Protein AF-A0A961QQD9-F1 (afdb_monomer_lite)

Foldseek 3Di:
DPDDDDLLVQLLVLLQVLLVCCVPPVLLNVLQVVLVVLLCVVVVSVSSPVNSVVNNVVSVVVCCVVPNPVVVVVVVVVVVLLCPFPPAVFADDDLCCLDDPPLNVLLLVLLLLLLVLCVLVVVPSLSVSSVSSSVSQSSVLRRDHVSQSLCLQVLLVCLQVSQDPDQRAGPVRDRSNVSSNVSSVSSCVSNVVVVCCVVCVVVVVVPDDPVQWFFPLNADPVRRVRIDGNCQQAVWDKDADQLDPPHPNVVCPVVPPDDDAQADPNDGFGDMATPGNNLVLLLVVLVVCVVVPCFAFAEAEQAQARPSVSRHRYDHQVQDDRGDSAAAGRLVRGQKYKYFSHGNDRVSSSRNSVNCVVQPWDWAFDDDDPTITITGTDHD

Structure (mmCIF, N/CA/C/O backbone):
data_AF-A0A961QQD9-F1
#
_entry.id   AF-A0A961QQD9-F1
#
loop_
_atom_site.group_PDB
_atom_site.id
_atom_site.type_symbol
_atom_site.label_atom_id
_atom_site.label_alt_id
_atom_site.label_comp_id
_atom_site.label_asym_id
_atom_site.label_entity_id
_atom_site.label_seq_id
_atom_site.pdbx_PDB_ins_code
_atom_site.Cartn_x
_atom_site.Cartn_y
_atom_site.Cartn_z
_atom_site.occupancy
_atom_site.B_iso_or_equiv
_atom_site.auth_seq_id
_atom_site.auth_comp_id
_atom_site.auth_asym_id
_atom_site.auth_atom_id
_atom_site.pdbx_PDB_model_num
ATOM 1 N N . PRO A 1 1 ? -25.293 -1.991 25.432 1.00 48.62 1 PRO A N 1
ATOM 2 C CA . PRO A 1 1 ? -25.666 -3.171 24.614 1.00 48.62 1 PRO A CA 1
ATOM 3 C C . PRO A 1 1 ? -27.043 -3.693 25.048 1.00 48.62 1 PRO A C 1
ATOM 5 O O . PRO A 1 1 ? -27.186 -4.143 26.177 1.00 48.62 1 PRO A O 1
ATOM 8 N N . ASN A 1 2 ? -28.051 -3.575 24.180 1.00 53.75 2 ASN A N 1
ATOM 9 C CA . ASN A 1 2 ? -29.464 -3.828 24.513 1.00 53.75 2 ASN A CA 1
ATOM 10 C C . ASN A 1 2 ? -29.916 -5.274 24.205 1.00 53.75 2 ASN A C 1
ATOM 12 O O . ASN A 1 2 ? -31.085 -5.502 23.917 1.00 53.75 2 ASN A O 1
ATOM 16 N N . GLY A 1 3 ? -29.002 -6.252 24.220 1.00 66.75 3 GLY A N 1
ATOM 17 C CA . GLY A 1 3 ? -29.290 -7.650 23.877 1.00 66.75 3 GLY A CA 1
ATOM 18 C C . GLY A 1 3 ? -28.626 -8.647 24.826 1.00 66.75 3 GLY A C 1
ATOM 19 O O . GLY A 1 3 ? -27.687 -8.300 25.544 1.00 66.75 3 GLY A O 1
ATOM 20 N N . ALA A 1 4 ? -29.121 -9.890 24.825 1.00 79.25 4 ALA A N 1
ATOM 21 C CA . ALA A 1 4 ? -28.558 -10.971 25.630 1.00 79.25 4 ALA A CA 1
ATOM 22 C C . ALA A 1 4 ? -27.097 -11.257 25.224 1.00 79.25 4 ALA A C 1
ATOM 24 O O . ALA A 1 4 ? -26.801 -11.282 24.027 1.00 79.25 4 ALA A O 1
ATOM 25 N N . PRO A 1 5 ? -26.186 -11.496 26.185 1.00 83.62 5 PRO A N 1
ATOM 26 C CA . PRO A 1 5 ? -24.784 -11.759 25.883 1.00 83.62 5 PRO A CA 1
ATOM 27 C C . PRO A 1 5 ? -24.637 -13.067 25.098 1.00 83.62 5 PRO A C 1
ATOM 29 O O . PRO A 1 5 ? -25.113 -14.116 25.536 1.00 83.62 5 PRO A O 1
ATOM 32 N N . ARG A 1 6 ? -23.936 -13.023 23.957 1.00 93.19 6 ARG A N 1
ATOM 33 C CA . ARG A 1 6 ? -23.661 -14.191 23.105 1.00 93.19 6 ARG A CA 1
ATOM 34 C C . ARG A 1 6 ? -22.153 -14.448 23.030 1.00 93.19 6 ARG A C 1
ATOM 36 O O . ARG A 1 6 ? -21.561 -14.320 21.963 1.00 93.19 6 ARG A O 1
ATOM 43 N N . PRO A 1 7 ? -21.509 -14.848 24.144 1.00 94.50 7 PRO A N 1
ATOM 44 C CA . PRO A 1 7 ? -20.050 -14.885 24.244 1.00 94.50 7 PRO A CA 1
ATOM 45 C C . PRO A 1 7 ? -19.376 -15.759 23.180 1.00 94.50 7 PRO A C 1
ATOM 47 O O . PRO A 1 7 ? -18.302 -15.408 22.710 1.00 94.50 7 PRO A O 1
ATOM 50 N N . TRP A 1 8 ? -20.006 -16.868 22.781 1.00 96.94 8 TRP A N 1
ATOM 51 C CA . TRP A 1 8 ? -19.472 -17.751 21.742 1.00 96.94 8 TRP A CA 1
ATOM 52 C C . TRP A 1 8 ? -19.555 -17.150 20.339 1.00 96.94 8 TRP A C 1
ATOM 54 O O . TRP A 1 8 ? -18.601 -17.268 19.579 1.00 96.94 8 TRP A O 1
ATOM 64 N N . LEU A 1 9 ? -20.665 -16.483 20.009 1.00 96.56 9 LEU A N 1
ATOM 65 C CA . LEU A 1 9 ? -20.836 -15.838 18.708 1.00 96.56 9 LEU A CA 1
ATOM 66 C C . LEU A 1 9 ? -19.935 -14.607 18.596 1.00 96.56 9 LEU A C 1
ATOM 68 O O . LEU A 1 9 ? -19.148 -14.513 17.663 1.00 96.56 9 LEU A O 1
ATOM 72 N N . ASP A 1 10 ? -20.015 -13.701 19.571 1.00 95.38 10 ASP A N 1
ATOM 73 C CA . ASP A 1 10 ? -19.244 -12.455 19.582 1.00 95.38 10 ASP A CA 1
ATOM 74 C C . ASP A 1 10 ? -17.737 -12.752 19.611 1.00 95.38 10 ASP A C 1
ATOM 76 O O . ASP A 1 10 ? -16.962 -12.163 18.861 1.00 95.38 10 ASP A O 1
ATOM 80 N N . GLY A 1 11 ? -17.322 -13.722 20.433 1.00 97.38 11 GLY A N 1
ATOM 81 C CA . GLY A 1 11 ? -15.933 -14.159 20.508 1.00 97.38 11 GLY A CA 1
ATOM 82 C C . GLY A 1 11 ? -15.481 -14.841 19.226 1.00 97.38 11 GLY A C 1
ATOM 83 O O . GLY A 1 11 ? -14.424 -14.501 18.708 1.00 97.38 11 GLY A O 1
ATOM 84 N N . GLY A 1 12 ? -16.304 -15.725 18.655 1.00 98.25 12 GLY A N 1
ATOM 85 C CA . GLY A 1 12 ? -16.027 -16.342 17.360 1.00 98.25 12 GLY A CA 1
ATOM 86 C C . GLY A 1 12 ? -15.815 -15.305 16.253 1.00 98.25 12 GLY A C 1
ATOM 87 O O . GLY A 1 12 ? -14.832 -15.391 15.525 1.00 98.25 12 GLY A O 1
ATOM 88 N N . LEU A 1 13 ? -16.666 -14.276 16.178 1.00 97.94 13 LEU A N 1
ATOM 89 C CA . LEU A 1 13 ? -16.521 -13.177 15.216 1.00 97.94 13 LEU A CA 1
ATOM 90 C C . LEU A 1 13 ? -15.227 -12.378 15.429 1.00 97.94 13 LEU A C 1
ATOM 92 O O . LEU A 1 13 ? -14.544 -12.071 14.455 1.00 97.94 13 LEU A O 1
ATOM 96 N N . ILE A 1 14 ? -14.858 -12.080 16.681 1.00 97.62 14 ILE A N 1
ATOM 97 C CA . ILE A 1 14 ? -13.574 -11.432 17.001 1.00 97.62 14 ILE A CA 1
ATOM 98 C C . ILE A 1 14 ? -12.403 -12.311 16.546 1.00 97.62 14 ILE A C 1
ATOM 100 O O . ILE A 1 14 ? -11.483 -11.810 15.905 1.00 97.62 14 ILE A O 1
ATOM 104 N N . GLY A 1 15 ? -12.438 -13.612 16.847 1.00 98.12 15 GLY A N 1
ATOM 105 C CA . GLY A 1 15 ? -11.395 -14.563 16.459 1.00 98.12 15 GLY A CA 1
ATOM 106 C C . GLY A 1 15 ? -11.226 -14.675 14.946 1.00 98.12 15 GLY A C 1
ATOM 107 O O . GLY A 1 15 ? -10.106 -14.589 14.449 1.00 98.12 15 GLY A O 1
ATOM 108 N N . LEU A 1 16 ? -12.334 -14.785 14.207 1.00 98.38 16 LEU A N 1
ATOM 109 C CA . LEU A 1 16 ? -12.334 -14.812 12.742 1.00 98.38 16 LEU A CA 1
ATOM 110 C C . LEU A 1 16 ? -11.819 -13.498 12.143 1.00 98.38 16 LEU A C 1
ATOM 112 O O . LEU A 1 16 ? -11.006 -13.530 11.224 1.00 98.38 16 LEU A O 1
ATOM 116 N N . ALA A 1 17 ? -12.237 -12.347 12.678 1.00 97.88 17 ALA A N 1
ATOM 117 C CA . ALA A 1 17 ? -11.752 -11.047 12.220 1.00 97.88 17 ALA A CA 1
ATOM 118 C C . ALA A 1 17 ? -10.244 -10.885 12.468 1.00 97.88 17 ALA A C 1
ATOM 120 O O . ALA A 1 17 ? -9.519 -10.445 11.579 1.00 97.88 17 ALA A O 1
ATOM 121 N N . MET A 1 18 ? -9.753 -11.287 13.645 1.00 98.00 18 MET A N 1
ATOM 122 C CA . MET A 1 18 ? -8.327 -11.244 13.978 1.00 98.00 18 MET A CA 1
ATOM 123 C C . MET A 1 18 ? -7.503 -12.202 13.116 1.00 98.00 18 MET A C 1
ATOM 125 O O . MET A 1 18 ? -6.440 -11.814 12.643 1.00 98.00 18 MET A O 1
ATOM 129 N N . ALA A 1 19 ? -7.999 -13.413 12.851 1.00 97.94 19 ALA A N 1
ATOM 130 C CA . ALA A 1 19 ? -7.357 -14.340 11.921 1.00 97.94 19 ALA A CA 1
ATOM 131 C C . ALA A 1 19 ? -7.330 -13.780 10.487 1.00 97.94 19 ALA A C 1
ATOM 133 O O . ALA A 1 19 ? -6.308 -13.868 9.811 1.00 97.94 19 ALA A O 1
ATOM 134 N N . GLY A 1 20 ? -8.411 -13.124 10.053 1.00 97.44 20 GLY A N 1
ATOM 135 C CA . GLY A 1 20 ? -8.442 -12.380 8.795 1.00 97.44 20 GLY A CA 1
ATOM 136 C C . GLY A 1 20 ? -7.371 -11.289 8.741 1.00 97.44 20 GLY A C 1
ATOM 137 O O . GLY A 1 20 ? -6.667 -11.179 7.742 1.00 97.44 20 GLY A O 1
ATOM 138 N N . LEU A 1 21 ? -7.176 -10.529 9.826 1.00 96.38 21 LEU A N 1
ATOM 139 C CA . LEU A 1 21 ? -6.090 -9.549 9.909 1.00 96.38 21 LEU A CA 1
ATOM 140 C C . LEU A 1 21 ? -4.709 -10.205 9.850 1.00 96.38 21 LEU A C 1
ATOM 142 O O . LEU A 1 21 ? -3.849 -9.666 9.169 1.00 96.38 21 LEU A O 1
ATOM 146 N N . VAL A 1 22 ? -4.485 -11.353 10.500 1.00 96.12 22 VAL A N 1
ATOM 147 C CA . VAL A 1 22 ? -3.207 -12.080 10.387 1.00 96.12 22 VAL A CA 1
ATOM 148 C C . VAL A 1 22 ? -2.906 -12.411 8.930 1.00 96.12 22 VAL A C 1
ATOM 150 O O . VAL A 1 22 ? -1.808 -12.128 8.478 1.00 96.12 22 VAL A O 1
ATOM 153 N N . LEU A 1 23 ? -3.877 -12.949 8.191 1.00 95.19 23 LEU A N 1
ATOM 154 C CA . LEU A 1 23 ? -3.661 -13.411 6.817 1.00 95.19 23 LEU A CA 1
ATOM 155 C C . LEU A 1 23 ? -3.622 -12.274 5.784 1.00 95.19 23 LEU A C 1
ATOM 157 O O . LEU A 1 23 ? -2.906 -12.378 4.795 1.00 95.19 23 LEU A O 1
ATOM 161 N N . ILE A 1 24 ? -4.377 -11.191 5.996 1.00 92.88 24 ILE A N 1
ATOM 162 C CA . ILE A 1 24 ? -4.461 -10.069 5.046 1.00 92.88 24 ILE A CA 1
ATOM 163 C C . ILE A 1 24 ? -3.395 -9.008 5.339 1.00 92.88 24 ILE A C 1
ATOM 165 O O . ILE A 1 24 ? -2.775 -8.479 4.418 1.00 92.88 24 ILE A O 1
ATOM 169 N N . LYS A 1 25 ? -3.204 -8.643 6.612 1.00 92.00 25 LYS A N 1
ATOM 170 C CA . LYS A 1 25 ? -2.273 -7.586 7.028 1.00 92.00 25 LYS A CA 1
ATOM 171 C C . LYS A 1 25 ? -1.882 -7.740 8.500 1.00 92.00 25 LYS A C 1
ATOM 173 O O . LYS A 1 25 ? -2.432 -7.069 9.372 1.00 92.00 25 LYS A O 1
ATOM 178 N N . VAL A 1 26 ? -0.901 -8.598 8.786 1.00 93.56 26 VAL A N 1
ATOM 179 C CA . VAL A 1 26 ? -0.489 -8.942 10.164 1.00 93.56 26 VAL A CA 1
ATOM 180 C C . VAL A 1 26 ? -0.144 -7.728 11.035 1.00 93.56 26 VAL A C 1
ATOM 182 O O . VAL A 1 26 ? -0.382 -7.735 12.241 1.00 93.56 26 VAL A O 1
ATOM 185 N N . THR A 1 27 ? 0.348 -6.639 10.441 1.00 91.31 27 THR A N 1
ATOM 186 C CA . THR A 1 27 ? 0.649 -5.391 11.156 1.00 91.31 27 THR A CA 1
ATOM 187 C C . THR A 1 27 ? -0.601 -4.798 11.819 1.00 91.31 27 THR A C 1
ATOM 189 O O . THR A 1 27 ? -0.516 -4.226 12.903 1.00 91.31 27 THR A O 1
ATOM 192 N N . TYR A 1 28 ? -1.788 -5.013 11.241 1.00 94.19 28 TYR A N 1
ATOM 193 C CA . TYR A 1 28 ? -3.070 -4.612 11.826 1.00 94.19 28 TYR A CA 1
ATOM 194 C C . TYR A 1 28 ? -3.473 -5.523 12.981 1.00 94.19 28 TYR A C 1
ATOM 196 O O . TYR A 1 28 ? -4.012 -5.047 13.979 1.00 94.19 28 TYR A O 1
ATOM 204 N N . PHE A 1 29 ? -3.193 -6.823 12.873 1.00 96.44 29 PHE A N 1
ATOM 205 C CA . PHE A 1 29 ? -3.390 -7.746 13.986 1.00 96.44 29 PHE A CA 1
ATOM 206 C C . PHE A 1 29 ? -2.537 -7.321 15.188 1.00 96.44 29 PHE A C 1
ATOM 208 O O . PHE A 1 29 ? -3.069 -7.168 16.284 1.00 96.44 29 PHE A O 1
ATOM 215 N N . VAL A 1 30 ? -1.249 -7.033 14.977 1.00 94.38 30 VAL A N 1
ATOM 216 C CA . VAL A 1 30 ? -0.344 -6.554 16.038 1.00 94.38 30 VAL A CA 1
ATOM 217 C C . VAL A 1 30 ? -0.843 -5.240 16.651 1.00 94.38 30 VAL A C 1
ATOM 219 O O . VAL A 1 30 ? -0.805 -5.078 17.870 1.00 94.38 30 VAL A O 1
ATOM 222 N N . ALA A 1 31 ? -1.368 -4.325 15.831 1.00 95.44 31 ALA A N 1
ATOM 223 C CA . ALA A 1 31 ? -1.904 -3.046 16.290 1.00 95.44 31 ALA A CA 1
ATOM 224 C C . ALA A 1 31 ? -3.196 -3.171 17.122 1.00 95.44 31 ALA A C 1
ATOM 226 O O . ALA A 1 31 ? -3.397 -2.401 18.063 1.00 95.44 31 ALA A O 1
ATOM 227 N N . PHE A 1 32 ? -4.085 -4.112 16.785 1.00 96.50 32 PHE A N 1
ATOM 228 C CA . PHE A 1 32 ? -5.438 -4.177 17.354 1.00 96.50 32 PHE A CA 1
ATOM 229 C C . PHE A 1 32 ? -5.682 -5.320 18.339 1.00 96.50 32 PHE A C 1
ATOM 231 O O . PHE A 1 32 ? -6.555 -5.188 19.201 1.00 96.50 32 PHE A O 1
ATOM 238 N N . ALA A 1 33 ? -4.928 -6.418 18.272 1.00 97.06 33 ALA A N 1
ATOM 239 C CA . ALA A 1 33 ? -5.125 -7.552 19.168 1.00 97.06 33 ALA A CA 1
ATOM 240 C C . ALA A 1 33 ? -4.909 -7.191 20.652 1.00 97.06 33 ALA A C 1
ATOM 242 O O . ALA A 1 33 ? -5.774 -7.550 21.459 1.00 97.06 33 ALA A O 1
ATOM 243 N N . PRO A 1 34 ? -3.855 -6.440 21.052 1.00 96.94 34 PRO A N 1
ATOM 244 C CA . PRO A 1 34 ? -3.658 -6.108 22.463 1.00 96.94 34 PRO A CA 1
ATOM 245 C C . PRO A 1 34 ? -4.795 -5.249 23.052 1.00 96.94 34 PRO A C 1
ATOM 247 O O . PRO A 1 34 ? -5.347 -5.647 24.081 1.00 96.94 34 PRO A O 1
ATOM 250 N N . PRO A 1 35 ? -5.241 -4.138 22.422 1.00 96.44 35 PRO A N 1
ATOM 251 C CA . PRO A 1 35 ? -6.361 -3.354 22.949 1.00 96.44 35 PRO A CA 1
ATOM 252 C C . PRO A 1 35 ? -7.689 -4.124 22.994 1.00 96.44 35 PRO A C 1
ATOM 254 O O . PRO A 1 35 ? -8.459 -3.961 23.943 1.00 96.44 35 PRO A O 1
ATOM 257 N N . VAL A 1 36 ? -7.957 -4.994 22.011 1.00 96.44 36 VAL A N 1
ATOM 258 C CA . VAL A 1 36 ? -9.155 -5.852 22.011 1.00 96.44 36 VAL A CA 1
ATOM 259 C C . VAL A 1 36 ? -9.105 -6.859 23.159 1.00 96.44 36 VAL A C 1
ATOM 261 O O . VAL A 1 36 ? -10.090 -7.012 23.881 1.00 96.44 36 VAL A O 1
ATOM 264 N N . LEU A 1 37 ? -7.957 -7.497 23.394 1.00 97.00 37 LEU A N 1
ATOM 265 C CA . LEU A 1 37 ? -7.779 -8.404 24.525 1.00 97.00 37 LEU A CA 1
ATOM 266 C C . LEU A 1 37 ? -7.962 -7.674 25.865 1.00 97.00 37 LEU A C 1
ATOM 268 O O . LEU A 1 37 ? -8.685 -8.164 26.733 1.00 97.00 37 LEU A O 1
ATOM 272 N N . ILE A 1 38 ? -7.384 -6.476 26.010 1.00 96.00 38 ILE A N 1
ATOM 273 C CA . ILE A 1 38 ? -7.575 -5.615 27.188 1.00 96.00 38 ILE A CA 1
ATOM 274 C C . ILE A 1 38 ? -9.064 -5.317 27.404 1.00 96.00 38 ILE A C 1
ATOM 276 O O . ILE A 1 38 ? -9.546 -5.423 28.532 1.00 96.00 38 ILE A O 1
ATOM 280 N N . ALA A 1 39 ? -9.816 -5.005 26.344 1.00 95.06 39 ALA A N 1
ATOM 281 C CA . ALA A 1 39 ? -11.253 -4.753 26.436 1.00 95.06 39 ALA A CA 1
ATOM 282 C C . ALA A 1 39 ? -12.027 -5.970 26.974 1.00 95.06 39 ALA A C 1
ATOM 284 O O . ALA A 1 39 ? -12.882 -5.829 27.853 1.00 95.06 39 ALA A O 1
ATOM 285 N N . LEU A 1 40 ? -11.713 -7.171 26.478 1.00 96.06 40 LEU A N 1
ATOM 286 C CA . LEU A 1 40 ? -12.354 -8.417 26.909 1.00 96.06 40 LEU A CA 1
ATOM 287 C C . LEU A 1 40 ? -12.001 -8.778 28.358 1.00 96.06 40 LEU A C 1
ATOM 289 O O . LEU A 1 40 ? -12.881 -9.188 29.122 1.00 96.06 40 LEU A O 1
ATOM 293 N N . ILE A 1 41 ? -10.738 -8.588 28.755 1.00 97.00 41 ILE A N 1
ATOM 294 C CA . ILE A 1 41 ? -10.266 -8.817 30.127 1.00 97.00 41 ILE A CA 1
ATOM 295 C C . ILE A 1 41 ? -10.929 -7.831 31.092 1.00 97.00 41 ILE A C 1
ATOM 297 O O . ILE A 1 41 ? -11.480 -8.253 32.109 1.00 97.00 41 ILE A O 1
ATOM 301 N N . ALA A 1 42 ? -10.948 -6.537 30.760 1.00 94.94 42 ALA A N 1
ATOM 302 C CA . ALA A 1 42 ? -11.568 -5.501 31.586 1.00 94.94 42 ALA A CA 1
ATOM 303 C C . ALA A 1 42 ? -13.067 -5.763 31.810 1.00 94.94 42 ALA A C 1
ATOM 305 O O . ALA A 1 42 ? -13.595 -5.513 32.893 1.00 94.94 42 ALA A O 1
ATOM 306 N N . ARG A 1 43 ? -13.744 -6.352 30.816 1.00 92.69 43 ARG A N 1
ATOM 307 C CA . ARG A 1 43 ? -15.151 -6.773 30.901 1.00 92.69 43 ARG A CA 1
ATOM 308 C C . ARG A 1 43 ? -15.352 -8.170 31.503 1.00 92.69 43 ARG A C 1
ATOM 310 O O . ARG A 1 43 ? -16.491 -8.624 31.593 1.00 92.69 43 ARG A O 1
ATOM 317 N N . ARG A 1 44 ? -14.278 -8.856 31.914 1.00 94.94 44 ARG A N 1
ATOM 318 C CA . ARG A 1 44 ? -14.277 -10.226 32.466 1.00 94.94 44 ARG A CA 1
ATOM 319 C C . ARG A 1 44 ? -14.950 -11.256 31.544 1.00 94.94 44 ARG A C 1
ATOM 321 O O . ARG A 1 44 ? -15.583 -12.206 32.001 1.00 94.94 44 ARG A O 1
ATOM 328 N N . GLN A 1 45 ? -14.808 -11.094 30.229 1.00 95.38 45 GLN A N 1
ATOM 329 C CA . GLN A 1 45 ? -15.479 -11.918 29.218 1.00 95.38 45 GLN A CA 1
ATOM 330 C C . GLN A 1 45 ? -14.658 -13.161 28.830 1.00 95.38 45 GLN A C 1
ATOM 332 O O . GLN A 1 45 ? -14.406 -13.414 27.655 1.00 95.38 45 GLN A O 1
ATOM 337 N N . GLY A 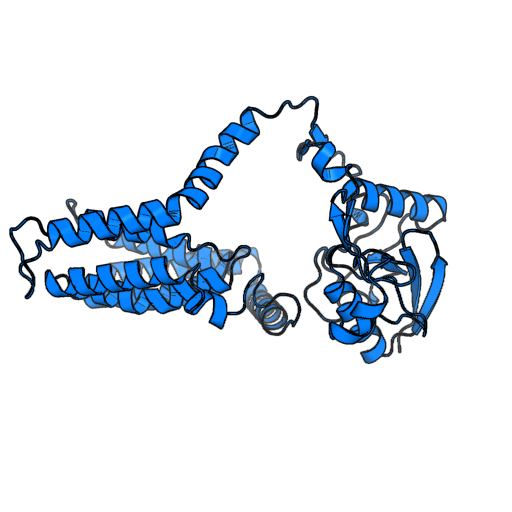1 46 ? -14.267 -13.983 29.811 1.00 96.19 46 GLY A N 1
ATOM 338 C CA . GLY A 1 46 ? -13.388 -15.146 29.588 1.00 96.19 46 GLY A CA 1
ATOM 339 C C . GLY A 1 46 ? -13.911 -16.152 28.552 1.00 96.19 46 GLY A C 1
ATOM 340 O O . GLY A 1 46 ? -13.148 -16.642 27.726 1.00 96.19 46 GLY A O 1
ATOM 341 N N . ARG A 1 47 ? -15.231 -16.398 28.518 1.00 97.50 47 ARG A N 1
ATOM 342 C CA . ARG A 1 47 ? -15.858 -17.254 27.488 1.00 97.50 47 ARG A CA 1
ATOM 343 C C . ARG A 1 47 ? -15.704 -16.683 26.076 1.00 97.50 47 ARG A C 1
ATOM 345 O O . ARG A 1 47 ? -15.554 -17.448 25.134 1.00 97.50 47 ARG A O 1
ATOM 352 N N . MET A 1 48 ? -15.735 -15.358 25.939 1.00 97.56 48 MET A N 1
ATOM 353 C CA . MET A 1 48 ? -15.555 -14.680 24.654 1.00 97.56 48 MET A CA 1
ATOM 354 C C . MET A 1 48 ? -14.099 -14.767 24.187 1.00 97.56 48 MET A C 1
ATOM 356 O O . MET A 1 48 ? -13.855 -15.029 23.016 1.00 97.56 48 MET A O 1
ATOM 360 N N . ILE A 1 49 ? -13.142 -14.636 25.114 1.00 98.00 49 ILE A N 1
ATOM 361 C CA . ILE A 1 49 ? -11.713 -14.855 24.841 1.00 98.00 49 ILE A CA 1
ATOM 362 C C . ILE A 1 49 ? -11.484 -16.288 24.354 1.00 98.00 49 ILE A C 1
ATOM 364 O O . ILE A 1 49 ? -10.859 -16.486 23.317 1.00 98.00 49 ILE A O 1
ATOM 368 N N . LEU A 1 50 ? -12.032 -17.285 25.059 1.00 98.25 50 LEU A N 1
ATOM 369 C CA . LEU A 1 50 ? -11.911 -18.686 24.655 1.00 98.25 50 LEU A CA 1
ATOM 370 C C . LEU A 1 50 ? -12.514 -18.929 23.266 1.00 98.25 50 LEU A C 1
ATOM 372 O O . LEU A 1 50 ? -11.875 -19.557 22.430 1.00 98.25 50 LEU A O 1
ATOM 376 N N . ALA A 1 51 ? -13.711 -18.404 22.999 1.00 98.38 51 ALA A N 1
ATOM 377 C CA . ALA A 1 51 ? -14.347 -18.525 21.691 1.00 98.38 51 ALA A CA 1
ATOM 378 C C . ALA A 1 51 ? -13.515 -17.881 20.568 1.00 98.38 51 ALA A C 1
ATOM 380 O O . ALA A 1 51 ? -13.373 -18.477 19.502 1.00 98.38 51 ALA A O 1
ATOM 381 N N . ALA A 1 52 ? -12.919 -16.708 20.817 1.00 98.31 52 ALA A N 1
ATOM 382 C CA . ALA A 1 52 ? -12.030 -16.042 19.867 1.00 98.31 52 ALA A CA 1
ATOM 383 C C . ALA A 1 52 ? -10.758 -16.853 19.591 1.00 98.31 52 ALA A C 1
ATOM 385 O O . ALA A 1 52 ? -10.371 -17.007 18.435 1.00 98.31 52 ALA A O 1
ATOM 386 N N . LEU A 1 53 ? -10.144 -17.418 20.635 1.00 98.19 53 LEU A N 1
ATOM 387 C CA . LEU A 1 53 ? -8.975 -18.288 20.502 1.00 98.19 53 LEU A CA 1
ATOM 388 C C . LEU A 1 53 ? -9.303 -19.553 19.706 1.00 98.19 53 LEU A C 1
ATOM 390 O O . LEU A 1 53 ? -8.572 -19.888 18.783 1.00 98.19 53 LEU A O 1
ATOM 394 N N . VAL A 1 54 ? -10.413 -20.228 20.019 1.00 98.56 54 VAL A N 1
ATOM 395 C CA . VAL A 1 54 ? -10.844 -21.437 19.299 1.00 98.56 54 VAL A CA 1
ATOM 396 C C . VAL A 1 54 ? -11.110 -21.130 17.826 1.00 98.56 54 VAL A C 1
ATOM 398 O O . VAL A 1 54 ? -10.644 -21.868 16.964 1.00 98.56 54 VAL A O 1
ATOM 401 N N . ALA A 1 55 ? -11.806 -20.033 17.520 1.00 98.44 55 ALA A N 1
ATOM 402 C CA . ALA A 1 55 ? -12.064 -19.637 16.138 1.00 98.44 55 ALA A CA 1
ATOM 403 C C . ALA A 1 55 ? -10.769 -19.291 15.381 1.00 98.44 55 ALA A C 1
ATOM 405 O O . ALA A 1 55 ? -10.572 -19.765 14.264 1.00 98.44 55 ALA A O 1
ATOM 406 N N . GLY A 1 56 ? -9.863 -18.522 15.996 1.00 98.00 56 GLY A N 1
ATOM 407 C CA . GLY A 1 56 ? -8.574 -18.169 15.395 1.00 98.00 56 GLY A CA 1
ATOM 408 C C . GLY A 1 56 ? -7.671 -19.385 15.159 1.00 98.00 56 GLY A C 1
ATOM 409 O O . GLY A 1 56 ? -7.127 -19.544 14.069 1.00 98.00 56 GLY A O 1
ATOM 410 N N . LEU A 1 57 ? -7.571 -20.287 16.141 1.00 98.12 57 LEU A N 1
ATOM 411 C CA . LEU A 1 57 ? -6.844 -21.554 16.003 1.00 98.12 57 LEU A CA 1
ATOM 412 C C . LEU A 1 57 ? -7.492 -22.480 14.971 1.00 98.12 57 LEU A C 1
ATOM 414 O O . LEU A 1 57 ? -6.779 -23.185 14.266 1.00 98.12 57 LEU A O 1
ATOM 418 N N . GLY A 1 58 ? -8.820 -22.457 14.842 1.00 98.56 58 GLY A N 1
ATOM 419 C CA . GLY A 1 58 ? -9.535 -23.174 13.790 1.00 98.56 58 GLY A CA 1
ATOM 420 C C . GLY A 1 58 ? -9.125 -22.709 12.392 1.00 98.56 58 GLY A C 1
ATOM 421 O O . GLY A 1 58 ? -8.836 -23.541 11.537 1.00 98.56 58 GLY A O 1
ATOM 422 N N . VAL A 1 59 ? -9.018 -21.393 12.174 1.00 98.25 59 VAL A N 1
ATOM 423 C CA . VAL A 1 59 ? -8.509 -20.833 10.908 1.00 98.25 59 VAL A CA 1
ATOM 424 C C . VAL A 1 59 ? -7.044 -21.206 10.694 1.00 98.25 59 VAL A C 1
ATOM 426 O O . VAL A 1 59 ? -6.694 -21.669 9.612 1.00 98.25 59 VAL A O 1
ATOM 429 N N . ALA A 1 60 ? -6.193 -21.071 11.714 1.00 97.50 60 ALA A N 1
ATOM 430 C CA . ALA A 1 60 ? -4.787 -21.461 11.612 1.00 97.50 60 ALA A CA 1
ATOM 431 C C . ALA A 1 60 ? -4.629 -22.956 11.271 1.00 97.50 60 ALA A C 1
ATOM 433 O O . ALA A 1 60 ? -3.833 -23.316 10.406 1.00 97.50 60 ALA A O 1
ATOM 434 N N . GLY A 1 61 ? -5.432 -23.824 11.893 1.00 98.19 61 GLY A N 1
ATOM 435 C CA . GLY A 1 61 ? -5.490 -25.250 11.587 1.00 98.19 61 GLY A CA 1
ATOM 436 C C . GLY A 1 61 ? -5.974 -25.525 10.164 1.00 98.19 61 GLY A C 1
ATOM 437 O O . GLY A 1 61 ? -5.378 -26.348 9.478 1.00 98.19 61 GLY A O 1
ATOM 438 N N . ALA A 1 62 ? -6.993 -24.804 9.686 1.00 98.31 62 ALA A N 1
ATOM 439 C CA . ALA A 1 62 ? -7.485 -24.930 8.315 1.00 98.31 62 ALA A CA 1
ATOM 440 C C . ALA A 1 62 ? -6.426 -24.518 7.282 1.00 98.31 62 ALA A C 1
ATOM 442 O O . ALA A 1 62 ? -6.186 -25.253 6.331 1.00 98.31 62 ALA A O 1
ATOM 443 N N . VAL A 1 63 ? -5.745 -23.388 7.493 1.00 98.00 63 VAL A N 1
ATOM 444 C CA . VAL A 1 63 ? -4.647 -22.937 6.626 1.00 98.00 63 VAL A CA 1
ATOM 445 C C . VAL A 1 63 ? -3.501 -23.947 6.638 1.00 98.00 63 VAL A C 1
ATOM 447 O O . VAL A 1 63 ? -3.037 -24.340 5.577 1.00 98.00 63 VAL A O 1
ATOM 450 N N . THR A 1 64 ? -3.110 -24.443 7.814 1.00 97.69 64 THR A N 1
ATOM 451 C CA . THR A 1 64 ? -2.077 -25.488 7.943 1.00 97.69 64 THR A CA 1
ATOM 452 C C . THR A 1 64 ? -2.476 -26.773 7.214 1.00 97.69 64 THR A C 1
ATOM 454 O O . THR A 1 64 ? -1.658 -27.384 6.538 1.00 97.69 64 THR A O 1
ATOM 457 N N . GLY A 1 65 ? -3.741 -27.186 7.328 1.00 98.19 65 GLY A N 1
ATOM 458 C CA . GLY A 1 65 ? -4.257 -28.378 6.658 1.00 98.19 65 GLY A CA 1
ATOM 459 C C . GLY A 1 65 ? -4.330 -28.242 5.135 1.00 98.19 65 GLY A C 1
ATOM 460 O O . GLY A 1 65 ? -4.194 -29.243 4.440 1.00 98.19 65 GLY A O 1
ATOM 461 N N . LEU A 1 66 ? -4.533 -27.026 4.618 1.00 97.88 66 LEU A N 1
ATOM 462 C CA . LEU A 1 66 ? -4.628 -26.750 3.182 1.00 97.88 66 LEU A CA 1
ATOM 463 C C . LEU A 1 66 ? -3.273 -26.449 2.527 1.00 97.88 66 LEU A C 1
ATOM 465 O O . LEU A 1 66 ? -3.068 -26.833 1.380 1.00 97.88 66 LEU A O 1
ATOM 469 N N . LEU A 1 67 ? -2.380 -25.742 3.226 1.00 96.75 67 LEU A N 1
ATOM 470 C CA . LEU A 1 67 ? -1.140 -25.181 2.670 1.00 96.75 67 LEU A CA 1
ATOM 471 C C . LEU A 1 67 ? 0.142 -25.786 3.263 1.00 96.75 67 LEU A C 1
ATOM 473 O O . LEU A 1 67 ? 1.230 -25.401 2.848 1.00 96.75 67 LEU A O 1
ATOM 477 N N . GLY A 1 68 ? 0.029 -26.700 4.229 1.00 97.06 68 GLY A N 1
ATOM 478 C CA . GLY A 1 68 ? 1.173 -27.278 4.935 1.00 97.06 68 GLY A CA 1
ATOM 479 C C . GLY A 1 68 ? 1.635 -26.447 6.136 1.00 97.06 68 GLY A C 1
ATOM 480 O O . GLY A 1 68 ? 1.197 -25.318 6.367 1.00 97.06 68 GLY A O 1
ATOM 481 N N . ALA A 1 69 ? 2.522 -27.025 6.948 1.00 95.94 69 ALA A N 1
ATOM 482 C CA . ALA A 1 69 ? 3.074 -26.354 8.130 1.00 95.94 69 ALA A CA 1
ATOM 483 C C . ALA A 1 69 ? 4.190 -25.363 7.758 1.00 95.94 69 ALA A C 1
ATOM 485 O O . ALA A 1 69 ? 4.362 -24.334 8.413 1.00 95.94 69 ALA A O 1
ATOM 486 N N . GLU A 1 70 ? 4.907 -25.656 6.676 1.00 95.44 70 GLU A N 1
ATOM 487 C CA . GLU A 1 70 ? 5.947 -24.835 6.064 1.00 95.44 70 GLU A CA 1
ATOM 488 C C . GLU A 1 70 ? 5.441 -23.452 5.637 1.00 95.44 70 GLU A C 1
ATOM 490 O O . GLU A 1 70 ? 6.215 -22.493 5.658 1.00 95.44 70 GLU A O 1
ATOM 495 N N . PHE A 1 71 ? 4.139 -23.327 5.351 1.00 95.75 71 PHE A N 1
ATOM 496 C CA . PHE A 1 71 ? 3.488 -22.059 5.032 1.00 95.75 71 PHE A CA 1
ATOM 497 C C . PHE A 1 71 ? 3.813 -20.969 6.057 1.00 95.75 71 PHE A C 1
ATOM 499 O O . PHE A 1 71 ? 4.133 -19.849 5.677 1.00 95.75 71 PHE A O 1
ATOM 506 N N . TRP A 1 72 ? 3.772 -21.274 7.358 1.00 95.38 72 TRP A N 1
ATOM 507 C CA . TRP A 1 72 ? 3.968 -20.257 8.396 1.00 95.38 72 TRP A CA 1
ATOM 508 C C . TRP A 1 72 ? 5.404 -19.748 8.472 1.00 95.38 72 TRP A C 1
ATOM 510 O O . TRP A 1 72 ? 5.610 -18.563 8.731 1.00 95.38 72 TRP A O 1
ATOM 520 N N . LEU A 1 73 ? 6.391 -20.622 8.243 1.00 95.00 73 LEU A N 1
ATOM 521 C CA . LEU A 1 73 ? 7.790 -20.199 8.177 1.00 95.00 73 LEU A CA 1
ATOM 522 C C . LEU A 1 73 ? 8.041 -19.355 6.927 1.00 95.00 73 LEU A C 1
ATOM 524 O O . LEU A 1 73 ? 8.677 -18.310 7.040 1.00 95.00 73 LEU A O 1
ATOM 528 N N . ALA A 1 74 ? 7.511 -19.770 5.773 1.00 91.00 74 ALA A N 1
ATOM 529 C CA . ALA A 1 74 ? 7.605 -18.996 4.537 1.00 91.00 74 ALA A CA 1
ATOM 530 C C . ALA A 1 74 ? 6.938 -17.620 4.691 1.00 91.00 74 ALA A C 1
ATOM 532 O O . ALA A 1 74 ? 7.559 -16.597 4.432 1.00 91.00 74 ALA A O 1
ATOM 533 N N . TYR A 1 75 ? 5.723 -17.583 5.242 1.00 92.69 75 TYR A N 1
ATOM 534 C CA . TYR A 1 75 ? 4.993 -16.348 5.511 1.00 92.69 75 TYR A CA 1
ATOM 535 C C . TYR A 1 75 ? 5.758 -15.408 6.453 1.00 92.69 75 TYR A C 1
ATOM 537 O O . TYR A 1 75 ? 5.840 -14.207 6.208 1.00 92.69 75 TYR A O 1
ATOM 545 N N . LEU A 1 76 ? 6.351 -15.937 7.529 1.00 91.94 76 LEU A N 1
ATOM 546 C CA . LEU A 1 76 ? 7.162 -15.135 8.446 1.00 91.94 76 LEU A CA 1
ATOM 547 C C . LEU A 1 76 ? 8.424 -14.587 7.769 1.00 91.94 76 LEU A C 1
ATOM 549 O O . LEU A 1 76 ? 8.785 -13.437 8.015 1.00 91.94 76 LEU A O 1
ATOM 553 N N . HIS A 1 77 ? 9.081 -15.392 6.934 1.00 88.31 77 HIS A N 1
ATOM 554 C CA . HIS A 1 77 ? 10.242 -14.963 6.162 1.00 88.31 77 HIS A CA 1
ATOM 555 C C . HIS A 1 77 ? 9.871 -13.820 5.209 1.00 88.31 77 HIS A C 1
ATOM 557 O O . HIS A 1 77 ? 10.510 -12.771 5.247 1.00 88.31 77 HIS A O 1
ATOM 563 N N . ASP A 1 78 ? 8.772 -13.958 4.465 1.00 85.62 78 ASP A N 1
ATOM 564 C CA . ASP A 1 78 ? 8.275 -12.913 3.566 1.00 85.62 78 ASP A CA 1
ATOM 565 C C . ASP A 1 78 ? 7.984 -11.608 4.322 1.00 85.62 78 ASP A C 1
ATOM 567 O O . ASP A 1 78 ? 8.367 -10.519 3.888 1.00 85.62 78 ASP A O 1
ATOM 571 N N . LEU A 1 79 ? 7.359 -11.697 5.500 1.00 87.25 79 LEU A N 1
ATOM 572 C CA . LEU A 1 79 ? 7.105 -10.534 6.351 1.00 87.25 79 LEU A CA 1
ATOM 573 C C . LEU A 1 79 ? 8.395 -9.850 6.818 1.00 87.25 79 LEU A C 1
ATOM 575 O O . LEU A 1 79 ? 8.443 -8.620 6.861 1.00 87.25 79 LEU A O 1
ATOM 579 N N . GLN A 1 80 ? 9.427 -10.620 7.172 1.00 85.88 80 GLN A N 1
ATOM 580 C CA . GLN A 1 80 ? 10.730 -10.077 7.565 1.00 85.88 80 GLN A CA 1
ATOM 581 C C . GLN A 1 80 ? 11.422 -9.388 6.388 1.00 85.88 80 GLN A C 1
ATOM 583 O O . GLN A 1 80 ? 11.920 -8.274 6.556 1.00 85.88 80 GLN A O 1
ATOM 588 N N . SER A 1 81 ? 11.387 -9.992 5.197 1.00 80.25 81 SER A N 1
ATOM 589 C CA . SER A 1 81 ? 11.930 -9.394 3.975 1.00 80.25 81 SER A CA 1
ATOM 590 C C . SER A 1 81 ? 11.255 -8.059 3.653 1.00 80.25 81 SER A C 1
ATOM 592 O O . SER A 1 81 ? 11.935 -7.067 3.401 1.00 80.25 81 SER A O 1
ATOM 594 N N . VAL A 1 82 ? 9.922 -7.987 3.738 1.00 80.31 82 VAL A N 1
ATOM 595 C CA . VAL A 1 82 ? 9.184 -6.738 3.491 1.00 80.31 82 VAL A CA 1
ATOM 596 C C . VAL A 1 82 ? 9.481 -5.688 4.563 1.00 80.31 82 VAL A C 1
ATOM 598 O O . VAL A 1 82 ? 9.708 -4.523 4.229 1.00 80.31 82 VAL A O 1
ATOM 601 N N . ALA A 1 83 ? 9.496 -6.079 5.841 1.00 81.56 83 ALA A N 1
ATOM 602 C CA . ALA A 1 83 ? 9.742 -5.165 6.956 1.00 81.56 83 ALA A CA 1
ATOM 603 C C . ALA A 1 83 ? 11.164 -4.578 6.952 1.00 81.56 83 ALA A C 1
ATOM 605 O O . ALA A 1 83 ? 11.346 -3.454 7.416 1.00 81.56 83 ALA A O 1
ATOM 606 N N . GLY A 1 84 ? 12.146 -5.323 6.436 1.00 80.00 84 GLY A N 1
ATOM 607 C CA . GLY A 1 84 ? 13.529 -4.872 6.274 1.00 80.00 84 GLY A CA 1
ATOM 608 C C . GLY A 1 84 ? 13.809 -4.112 4.975 1.00 80.00 84 GLY A C 1
ATOM 609 O O . GLY A 1 84 ? 14.892 -3.555 4.835 1.00 80.00 84 GLY A O 1
ATOM 610 N N . SER A 1 85 ? 12.867 -4.079 4.026 1.00 75.12 85 SER A N 1
ATOM 611 C CA . SER A 1 85 ? 13.069 -3.388 2.747 1.00 75.12 85 SER A CA 1
ATOM 612 C C . SER A 1 85 ? 13.127 -1.867 2.925 1.00 75.12 85 SER A C 1
ATOM 614 O O . SER A 1 85 ? 12.377 -1.300 3.718 1.00 75.12 85 SER A O 1
ATOM 616 N N . GLU A 1 86 ? 13.960 -1.181 2.142 1.00 69.88 86 GLU A N 1
ATOM 617 C CA . GLU A 1 86 ? 14.008 0.292 2.124 1.00 69.88 86 GLU A CA 1
ATOM 618 C C . GLU A 1 86 ? 12.875 0.901 1.284 1.00 69.88 86 GLU A C 1
ATOM 620 O O . GLU A 1 86 ? 12.448 2.033 1.500 1.00 69.88 86 GLU A O 1
ATOM 625 N N . THR A 1 87 ? 12.336 0.135 0.332 1.00 65.62 87 THR A N 1
ATOM 626 C CA . THR A 1 87 ? 11.380 0.641 -0.659 1.00 65.62 87 THR A CA 1
ATOM 627 C C . THR A 1 87 ? 9.926 0.658 -0.189 1.00 65.62 87 THR A C 1
ATOM 629 O O . THR A 1 87 ? 9.120 1.403 -0.746 1.00 65.62 87 THR A O 1
ATOM 632 N N . ARG A 1 88 ? 9.533 -0.191 0.776 1.00 65.44 88 ARG A N 1
ATOM 633 C CA . ARG A 1 88 ? 8.109 -0.420 1.108 1.00 65.44 88 ARG A CA 1
ATOM 634 C C . ARG A 1 88 ? 7.707 -0.522 2.590 1.00 65.44 88 ARG A C 1
ATOM 636 O O . ARG A 1 88 ? 6.559 -0.908 2.823 1.00 65.44 88 ARG A O 1
ATOM 643 N N . PRO A 1 89 ? 8.518 -0.164 3.604 1.00 63.53 89 PRO A N 1
ATOM 644 C CA . PRO A 1 89 ? 8.122 -0.418 4.988 1.00 63.53 89 PRO A CA 1
ATOM 645 C C . PRO A 1 89 ? 6.906 0.430 5.402 1.00 63.53 89 PRO A C 1
ATOM 647 O O . PRO A 1 89 ? 6.105 -0.017 6.224 1.00 63.53 89 PRO A O 1
ATOM 650 N N . ALA A 1 90 ? 6.726 1.614 4.800 1.00 70.25 90 ALA A N 1
ATOM 651 C CA . ALA A 1 90 ? 5.505 2.409 4.895 1.00 70.25 90 ALA A CA 1
ATOM 652 C C . ALA A 1 90 ? 5.357 3.364 3.697 1.00 70.25 90 ALA A C 1
ATOM 654 O O . ALA A 1 90 ? 6.175 4.272 3.534 1.00 70.25 90 ALA A O 1
ATOM 655 N N . PRO A 1 91 ? 4.325 3.199 2.854 1.00 70.31 91 PRO A N 1
ATOM 656 C CA . PRO A 1 91 ? 4.082 4.130 1.763 1.00 70.31 91 PRO A CA 1
ATOM 657 C C . PRO A 1 91 ? 3.530 5.468 2.279 1.00 70.31 91 PRO A C 1
ATOM 659 O O . PRO A 1 91 ? 2.566 5.498 3.045 1.00 70.31 91 PRO A O 1
ATOM 662 N N . GLY A 1 92 ? 4.081 6.579 1.788 1.00 83.69 92 GLY A N 1
ATOM 663 C CA . GLY A 1 92 ? 3.587 7.929 2.066 1.00 83.69 92 GLY A CA 1
ATOM 664 C C . GLY A 1 92 ? 4.478 8.710 3.028 1.00 83.69 92 GLY A C 1
ATOM 665 O O . GLY A 1 92 ? 5.695 8.752 2.873 1.00 83.69 92 GLY A O 1
ATOM 666 N N . HIS A 1 93 ? 3.865 9.392 3.989 1.00 86.75 93 HIS A N 1
ATOM 667 C CA . HIS A 1 93 ? 4.555 10.273 4.918 1.00 86.75 93 HIS A CA 1
ATOM 668 C C . HIS A 1 93 ? 5.298 9.505 6.025 1.00 86.75 93 HIS A C 1
ATOM 670 O O . HIS A 1 93 ? 4.823 8.467 6.496 1.00 86.75 93 HIS A O 1
ATOM 676 N N . PRO A 1 94 ? 6.433 10.038 6.520 1.00 88.62 94 PRO A N 1
ATOM 677 C CA . PRO A 1 94 ? 7.131 9.457 7.661 1.00 88.62 94 PRO A CA 1
ATOM 678 C C . PRO A 1 94 ? 6.248 9.479 8.916 1.00 88.62 94 PRO A C 1
ATOM 680 O O . PRO A 1 94 ? 5.395 10.355 9.081 1.00 88.62 94 PRO A O 1
ATOM 683 N N . LEU A 1 95 ? 6.489 8.551 9.849 1.00 89.25 95 LEU A N 1
ATOM 684 C CA . LEU A 1 95 ? 5.672 8.390 11.060 1.00 89.25 95 LEU A CA 1
ATOM 685 C C . LEU A 1 95 ? 5.547 9.695 11.863 1.00 89.25 95 LEU A C 1
ATOM 687 O O . LEU A 1 95 ? 4.463 10.031 12.333 1.00 89.25 95 LEU A O 1
ATOM 691 N N . GLY A 1 96 ? 6.635 10.466 11.969 1.00 88.50 96 GLY A N 1
ATOM 692 C CA . GLY A 1 96 ? 6.627 11.772 12.635 1.00 88.50 96 GLY A CA 1
ATOM 693 C C . GLY A 1 96 ? 5.638 12.760 12.010 1.00 88.50 96 GLY A C 1
ATOM 694 O O . GLY A 1 96 ? 4.928 13.457 12.733 1.00 88.50 96 GLY A O 1
ATOM 695 N N . ALA A 1 97 ? 5.521 12.769 10.680 1.00 89.88 97 ALA A N 1
ATOM 696 C CA . ALA A 1 97 ? 4.545 13.599 9.984 1.00 89.88 97 ALA A CA 1
ATOM 697 C C . ALA A 1 97 ? 3.112 13.102 10.229 1.00 89.88 97 ALA A C 1
ATOM 699 O O . ALA A 1 97 ? 2.249 13.916 10.533 1.00 89.88 97 ALA A O 1
ATOM 700 N N . VAL A 1 98 ? 2.859 11.789 10.203 1.00 89.88 98 VAL A N 1
ATOM 701 C CA . VAL A 1 98 ? 1.529 11.228 10.528 1.00 89.88 98 VAL A CA 1
ATOM 702 C C . VAL A 1 98 ? 1.100 11.559 11.965 1.00 89.88 98 VAL A C 1
ATOM 704 O O . VAL A 1 98 ? -0.075 11.797 12.227 1.00 89.88 98 VAL A O 1
ATOM 707 N N . MET A 1 99 ? 2.044 11.617 12.907 1.00 87.31 99 MET A N 1
ATOM 708 C CA . MET A 1 99 ? 1.751 11.950 14.305 1.00 87.31 99 MET A CA 1
ATOM 709 C C . MET A 1 99 ? 1.525 13.445 14.547 1.00 87.31 99 MET A C 1
ATOM 711 O O . MET A 1 99 ? 0.663 13.801 15.350 1.00 87.31 99 MET A O 1
ATOM 715 N N . ALA A 1 100 ? 2.319 14.310 13.909 1.00 86.25 100 ALA A N 1
ATOM 716 C CA . ALA A 1 100 ? 2.443 15.7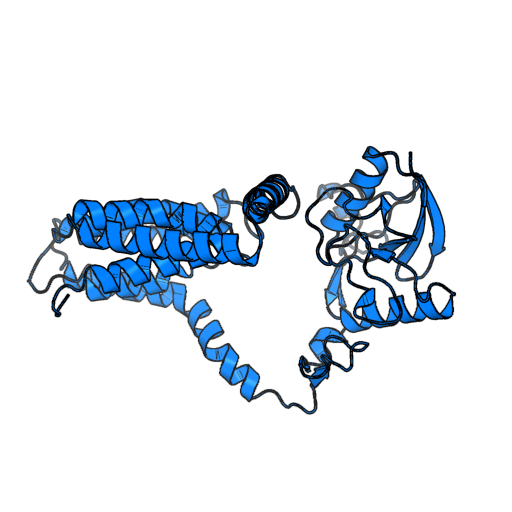10 14.318 1.00 86.25 100 ALA A CA 1
ATOM 717 C C . ALA A 1 100 ? 2.060 16.737 13.244 1.00 86.25 100 ALA A C 1
ATOM 719 O O . ALA A 1 100 ? 1.866 17.907 13.577 1.00 86.25 100 ALA A O 1
ATOM 720 N N . ALA A 1 101 ? 1.946 16.351 11.969 1.00 88.88 101 ALA A N 1
ATOM 721 C CA . ALA A 1 101 ? 1.614 17.311 10.923 1.00 88.88 101 ALA A CA 1
ATOM 722 C C . ALA A 1 101 ? 0.176 17.838 11.098 1.00 88.88 101 ALA A C 1
ATOM 724 O O . ALA A 1 101 ? -0.723 17.074 11.477 1.00 88.88 101 ALA A O 1
ATOM 725 N N . PRO A 1 102 ? -0.084 19.118 10.762 1.00 87.56 102 PRO A N 1
ATOM 726 C CA . PRO A 1 102 ? -1.410 19.725 10.893 1.00 87.56 102 PRO A CA 1
ATOM 727 C C . PRO A 1 102 ? -2.543 18.922 10.238 1.00 87.56 102 PRO A C 1
ATOM 729 O O . PRO A 1 102 ? -3.655 18.904 10.761 1.00 87.56 102 PRO A O 1
ATOM 732 N N . ALA A 1 103 ? -2.246 18.212 9.143 1.00 86.12 103 ALA A N 1
ATOM 733 C CA . ALA A 1 103 ? -3.198 17.365 8.424 1.00 86.12 103 ALA A CA 1
ATOM 734 C C . ALA A 1 103 ? -3.800 16.234 9.283 1.00 86.12 103 ALA A C 1
ATOM 736 O O . ALA A 1 103 ? -4.942 15.843 9.056 1.00 86.12 103 ALA A O 1
ATOM 737 N N . TYR A 1 104 ? -3.072 15.736 10.288 1.00 91.06 104 TYR A N 1
ATOM 738 C CA . TYR A 1 104 ? -3.502 14.615 11.139 1.00 91.06 104 TYR A CA 1
ATOM 739 C C . TYR A 1 104 ? -3.856 15.042 12.562 1.00 91.06 104 TYR A C 1
ATOM 741 O O . TYR A 1 104 ? -4.629 14.370 13.250 1.00 91.06 104 TYR A O 1
ATOM 749 N N . LEU A 1 105 ? -3.325 16.187 12.997 1.00 92.31 105 LEU A N 1
ATOM 750 C CA . LEU A 1 105 ? -3.433 16.666 14.369 1.00 92.31 105 LEU A CA 1
ATOM 751 C C . LEU A 1 105 ? -4.889 16.797 14.835 1.00 92.31 105 LEU A C 1
ATOM 753 O O . LEU A 1 105 ? -5.215 16.378 15.943 1.00 92.31 105 LEU A O 1
ATOM 757 N N . ALA A 1 106 ? -5.783 17.315 13.987 1.00 94.31 106 ALA A N 1
ATOM 758 C CA . ALA A 1 106 ? -7.199 17.462 14.328 1.00 94.31 106 ALA A CA 1
ATOM 759 C C . ALA A 1 106 ? -7.871 16.112 14.648 1.00 94.31 106 ALA A C 1
ATOM 761 O O . ALA A 1 106 ? -8.644 16.015 15.605 1.00 94.31 106 ALA A O 1
ATOM 762 N N . GLY A 1 107 ? -7.543 15.056 13.897 1.00 94.25 107 GLY A N 1
ATOM 763 C CA . GLY A 1 107 ? -8.056 13.707 14.137 1.00 94.25 107 GLY A CA 1
ATOM 764 C C . GLY A 1 107 ? -7.551 13.130 15.459 1.00 94.25 107 GLY A C 1
ATOM 765 O O . GLY A 1 107 ? -8.343 12.659 16.277 1.00 94.25 107 GLY A O 1
ATOM 766 N N . THR A 1 108 ? -6.245 13.240 15.714 1.00 94.19 108 THR A N 1
ATOM 767 C CA . THR A 1 108 ? -5.617 12.781 16.964 1.00 94.19 108 THR A CA 1
ATOM 768 C C . THR A 1 108 ? -6.153 13.534 18.184 1.00 94.19 108 THR A C 1
ATOM 770 O O . THR A 1 108 ? -6.502 12.914 19.188 1.00 94.19 108 THR A O 1
ATOM 773 N N . LEU A 1 109 ? -6.301 14.860 18.105 1.00 96.19 109 LEU A N 1
ATOM 774 C CA . LEU A 1 109 ? -6.890 15.661 19.185 1.00 96.19 109 LEU A CA 1
ATOM 775 C C . LEU A 1 109 ? -8.354 15.289 19.437 1.00 96.19 109 LEU A C 1
ATOM 777 O O . LEU A 1 109 ? -8.781 15.223 20.589 1.00 96.19 109 LEU A O 1
ATOM 781 N N . THR A 1 110 ? -9.111 14.985 18.380 1.00 97.50 110 THR A N 1
ATOM 782 C CA . THR A 1 110 ? -10.494 14.509 18.506 1.00 97.50 110 THR A CA 1
ATOM 783 C C . THR A 1 110 ? -10.553 13.164 19.233 1.00 97.50 110 THR A C 1
ATOM 785 O O . THR A 1 110 ? -11.371 12.994 20.136 1.00 97.50 110 THR A O 1
ATOM 788 N N . LEU A 1 111 ? -9.651 12.228 18.917 1.00 97.50 111 LEU A N 1
ATOM 789 C CA . LEU A 1 111 ? -9.520 10.956 19.636 1.00 97.50 111 LEU A CA 1
ATOM 790 C C . LEU A 1 111 ? -9.210 11.161 21.122 1.00 97.50 111 LEU A C 1
ATOM 792 O O . LEU A 1 111 ? -9.884 10.584 21.977 1.00 97.50 111 LEU A O 1
ATOM 796 N N . VAL A 1 112 ? -8.233 12.014 21.438 1.00 97.88 112 VAL A N 1
ATOM 797 C CA . VAL A 1 112 ? -7.874 12.344 22.825 1.00 97.88 112 VAL A CA 1
ATOM 798 C C . VAL A 1 112 ? -9.057 12.973 23.565 1.00 97.88 112 VAL A C 1
ATOM 800 O O . VAL A 1 112 ? -9.339 12.588 24.701 1.00 97.88 112 VAL A O 1
ATOM 803 N N . ALA A 1 113 ? -9.801 13.877 22.925 1.00 98.19 113 ALA A N 1
ATOM 804 C CA . ALA A 1 113 ? -10.994 14.479 23.511 1.00 98.19 113 ALA A CA 1
ATOM 805 C C . ALA A 1 113 ? -12.065 13.425 23.842 1.00 98.19 113 ALA A C 1
ATOM 807 O O . ALA A 1 113 ? -12.586 13.418 24.957 1.00 98.19 113 ALA A O 1
ATOM 808 N N . VAL A 1 114 ? -12.341 12.482 22.931 1.00 98.31 114 VAL A N 1
ATOM 809 C CA . VAL A 1 114 ? -13.277 11.371 23.190 1.00 98.31 114 VAL A CA 1
ATOM 810 C C . VAL A 1 114 ? -12.807 10.517 24.371 1.00 98.31 114 VAL A C 1
ATOM 812 O O . VAL A 1 114 ? -13.611 10.204 25.249 1.00 98.31 114 VAL A O 1
ATOM 815 N N . ILE A 1 115 ? -11.513 10.185 24.449 1.00 98.25 115 ILE A N 1
ATOM 816 C CA . ILE A 1 115 ? -10.938 9.437 25.582 1.00 98.25 115 ILE A CA 1
ATOM 817 C C . ILE A 1 115 ? -11.182 10.177 26.904 1.00 98.25 115 ILE A C 1
ATOM 819 O O . ILE A 1 115 ? -11.638 9.570 27.878 1.00 98.25 115 ILE A O 1
ATOM 823 N N . ILE A 1 116 ? -10.898 11.482 26.949 1.00 97.94 116 ILE A N 1
ATOM 824 C CA . ILE A 1 116 ? -11.078 12.312 28.147 1.00 97.94 116 ILE A CA 1
ATOM 825 C C . ILE A 1 116 ? -12.554 12.363 28.548 1.00 97.94 116 ILE A C 1
ATOM 827 O O . ILE A 1 116 ? -12.873 12.115 29.711 1.00 97.94 116 ILE A O 1
ATOM 831 N N . PHE A 1 117 ? -13.458 12.632 27.605 1.00 97.94 117 PHE A N 1
ATOM 832 C CA . PHE A 1 117 ? -14.886 12.748 27.896 1.00 97.94 117 PHE A CA 1
ATOM 833 C C . PHE A 1 117 ? -15.508 11.422 28.333 1.00 97.94 117 PHE A C 1
ATOM 835 O O . PHE A 1 117 ? -16.306 11.416 29.265 1.00 97.94 117 PHE A O 1
ATOM 842 N N . LEU A 1 118 ? -15.095 10.289 27.756 1.00 97.00 118 LEU A N 1
ATOM 843 C CA . LEU A 1 118 ? -15.525 8.971 28.233 1.00 97.00 118 LEU A CA 1
ATOM 844 C C . LEU A 1 118 ? -15.074 8.716 29.672 1.00 97.00 118 LEU A C 1
ATOM 846 O O . LEU A 1 118 ? -15.866 8.258 30.493 1.00 97.00 118 LEU A O 1
ATOM 850 N N . ARG A 1 119 ? -13.825 9.053 30.009 1.00 96.12 119 ARG A N 1
ATOM 851 C CA . ARG A 1 119 ? -13.330 8.921 31.388 1.00 96.12 119 ARG A CA 1
ATOM 852 C C . ARG A 1 119 ? -14.102 9.818 32.355 1.00 96.12 119 ARG A C 1
ATOM 854 O O . ARG A 1 119 ? -14.465 9.360 33.433 1.00 96.12 119 ARG A O 1
ATOM 861 N N . GLN A 1 120 ? -14.382 11.062 31.966 1.00 95.94 120 GLN A N 1
ATOM 862 C CA . GLN A 1 120 ? -15.184 11.993 32.768 1.00 95.94 120 GLN A CA 1
ATOM 863 C C . GLN A 1 120 ? -16.636 11.514 32.942 1.00 95.94 120 GLN A C 1
ATOM 865 O O . GLN A 1 120 ? -17.214 11.741 33.998 1.00 95.94 120 GLN A O 1
ATOM 870 N N . ALA A 1 121 ? -17.189 10.792 31.963 1.00 94.69 121 ALA A N 1
ATOM 871 C CA . ALA A 1 121 ? -18.533 10.198 32.000 1.00 94.69 121 ALA A CA 1
ATOM 872 C C . ALA A 1 121 ? -18.587 8.846 32.748 1.00 94.69 121 ALA A C 1
ATOM 874 O O . ALA A 1 121 ? -19.501 8.046 32.559 1.00 94.69 121 ALA A O 1
ATOM 875 N N . GLY A 1 122 ? -17.548 8.499 33.517 1.00 93.38 122 GLY A N 1
ATOM 876 C CA . GLY A 1 122 ? -17.465 7.224 34.238 1.00 93.38 122 GLY A CA 1
ATOM 877 C C . GLY A 1 122 ? -17.270 5.981 33.351 1.00 93.38 122 GLY A C 1
ATOM 878 O O . GLY A 1 122 ? -17.196 4.864 33.866 1.00 93.38 122 GLY A O 1
ATOM 879 N N . ARG A 1 123 ? -17.116 6.136 32.028 1.00 94.31 123 ARG A N 1
ATOM 880 C CA . ARG A 1 123 ? -16.853 5.059 31.048 1.00 94.31 123 ARG A CA 1
ATOM 881 C C . ARG A 1 123 ? -15.360 4.708 31.008 1.00 94.31 123 ARG A C 1
ATOM 883 O O . ARG A 1 123 ? -14.694 4.792 29.974 1.00 94.31 123 ARG A O 1
ATOM 890 N N . MET A 1 124 ? -14.804 4.349 32.166 1.00 94.94 124 MET A N 1
ATOM 891 C CA . MET A 1 124 ? -13.357 4.167 32.349 1.00 94.94 124 MET A CA 1
ATOM 892 C C . MET A 1 124 ? -12.777 3.057 31.469 1.00 94.94 124 MET A C 1
ATOM 894 O O . 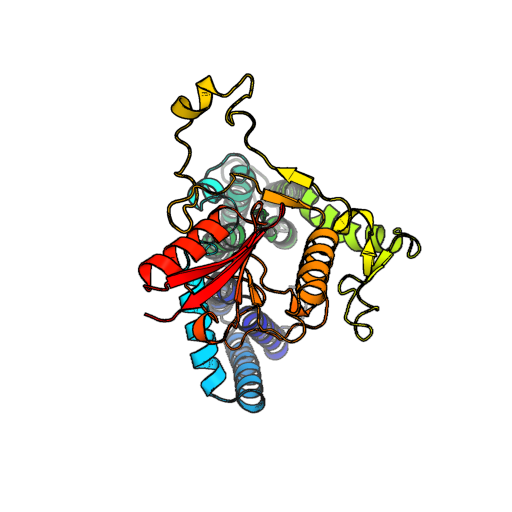MET A 1 124 ? -11.679 3.211 30.937 1.00 94.94 124 MET A O 1
ATOM 898 N N . THR A 1 125 ? -13.518 1.959 31.290 1.00 95.12 125 THR A N 1
ATOM 899 C CA . THR A 1 125 ? -13.071 0.829 30.462 1.00 95.12 125 THR A CA 1
ATOM 900 C C . THR A 1 125 ? -12.973 1.241 28.999 1.00 95.12 125 THR A C 1
ATOM 902 O O . THR A 1 125 ? -11.950 1.012 28.363 1.00 95.12 125 THR A O 1
ATOM 905 N N . GLU A 1 126 ? -14.004 1.890 28.465 1.00 95.75 126 GLU A N 1
ATOM 906 C CA . GLU A 1 126 ? -14.045 2.339 27.075 1.00 95.75 126 GLU A CA 1
ATOM 907 C C . GLU A 1 126 ? -12.970 3.394 26.788 1.00 95.75 126 GLU A C 1
ATOM 909 O O . GLU A 1 126 ? -12.251 3.282 25.795 1.00 95.75 126 GLU A O 1
ATOM 914 N N . GLY A 1 127 ? -12.808 4.378 27.681 1.00 96.38 127 GLY A N 1
ATOM 915 C CA . GLY A 1 127 ? -11.757 5.388 27.558 1.00 96.38 127 GLY A CA 1
ATOM 916 C C . GLY A 1 127 ? -10.350 4.782 27.605 1.00 96.38 127 GLY A C 1
ATOM 917 O O . GLY A 1 127 ? -9.486 5.170 26.823 1.00 96.38 127 GLY A O 1
ATOM 918 N N . MET A 1 128 ? -10.119 3.791 28.473 1.00 96.75 128 MET A N 1
ATOM 919 C CA . MET A 1 128 ? -8.853 3.052 28.530 1.00 96.75 128 MET A CA 1
ATOM 920 C C . MET A 1 128 ? -8.597 2.264 27.239 1.00 96.75 128 MET A C 1
ATOM 922 O O . MET A 1 128 ? -7.499 2.330 26.698 1.00 96.75 128 MET A O 1
ATOM 926 N N . V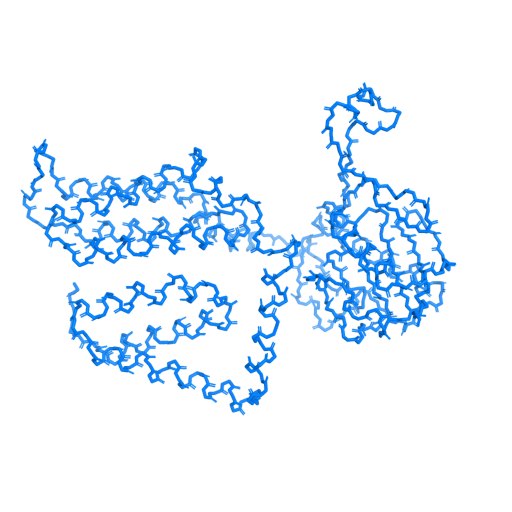AL A 1 129 ? -9.592 1.546 26.716 1.00 96.50 129 VAL A N 1
ATOM 927 C CA . VAL A 1 129 ? -9.445 0.778 25.468 1.00 96.50 129 VAL A CA 1
ATOM 928 C C . VAL A 1 129 ? -9.097 1.696 24.296 1.00 96.50 129 VAL A C 1
ATOM 930 O O . VAL A 1 129 ? -8.182 1.381 23.542 1.00 96.50 129 VAL A O 1
ATOM 933 N N . LEU A 1 130 ? -9.753 2.856 24.168 1.00 97.25 130 LEU A N 1
ATOM 934 C CA . LEU A 1 130 ? -9.402 3.843 23.141 1.00 97.25 130 LEU A CA 1
ATOM 935 C C . LEU A 1 130 ? -7.990 4.412 23.320 1.00 97.25 130 LEU A C 1
ATOM 937 O O . LEU A 1 130 ? -7.293 4.620 22.329 1.00 97.25 130 LEU A O 1
ATOM 941 N N . LEU A 1 131 ? -7.542 4.613 24.562 1.00 97.31 131 LEU A N 1
ATOM 942 C CA . LEU A 1 131 ? -6.170 5.032 24.846 1.00 97.31 131 LEU A CA 1
ATOM 943 C C . LEU A 1 131 ? -5.143 3.995 24.364 1.00 97.31 131 LEU A C 1
ATOM 945 O O . LEU A 1 131 ? -4.133 4.373 23.779 1.00 97.31 131 LEU A O 1
ATOM 949 N N . PHE A 1 132 ? -5.414 2.700 24.551 1.00 96.75 132 PHE A N 1
ATOM 950 C CA . PHE A 1 132 ? -4.562 1.626 24.026 1.00 96.75 132 PHE A CA 1
ATOM 951 C C . PHE A 1 132 ? -4.694 1.436 22.507 1.00 96.75 132 PHE A C 1
ATOM 953 O O . PHE A 1 132 ? -3.729 1.028 21.867 1.00 96.75 132 PHE A O 1
ATOM 960 N N . LEU A 1 133 ? -5.850 1.751 21.913 1.00 96.75 133 LEU A N 1
ATOM 961 C CA . LEU A 1 133 ? -6.039 1.732 20.457 1.00 96.75 133 LEU A CA 1
ATOM 962 C C . LEU A 1 133 ? -5.317 2.879 19.749 1.00 96.75 133 LEU A C 1
ATOM 964 O O . LEU A 1 133 ? -4.928 2.709 18.601 1.00 96.75 133 LEU A O 1
ATOM 968 N N . MET A 1 134 ? -5.118 4.023 20.407 1.00 96.31 134 MET A N 1
ATOM 969 C CA . MET A 1 134 ? -4.478 5.207 19.823 1.00 96.31 134 MET A CA 1
ATOM 970 C C . MET A 1 134 ? -3.142 4.928 19.105 1.00 96.31 134 MET A C 1
ATOM 972 O O . MET A 1 134 ? -3.035 5.306 17.937 1.00 96.31 134 MET A O 1
ATOM 976 N N . PRO A 1 135 ? -2.134 4.263 19.712 1.00 95.94 135 PRO A N 1
ATOM 977 C CA . PRO A 1 135 ? -0.905 3.924 18.990 1.00 95.94 135 PRO A CA 1
ATOM 978 C C . PRO A 1 135 ? -1.173 3.002 17.795 1.00 95.94 135 PRO A C 1
ATOM 980 O O . PRO A 1 135 ? -0.571 3.186 16.740 1.00 95.94 135 PRO A O 1
ATOM 983 N N . GLY A 1 136 ? -2.119 2.066 17.924 1.00 95.44 136 GLY A N 1
ATOM 984 C CA . GLY A 1 136 ? -2.551 1.206 16.825 1.00 95.44 136 GLY A CA 1
ATOM 985 C C . GLY A 1 136 ? -3.155 2.004 15.670 1.00 95.44 136 GLY A C 1
ATOM 986 O O . GLY A 1 136 ? -2.756 1.807 14.530 1.00 95.44 136 GLY A O 1
ATOM 987 N N . PHE A 1 137 ? -4.048 2.954 15.956 1.00 96.00 137 PHE A N 1
ATOM 988 C CA . PHE A 1 137 ? -4.659 3.855 14.974 1.00 96.00 137 PHE A CA 1
ATOM 989 C C . PHE A 1 137 ? -3.629 4.686 14.209 1.00 96.00 137 PHE A C 1
ATOM 991 O O . PHE A 1 137 ? -3.685 4.745 12.983 1.00 96.00 137 PHE A O 1
ATOM 998 N N . ILE A 1 138 ? -2.658 5.270 14.908 1.00 94.88 138 ILE A N 1
ATOM 999 C CA . ILE A 1 138 ? -1.560 6.015 14.279 1.00 94.88 138 ILE A CA 1
ATOM 1000 C C . ILE A 1 138 ? -0.723 5.084 13.397 1.00 94.88 138 ILE A C 1
ATOM 1002 O O . ILE A 1 138 ? -0.443 5.401 12.240 1.00 94.88 138 ILE A O 1
ATOM 1006 N N . TYR A 1 139 ? -0.352 3.917 13.925 1.00 93.94 139 TYR A N 1
ATOM 1007 C CA . TYR A 1 139 ? 0.491 2.957 13.225 1.00 93.94 139 TYR A CA 1
ATOM 1008 C C . TYR A 1 139 ? -0.168 2.421 11.948 1.00 93.94 139 TYR A C 1
ATOM 1010 O O . TYR A 1 139 ? 0.477 2.386 10.902 1.00 93.94 139 TYR A O 1
ATOM 1018 N N . VAL A 1 140 ? -1.458 2.068 11.986 1.00 93.88 140 VAL A N 1
ATOM 1019 C CA . VAL A 1 140 ? -2.168 1.585 10.790 1.00 93.88 140 VAL A CA 1
ATOM 1020 C C . VAL A 1 140 ? -2.373 2.674 9.738 1.00 93.88 140 VAL A C 1
ATOM 1022 O O . VAL A 1 140 ? -2.385 2.356 8.548 1.00 93.88 140 VAL A O 1
ATOM 1025 N N . THR A 1 141 ? -2.512 3.938 10.158 1.00 93.81 141 THR A N 1
ATOM 1026 C CA . THR A 1 141 ? -2.548 5.100 9.260 1.00 93.81 141 THR A CA 1
ATOM 1027 C C . THR A 1 141 ? -1.191 5.302 8.589 1.00 93.81 141 THR A C 1
ATOM 1029 O O . THR A 1 141 ? -1.127 5.486 7.378 1.00 93.81 141 THR A O 1
ATOM 1032 N N . TRP A 1 142 ? -0.094 5.197 9.338 1.00 92.69 142 TRP A N 1
ATOM 1033 C CA . TRP A 1 142 ? 1.258 5.270 8.781 1.00 92.69 142 TRP A CA 1
ATOM 1034 C C . TRP A 1 142 ? 1.564 4.118 7.806 1.00 92.69 142 TRP A C 1
ATOM 1036 O O . TRP A 1 142 ? 2.104 4.346 6.731 1.00 92.69 142 TRP A O 1
ATOM 1046 N N . GLN A 1 143 ? 1.134 2.895 8.124 1.00 90.12 143 GLN A N 1
ATOM 1047 C CA . GLN A 1 143 ? 1.317 1.691 7.297 1.00 90.12 143 GLN A CA 1
ATOM 1048 C C . GLN A 1 143 ? 0.455 1.632 6.018 1.00 90.12 143 GLN A C 1
ATOM 1050 O O . GLN A 1 143 ? 0.554 0.668 5.250 1.00 90.12 143 GLN A O 1
ATOM 1055 N N . ASN A 1 144 ? -0.453 2.585 5.795 1.00 88.44 144 ASN A N 1
ATOM 1056 C CA . ASN A 1 144 ? -1.356 2.582 4.645 1.00 88.44 144 ASN A CA 1
ATOM 1057 C C . ASN A 1 144 ? -1.036 3.695 3.656 1.00 88.44 144 ASN A C 1
ATOM 1059 O O . ASN A 1 144 ? -0.833 4.845 4.036 1.00 88.44 144 ASN A O 1
ATOM 1063 N N . PHE A 1 145 ? -1.118 3.354 2.368 1.00 84.81 145 PHE A N 1
ATOM 1064 C CA . PHE A 1 145 ? -0.974 4.318 1.285 1.00 84.81 145 PHE A CA 1
ATOM 1065 C C . PHE A 1 145 ? -2.005 5.446 1.423 1.00 84.81 145 PHE A C 1
ATOM 1067 O O . PHE A 1 145 ? -3.172 5.200 1.732 1.00 84.81 145 PHE A O 1
ATOM 1074 N N . GLY A 1 146 ? -1.560 6.685 1.204 1.00 86.25 146 GLY A N 1
ATOM 1075 C CA . GLY A 1 146 ? -2.371 7.893 1.379 1.00 86.25 146 GLY A CA 1
ATOM 1076 C C . GLY A 1 146 ? -2.513 8.357 2.831 1.00 86.25 146 GLY A C 1
ATOM 1077 O O . GLY A 1 146 ? -3.050 9.435 3.061 1.00 86.25 146 GLY A O 1
ATOM 1078 N N . ASN A 1 147 ? -2.021 7.572 3.798 1.00 92.56 147 ASN A N 1
ATOM 1079 C CA . ASN A 1 147 ? -2.034 7.880 5.227 1.00 92.56 147 ASN A CA 1
ATOM 1080 C C . ASN A 1 147 ? -3.399 8.359 5.746 1.00 92.56 147 ASN A C 1
ATOM 1082 O O . ASN A 1 147 ? -3.480 9.254 6.579 1.00 92.56 147 ASN A O 1
ATOM 1086 N N . ASP A 1 148 ? -4.484 7.770 5.250 1.00 91.38 148 ASP A N 1
ATOM 1087 C CA . ASP A 1 148 ? -5.845 8.205 5.556 1.00 91.38 148 ASP A CA 1
ATOM 1088 C C . ASP A 1 148 ? -6.360 7.565 6.869 1.00 91.38 148 ASP A C 1
ATOM 1090 O O . ASP A 1 148 ? -6.387 6.329 6.983 1.00 91.38 148 ASP A O 1
ATOM 1094 N N . PRO A 1 149 ? -6.751 8.348 7.895 1.00 93.62 149 PRO A N 1
ATOM 1095 C CA . PRO A 1 149 ? -7.208 7.834 9.187 1.00 93.62 149 PRO A CA 1
ATOM 1096 C C . PRO A 1 149 ? -8.646 7.277 9.144 1.00 93.62 149 PRO A C 1
ATOM 1098 O O . PRO A 1 149 ? -9.574 7.820 9.747 1.00 93.62 149 PRO A O 1
ATOM 1101 N N . GLN A 1 150 ? -8.820 6.114 8.505 1.00 92.69 150 GLN A N 1
ATOM 1102 C CA . GLN A 1 150 ? -10.115 5.415 8.363 1.00 92.69 150 GLN A CA 1
ATOM 1103 C C . GLN A 1 150 ? -10.828 5.135 9.701 1.00 92.69 150 GLN A C 1
ATOM 1105 O O . GLN A 1 150 ? -12.051 4.996 9.762 1.00 92.69 150 GLN A O 1
ATOM 1110 N N . TRP A 1 151 ? -10.075 5.063 10.801 1.00 94.69 151 TRP A N 1
ATOM 1111 C CA . TRP A 1 151 ? -10.605 4.833 12.144 1.00 94.69 151 TRP A CA 1
ATOM 1112 C C . TRP A 1 151 ? -11.454 5.999 12.680 1.00 94.69 151 TRP A C 1
ATOM 1114 O O . TRP A 1 151 ? -12.216 5.789 13.625 1.00 94.69 151 TRP A O 1
ATOM 1124 N N . LEU A 1 152 ? -11.396 7.201 12.088 1.00 96.50 152 LEU A N 1
ATOM 1125 C CA . LEU A 1 152 ? -12.173 8.368 12.534 1.00 96.50 152 LEU A CA 1
ATOM 1126 C C . LEU A 1 152 ? -13.685 8.126 12.531 1.00 96.50 152 LEU A C 1
ATOM 1128 O O . LEU A 1 152 ? -14.396 8.595 13.418 1.00 96.50 152 LEU A O 1
ATOM 1132 N N . VAL A 1 153 ? -14.198 7.356 11.575 1.00 94.62 153 VAL A N 1
ATOM 1133 C CA . VAL A 1 153 ? -15.642 7.087 11.516 1.00 94.62 153 VAL A CA 1
ATOM 1134 C C . VAL A 1 153 ? -16.061 6.060 12.561 1.00 94.62 153 VAL A C 1
ATOM 1136 O O . VAL A 1 153 ? -17.128 6.185 13.163 1.00 94.62 153 VAL A O 1
ATOM 1139 N N . LEU A 1 154 ? -15.197 5.088 12.855 1.00 94.62 154 LEU A N 1
ATOM 1140 C CA . LEU A 1 154 ? -15.413 4.173 13.976 1.00 94.62 154 LEU A CA 1
ATOM 1141 C C . LEU A 1 154 ? -15.340 4.923 15.311 1.00 94.62 154 LEU A C 1
ATOM 1143 O O . LEU A 1 154 ? -16.154 4.671 16.199 1.00 94.62 154 LEU A O 1
ATOM 1147 N N . LEU A 1 155 ? -14.433 5.896 15.437 1.00 97.50 155 LEU A N 1
ATOM 1148 C CA . LEU A 1 155 ? -14.387 6.796 16.586 1.00 97.50 155 LEU A CA 1
ATOM 1149 C C . LEU A 1 155 ? -15.690 7.595 16.722 1.00 97.50 155 LEU A C 1
ATOM 1151 O O . LEU A 1 155 ? -16.222 7.677 17.826 1.00 97.50 155 LEU A O 1
ATOM 1155 N N . ALA A 1 156 ? -16.233 8.133 15.626 1.00 97.44 156 ALA A N 1
ATOM 1156 C CA . ALA A 1 156 ? -17.517 8.832 15.638 1.00 97.44 156 ALA A CA 1
ATOM 1157 C C . ALA A 1 156 ? -18.654 7.921 16.132 1.00 97.44 156 ALA A C 1
ATOM 1159 O O . ALA A 1 156 ? -19.424 8.307 17.013 1.00 97.44 156 ALA A O 1
ATOM 1160 N N . LEU A 1 157 ? -18.720 6.683 15.630 1.00 96.31 157 LEU A N 1
ATOM 1161 C CA . LEU A 1 157 ? -19.695 5.683 16.072 1.00 96.31 157 LEU A CA 1
ATOM 1162 C C . LEU A 1 157 ? -19.570 5.383 17.574 1.00 96.31 157 LEU A C 1
ATOM 1164 O O . LEU A 1 157 ? -20.579 5.307 18.281 1.00 96.31 157 LEU A O 1
ATOM 1168 N N . LEU A 1 158 ? -18.346 5.236 18.084 1.00 95.75 158 LEU A N 1
ATOM 1169 C CA . LEU A 1 158 ? -18.092 5.031 19.511 1.00 95.75 158 LEU A CA 1
ATOM 1170 C C . LEU A 1 158 ? -18.501 6.255 20.335 1.00 95.75 158 LEU A C 1
ATOM 1172 O O . LEU A 1 158 ? -19.212 6.104 21.326 1.00 95.75 158 LEU A O 1
ATOM 1176 N N . ALA A 1 159 ? -18.131 7.459 19.898 1.00 97.31 159 ALA A N 1
ATOM 1177 C CA . ALA A 1 159 ? -18.501 8.700 20.565 1.00 97.31 159 ALA A CA 1
ATOM 1178 C C . ALA A 1 159 ? -20.025 8.849 20.659 1.00 97.31 159 ALA A C 1
ATOM 1180 O O . ALA A 1 159 ? -20.530 9.161 21.731 1.00 97.31 159 ALA A O 1
ATOM 1181 N N . PHE A 1 160 ? -20.772 8.548 19.588 1.00 97.06 160 PHE A N 1
ATOM 1182 C CA . PHE A 1 160 ? -22.236 8.596 19.594 1.00 97.06 160 PHE A CA 1
ATOM 1183 C C . PHE A 1 160 ? -22.882 7.498 20.442 1.00 97.06 160 PHE A C 1
ATOM 1185 O O . PHE A 1 160 ? -23.836 7.775 21.168 1.00 97.06 160 PHE A O 1
ATOM 1192 N N . SER A 1 161 ? -22.385 6.264 20.355 1.00 95.50 161 SER A N 1
ATOM 1193 C CA . SER A 1 161 ? -22.989 5.106 21.030 1.00 95.50 161 SER A CA 1
ATOM 1194 C C . SER A 1 161 ? -22.719 5.060 22.534 1.00 95.50 161 SER A C 1
ATOM 1196 O O . SER A 1 161 ? -23.514 4.489 23.280 1.00 95.50 161 SER A O 1
ATOM 1198 N N . LEU A 1 162 ? -21.617 5.658 22.990 1.00 94.94 162 LEU A N 1
ATOM 1199 C CA . LEU A 1 162 ? -21.194 5.631 24.392 1.00 94.94 162 LEU A CA 1
ATOM 1200 C C . LEU A 1 162 ? -21.611 6.866 25.192 1.00 94.94 162 LEU A C 1
ATOM 1202 O O . LEU A 1 162 ? -21.291 6.943 26.385 1.00 94.94 162 LEU A O 1
ATOM 1206 N N . ARG A 1 163 ? -22.356 7.791 24.571 1.00 94.69 163 ARG A N 1
ATOM 1207 C CA . ARG A 1 163 ? -22.921 8.970 25.237 1.00 94.69 163 ARG A CA 1
ATOM 1208 C C . ARG A 1 163 ? -23.637 8.577 26.536 1.00 94.69 163 ARG A C 1
ATOM 1210 O O . ARG A 1 163 ? -24.365 7.577 26.555 1.00 94.69 163 ARG A O 1
ATOM 1217 N N . PRO A 1 164 ? -23.451 9.335 27.625 1.00 92.69 164 PRO A N 1
ATOM 1218 C CA . PRO A 1 164 ? -24.259 9.152 28.816 1.00 92.69 164 PRO A CA 1
ATOM 1219 C C . PRO A 1 164 ? -25.709 9.557 28.546 1.00 92.69 164 PRO A C 1
ATOM 1221 O O . PRO A 1 164 ? -25.986 10.455 27.750 1.00 92.69 164 PRO A O 1
ATOM 1224 N N . SER A 1 165 ? -26.640 8.871 29.204 1.00 85.69 165 SER A N 1
ATOM 1225 C CA . SER A 1 165 ? -28.075 9.171 29.131 1.00 85.69 165 SER A CA 1
ATOM 1226 C C . SER A 1 165 ? -28.522 10.210 30.164 1.00 85.69 165 SER A C 1
ATOM 1228 O O . SER A 1 165 ? -29.620 10.744 30.040 1.00 85.69 165 SER A O 1
ATOM 1230 N N . GLY A 1 166 ? -27.709 10.460 31.195 1.00 84.19 166 GLY A N 1
ATOM 1231 C CA . GLY A 1 166 ? -27.998 11.402 32.278 1.00 84.19 166 GLY A CA 1
ATOM 1232 C C . GLY A 1 166 ? -27.359 12.785 32.084 1.00 84.19 166 GLY A C 1
ATOM 1233 O O . GLY A 1 166 ? -26.566 12.975 31.158 1.00 84.19 166 GLY A O 1
ATOM 1234 N N . PRO A 1 167 ? -27.667 13.751 32.973 1.00 85.69 167 PRO A N 1
ATOM 1235 C CA . PRO A 1 167 ? -27.156 15.124 32.925 1.00 85.69 167 PRO A CA 1
ATOM 1236 C C . PRO A 1 167 ? -25.722 15.227 33.475 1.00 85.69 167 PRO A C 1
ATOM 1238 O O . PRO A 1 167 ? -25.417 16.074 34.308 1.00 85.69 167 PRO A O 1
ATOM 1241 N N . GLU A 1 168 ? -24.836 14.326 33.059 1.00 92.50 168 GLU A N 1
ATOM 1242 C CA . GLU A 1 168 ? -23.452 14.307 33.526 1.00 92.50 168 GLU A CA 1
ATOM 1243 C C . GLU A 1 168 ? -22.686 15.511 32.960 1.00 92.50 168 GLU A C 1
ATOM 1245 O O . GLU A 1 168 ? -22.636 15.717 31.742 1.00 92.50 168 GLU A O 1
ATOM 1250 N N . THR A 1 169 ? -22.065 16.294 33.842 1.00 94.94 169 THR A N 1
ATOM 1251 C CA . THR A 1 169 ? -21.241 17.453 33.480 1.00 94.94 169 THR A CA 1
ATOM 1252 C C . THR A 1 169 ? -19.813 17.295 33.982 1.00 94.94 169 THR A C 1
ATOM 1254 O O . THR A 1 169 ? -19.586 16.726 35.048 1.00 94.94 169 THR A O 1
ATOM 1257 N N . ASN A 1 170 ? -18.841 17.838 33.252 1.00 94.00 170 ASN A N 1
ATOM 1258 C CA . ASN A 1 170 ? -17.456 17.894 33.724 1.00 94.00 170 ASN A CA 1
ATOM 1259 C C . ASN A 1 170 ? -17.183 19.117 34.623 1.00 94.00 170 ASN A C 1
ATOM 1261 O O . ASN A 1 170 ? -18.063 19.941 34.867 1.00 94.00 170 ASN A O 1
ATOM 1265 N N . GLY A 1 171 ? -15.935 19.265 35.086 1.00 90.94 171 GLY A N 1
ATOM 1266 C CA . GLY A 1 171 ? -15.507 20.388 35.934 1.00 90.94 171 GLY A CA 1
ATOM 1267 C C . GLY A 1 171 ? -15.592 21.777 35.282 1.00 90.94 171 GLY A C 1
ATOM 1268 O O . GLY A 1 171 ? -15.508 22.774 35.988 1.00 90.94 171 GLY A O 1
ATOM 1269 N N . PHE A 1 172 ? -15.795 21.855 33.962 1.00 93.00 172 PHE A N 1
ATOM 1270 C CA . PHE A 1 172 ? -16.048 23.102 33.228 1.00 93.00 172 PHE A CA 1
ATOM 1271 C C . PHE A 1 172 ? -17.548 23.379 33.026 1.00 93.00 172 PHE A C 1
ATOM 1273 O O . PHE A 1 172 ? -17.913 24.320 32.325 1.00 93.00 172 PHE A O 1
ATOM 1280 N N . GLY A 1 173 ? -18.427 22.550 33.600 1.00 93.75 173 GLY A N 1
ATOM 1281 C CA . GLY A 1 173 ? -19.877 22.650 33.429 1.00 93.75 173 GLY A CA 1
ATOM 1282 C C . GLY A 1 173 ? -20.377 22.175 32.062 1.00 93.75 173 GLY A C 1
ATOM 1283 O O . GLY A 1 173 ? -21.542 22.385 31.734 1.00 93.75 173 GLY A O 1
ATOM 1284 N N . TRP A 1 174 ? -19.533 21.538 31.244 1.00 95.38 174 TRP A N 1
ATOM 1285 C CA . TRP A 1 174 ? -19.954 21.030 29.938 1.00 95.38 174 TRP A CA 1
ATOM 1286 C C . TRP A 1 174 ? -20.743 19.737 30.092 1.00 95.38 174 TRP A C 1
ATOM 1288 O O . TRP A 1 174 ? -20.286 18.812 30.763 1.00 95.38 174 TRP A O 1
ATOM 1298 N N . SER A 1 175 ? -21.881 19.648 29.403 1.00 96.88 175 SER A N 1
ATOM 1299 C CA . SER A 1 175 ? -22.633 18.403 29.219 1.00 96.88 175 SER A CA 1
ATOM 1300 C C . SER A 1 175 ? -21.766 17.368 28.498 1.00 96.88 175 SER A C 1
ATOM 1302 O O . SER A 1 175 ? -21.351 17.575 27.356 1.00 96.88 175 SER A O 1
ATOM 1304 N N . LEU A 1 176 ? -21.495 16.234 29.148 1.00 96.88 176 LEU A N 1
ATOM 1305 C CA . LEU A 1 176 ? -20.653 15.171 28.589 1.00 96.88 176 LEU A CA 1
ATOM 1306 C C . LEU A 1 176 ? -21.330 14.438 27.428 1.00 96.88 176 LEU A C 1
ATOM 1308 O O . LEU A 1 176 ? -20.661 14.015 26.483 1.00 96.88 176 LEU A O 1
ATOM 1312 N N . SER A 1 177 ? -22.663 14.347 27.450 1.00 96.25 177 SER A N 1
ATOM 1313 C CA . SER A 1 177 ? -23.446 13.871 26.305 1.00 96.25 177 SER A CA 1
ATOM 1314 C C . SER A 1 177 ? -23.234 14.758 25.077 1.00 96.25 177 SER A C 1
ATOM 1316 O O . SER A 1 177 ? -23.046 14.232 23.976 1.00 96.25 177 SER A O 1
ATOM 1318 N N . ASP A 1 178 ? -23.246 16.082 25.250 1.00 96.75 178 ASP A N 1
ATOM 1319 C CA . ASP A 1 178 ? -23.074 17.019 24.136 1.00 96.75 178 ASP A CA 1
ATOM 1320 C C . ASP A 1 178 ? -21.620 17.104 23.684 1.00 96.75 178 ASP A C 1
ATOM 1322 O O . ASP A 1 178 ? -21.362 17.113 22.484 1.00 96.75 178 ASP A O 1
ATOM 1326 N N . ALA A 1 179 ? -20.660 17.058 24.607 1.00 97.25 179 ALA A N 1
ATOM 1327 C CA . ALA A 1 179 ? -19.239 16.987 24.276 1.00 97.25 179 ALA A CA 1
ATOM 1328 C C . ALA A 1 179 ? -18.902 15.749 23.419 1.00 97.25 179 ALA A C 1
ATOM 1330 O O . ALA A 1 179 ? -18.227 15.866 22.391 1.00 97.25 179 ALA A O 1
ATOM 1331 N N . LEU A 1 180 ? -19.426 14.568 23.773 1.00 97.75 180 LEU A N 1
ATOM 1332 C CA . LEU A 1 180 ? -19.277 13.350 22.962 1.00 97.75 180 LEU A CA 1
ATOM 1333 C C . LEU A 1 180 ? -20.018 13.442 21.621 1.00 97.75 180 LEU A C 1
ATOM 1335 O O . LEU A 1 180 ? -19.526 12.961 20.602 1.00 97.75 180 LEU A O 1
ATOM 1339 N N . ARG A 1 181 ? -21.180 14.104 21.581 1.00 97.56 181 ARG A N 1
ATOM 1340 C CA . ARG A 1 181 ? -21.895 14.366 20.325 1.00 97.56 181 ARG A CA 1
ATOM 1341 C C . ARG A 1 181 ? -21.087 15.274 19.397 1.00 97.56 181 ARG A C 1
ATOM 1343 O O . ARG A 1 181 ? -20.946 14.959 18.221 1.00 97.56 181 ARG A O 1
ATOM 1350 N N . VAL A 1 182 ? -20.553 16.380 19.906 1.00 98.00 182 VAL A N 1
ATOM 1351 C CA . VAL A 1 182 ? -19.767 17.337 19.116 1.00 98.00 182 VAL A CA 1
ATOM 1352 C C . VAL A 1 182 ? -18.483 16.686 18.613 1.00 98.00 182 VAL A C 1
ATOM 1354 O O . VAL A 1 182 ? -18.200 16.753 17.422 1.00 98.00 182 VAL A O 1
ATOM 1357 N N . THR A 1 183 ? -17.740 15.986 19.473 1.00 97.94 183 THR A N 1
ATOM 1358 C CA . THR A 1 183 ? -16.526 15.265 19.045 1.00 97.94 183 THR A CA 1
ATOM 1359 C C . THR A 1 183 ? -16.823 14.157 18.038 1.00 97.94 183 THR A C 1
ATOM 1361 O O . THR A 1 183 ? -16.066 13.997 17.085 1.00 97.94 183 THR A O 1
ATOM 1364 N N . GLY A 1 184 ? -17.951 13.452 18.167 1.00 98.12 184 GLY A N 1
ATOM 1365 C CA . GLY A 1 184 ? -18.416 12.512 17.147 1.00 98.12 184 GLY A CA 1
ATOM 1366 C C . GLY A 1 184 ? -18.706 13.181 15.795 1.00 98.12 184 GLY A C 1
ATOM 1367 O O . GLY A 1 184 ? -18.313 12.652 14.757 1.00 98.12 184 GLY A O 1
ATOM 1368 N N . ILE A 1 185 ? -19.328 14.369 15.792 1.00 98.31 185 ILE A N 1
ATOM 1369 C CA . ILE A 1 185 ? -19.558 15.172 14.574 1.00 98.31 185 ILE A CA 1
ATOM 137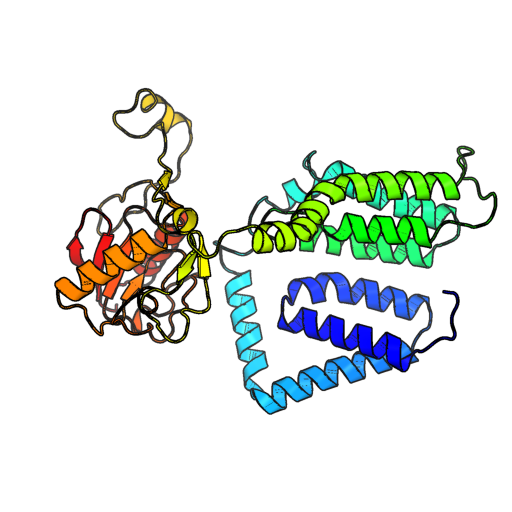0 C C . ILE A 1 185 ? -18.227 15.603 13.943 1.00 98.31 185 ILE A C 1
ATOM 1372 O O . ILE A 1 185 ? -18.056 15.492 12.730 1.00 98.31 185 ILE A O 1
ATOM 1376 N N . VAL A 1 186 ? -17.268 16.062 14.747 1.00 98.19 186 VAL A N 1
ATOM 1377 C CA . VAL A 1 186 ? -15.930 16.423 14.258 1.00 98.19 186 VAL A CA 1
ATOM 1378 C C . VAL A 1 186 ? -15.239 15.206 13.641 1.00 98.19 186 VAL A C 1
ATOM 1380 O O . VAL A 1 186 ? -14.761 15.291 12.514 1.00 98.19 186 VAL A O 1
ATOM 1383 N N . ALA A 1 187 ? -15.253 14.055 14.320 1.00 97.94 187 ALA A N 1
ATOM 1384 C CA . ALA A 1 187 ? -14.624 12.831 13.834 1.00 97.94 187 ALA A CA 1
ATOM 1385 C C . ALA A 1 187 ? -15.205 12.374 12.485 1.00 97.94 187 ALA A C 1
ATOM 1387 O O . ALA A 1 187 ? -14.447 12.102 11.554 1.00 97.94 187 ALA A O 1
ATOM 1388 N N . VAL A 1 188 ? -16.537 12.354 12.332 1.00 96.75 188 VAL A N 1
ATOM 1389 C CA . VAL A 1 188 ? -17.151 11.993 11.043 1.00 96.75 188 VAL A CA 1
ATOM 1390 C C . VAL A 1 188 ? -16.873 13.040 9.966 1.00 96.75 188 VAL A C 1
ATOM 1392 O O . VAL A 1 188 ? -16.661 12.661 8.825 1.00 96.75 188 VAL A O 1
ATOM 1395 N N . THR A 1 189 ? -16.808 14.330 10.310 1.00 96.75 189 THR A N 1
ATOM 1396 C CA . THR A 1 189 ? -16.489 15.401 9.349 1.00 96.75 189 THR A CA 1
ATOM 1397 C C . THR A 1 189 ? -15.071 15.246 8.806 1.00 96.75 189 THR A C 1
ATOM 1399 O O . THR A 1 189 ? -14.864 15.307 7.597 1.00 96.75 189 THR A O 1
ATOM 1402 N N . LEU A 1 190 ? -14.104 14.978 9.686 1.00 95.69 190 LEU A N 1
ATOM 1403 C CA . LEU A 1 190 ? -12.714 14.729 9.302 1.00 95.69 190 LEU A CA 1
ATOM 1404 C C . LEU A 1 190 ? -12.563 13.439 8.474 1.00 95.69 190 LEU A C 1
ATOM 1406 O O . LEU A 1 190 ? -11.764 13.406 7.546 1.00 95.69 190 LEU A O 1
ATOM 1410 N N . GLY A 1 191 ? -13.351 12.398 8.765 1.00 94.50 191 GLY A N 1
ATOM 1411 C CA . GLY A 1 191 ? -13.369 11.144 7.998 1.00 94.50 191 GLY A CA 1
ATOM 1412 C C . GLY A 1 191 ? -14.282 11.144 6.761 1.00 94.50 191 GLY A C 1
ATOM 1413 O O . GLY A 1 191 ? -14.299 10.163 6.014 1.00 94.50 191 GLY A O 1
ATOM 1414 N N . ALA A 1 192 ? -15.060 12.208 6.532 1.00 94.19 192 ALA A N 1
ATOM 1415 C CA . ALA A 1 192 ? -16.138 12.211 5.542 1.00 94.19 192 ALA A CA 1
ATOM 1416 C C . ALA A 1 192 ? -15.613 12.058 4.115 1.00 94.19 192 ALA A C 1
ATOM 1418 O O . ALA A 1 192 ? -16.178 11.287 3.348 1.00 94.19 192 ALA A O 1
ATOM 1419 N N . GLY A 1 193 ? -14.531 12.758 3.758 1.00 91.94 193 GLY A N 1
ATOM 1420 C CA . GLY A 1 193 ? -13.975 12.716 2.402 1.00 91.94 193 GLY A CA 1
ATOM 1421 C C . GLY A 1 193 ? -13.610 11.296 1.965 1.00 91.94 193 GLY A C 1
ATOM 1422 O O . GLY A 1 193 ? -14.020 10.858 0.890 1.00 91.94 193 GLY A O 1
ATOM 1423 N N . SER A 1 194 ? -12.922 10.557 2.840 1.00 89.56 194 SER A N 1
ATOM 1424 C CA . SER A 1 194 ? -12.581 9.150 2.619 1.00 89.56 194 SER A CA 1
ATOM 1425 C C . SER A 1 194 ? -13.821 8.288 2.401 1.00 89.56 194 SER A C 1
ATOM 1427 O O . SER A 1 194 ? -13.958 7.619 1.375 1.00 89.56 194 SER A O 1
ATOM 1429 N N . ILE A 1 195 ? -14.761 8.329 3.351 1.00 90.50 195 ILE A N 1
ATOM 1430 C CA . ILE A 1 195 ? -15.944 7.471 3.298 1.00 90.50 195 ILE A CA 1
ATOM 1431 C C . ILE A 1 195 ? -16.829 7.812 2.116 1.00 90.50 195 ILE A C 1
ATOM 1433 O O . ILE A 1 195 ? -17.320 6.900 1.460 1.00 90.50 195 ILE A O 1
ATOM 1437 N N . LEU A 1 196 ? -17.012 9.092 1.806 1.00 93.38 196 LEU A N 1
ATOM 1438 C CA . LEU A 1 196 ? -17.761 9.503 0.628 1.00 93.38 196 LEU A CA 1
ATOM 1439 C C . LEU A 1 196 ? -17.088 8.987 -0.641 1.00 93.38 196 LEU A C 1
ATOM 1441 O O . LEU A 1 196 ? -17.780 8.468 -1.507 1.00 93.38 196 LEU A O 1
ATOM 1445 N N . ASN A 1 197 ? -15.758 9.039 -0.739 1.00 91.06 197 ASN A N 1
ATOM 1446 C CA . ASN A 1 197 ? -15.041 8.476 -1.881 1.00 91.06 197 ASN A CA 1
ATOM 1447 C C . ASN A 1 197 ? -15.213 6.946 -1.981 1.00 91.06 197 ASN A C 1
ATOM 1449 O O . ASN A 1 197 ? -15.469 6.432 -3.071 1.00 91.06 197 ASN A O 1
ATOM 1453 N N . LEU A 1 198 ? -15.141 6.219 -0.859 1.00 90.69 198 LEU A N 1
ATOM 1454 C CA . LEU A 1 198 ? -15.369 4.769 -0.814 1.00 90.69 198 LEU A CA 1
ATOM 1455 C C . LEU A 1 198 ? -16.816 4.404 -1.176 1.00 90.69 198 LEU A C 1
ATOM 1457 O O . LEU A 1 198 ? -17.038 3.532 -2.014 1.00 90.69 198 LEU A O 1
ATOM 1461 N N . MET A 1 199 ? -17.795 5.102 -0.599 1.00 91.38 199 MET A N 1
ATOM 1462 C CA . MET A 1 199 ? -19.222 4.909 -0.868 1.00 91.38 199 MET A CA 1
ATOM 1463 C C . MET A 1 199 ? -19.604 5.297 -2.294 1.00 91.38 199 MET A C 1
ATOM 1465 O O . MET A 1 199 ? -20.489 4.676 -2.874 1.00 91.38 199 MET A O 1
ATOM 1469 N N . TRP A 1 200 ? -18.957 6.315 -2.865 1.00 94.06 200 TRP A N 1
ATOM 1470 C CA . TRP A 1 200 ? -19.229 6.780 -4.222 1.00 94.06 200 TRP A CA 1
ATOM 1471 C C . TRP A 1 200 ? -18.586 5.897 -5.292 1.00 94.06 200 TRP A C 1
ATOM 1473 O O . TRP A 1 200 ? -19.054 5.871 -6.430 1.00 94.06 200 TRP A O 1
ATOM 1483 N N . SER A 1 201 ? -17.531 5.148 -4.947 1.00 90.62 201 SER A N 1
ATOM 1484 C CA . SER A 1 201 ? -16.792 4.339 -5.917 1.00 90.62 201 SER A CA 1
ATOM 1485 C C . SER A 1 201 ? -17.693 3.352 -6.681 1.00 90.62 201 SER A C 1
ATOM 1487 O O . SER A 1 201 ? -17.652 3.398 -7.911 1.00 90.62 201 SER A O 1
ATOM 1489 N N . PRO A 1 202 ? -18.569 2.542 -6.042 1.00 91.12 202 PRO A N 1
ATOM 1490 C CA . PRO A 1 202 ? -19.486 1.655 -6.762 1.00 91.12 202 PRO A CA 1
ATOM 1491 C C . PRO A 1 202 ? -20.394 2.389 -7.754 1.00 91.12 202 PRO A C 1
ATOM 1493 O O . PRO A 1 202 ? -20.533 1.941 -8.887 1.00 91.12 202 PRO A O 1
ATOM 1496 N N . PHE A 1 203 ? -20.949 3.547 -7.384 1.00 92.44 203 PHE A N 1
ATOM 1497 C CA . PHE A 1 203 ? -21.810 4.335 -8.275 1.00 92.44 203 PHE A CA 1
ATOM 1498 C C . PHE A 1 203 ? -21.039 4.892 -9.467 1.00 92.44 203 PHE A C 1
ATOM 1500 O O . PHE A 1 203 ? -21.510 4.806 -10.597 1.00 92.44 203 PHE A O 1
ATOM 1507 N N . ARG A 1 204 ? -19.820 5.391 -9.230 1.00 88.06 204 ARG A N 1
ATOM 1508 C CA . ARG A 1 204 ? -18.909 5.802 -10.302 1.00 88.06 204 ARG A CA 1
ATOM 1509 C C . ARG A 1 204 ? -18.579 4.631 -11.226 1.00 88.06 204 ARG A C 1
ATOM 1511 O O . ARG A 1 204 ? -18.496 4.833 -12.428 1.00 88.06 204 ARG A O 1
ATOM 1518 N N . HIS A 1 205 ? -18.396 3.423 -10.692 1.00 85.31 205 HIS A N 1
ATOM 1519 C CA . HIS A 1 205 ? -18.168 2.222 -11.498 1.00 85.31 205 HIS A CA 1
ATOM 1520 C C . HIS A 1 205 ? -19.401 1.812 -12.307 1.00 85.31 205 HIS A C 1
ATOM 1522 O O . HIS A 1 205 ? -19.259 1.512 -13.486 1.00 85.31 205 HIS A O 1
ATOM 1528 N N . MET A 1 206 ? -20.598 1.886 -11.726 1.00 86.38 206 MET A N 1
ATOM 1529 C CA . MET A 1 206 ? -21.853 1.625 -12.437 1.00 86.38 206 MET A CA 1
ATOM 1530 C C . MET A 1 206 ? -22.163 2.664 -13.521 1.00 86.38 206 MET A C 1
ATOM 1532 O O . MET A 1 206 ? -22.824 2.336 -14.500 1.00 86.38 206 MET A O 1
ATOM 1536 N N . SER A 1 207 ? -21.713 3.912 -13.357 1.00 86.88 207 SER A N 1
ATOM 1537 C CA . SER A 1 207 ? -21.929 4.978 -14.341 1.00 86.88 207 SER A CA 1
ATOM 1538 C C . SER A 1 207 ? -20.853 5.041 -15.428 1.00 86.88 207 SER A C 1
ATOM 1540 O O . SER A 1 207 ? -20.943 5.889 -16.315 1.00 86.88 207 SER A O 1
ATOM 1542 N N . MET A 1 208 ? -19.808 4.213 -15.352 1.00 83.38 208 MET A N 1
ATOM 1543 C CA . MET A 1 208 ? -18.805 4.115 -16.410 1.00 83.38 208 MET A CA 1
ATOM 1544 C C . MET A 1 208 ? -19.328 3.229 -17.541 1.00 83.38 208 MET A C 1
ATOM 1546 O O . MET A 1 208 ? -19.715 2.086 -17.316 1.00 83.38 208 MET A O 1
ATOM 1550 N N . GLY A 1 209 ? -19.319 3.766 -18.760 1.00 80.81 209 GLY A N 1
ATOM 1551 C CA . GLY A 1 209 ? -19.698 3.027 -19.958 1.00 80.81 209 GLY A CA 1
ATOM 1552 C C . GLY A 1 209 ? -18.710 1.903 -20.267 1.00 80.81 209 GLY A C 1
ATOM 1553 O O . GLY A 1 209 ? -17.490 2.118 -20.279 1.00 80.81 209 GLY A O 1
ATOM 1554 N N . ALA A 1 210 ? -19.240 0.701 -20.500 1.00 82.25 210 ALA A N 1
ATOM 1555 C CA . ALA A 1 210 ? -18.456 -0.473 -20.874 1.00 82.25 210 ALA A CA 1
ATOM 1556 C C . ALA A 1 210 ? -17.788 -0.300 -22.249 1.00 82.25 210 ALA A C 1
ATOM 1558 O O . ALA A 1 210 ? -16.749 -0.895 -22.504 1.00 82.25 210 ALA A O 1
ATOM 1559 N N . GLU A 1 211 ? -18.335 0.565 -23.105 1.00 85.06 211 GLU A N 1
ATOM 1560 C CA . GLU A 1 211 ? -17.814 0.863 -24.440 1.00 85.06 211 GLU A CA 1
ATOM 1561 C C . GLU A 1 211 ? -16.458 1.581 -24.439 1.00 85.06 211 GLU A C 1
ATOM 1563 O O . GLU A 1 211 ? -15.785 1.611 -25.462 1.00 85.06 211 GLU A O 1
ATOM 1568 N N . LYS A 1 212 ? -16.052 2.157 -23.299 1.00 86.44 212 LYS A N 1
ATOM 1569 C CA . LYS A 1 212 ? -14.742 2.813 -23.106 1.00 86.44 212 LYS A CA 1
ATOM 1570 C C . LYS A 1 212 ? -13.783 1.972 -22.273 1.00 86.44 212 LYS A C 1
ATOM 1572 O O . LYS A 1 212 ? -12.765 2.475 -21.787 1.00 86.44 212 LYS A O 1
ATOM 1577 N N . ALA A 1 213 ? -14.164 0.728 -22.008 1.00 92.44 213 ALA A N 1
ATOM 1578 C CA . ALA A 1 213 ? -13.371 -0.189 -21.230 1.00 92.44 213 ALA A CA 1
ATOM 1579 C C . ALA A 1 213 ? -12.644 -1.169 -22.152 1.00 92.44 213 ALA A C 1
ATOM 1581 O O . ALA A 1 213 ? -13.188 -1.640 -23.147 1.00 92.44 213 ALA A O 1
ATOM 1582 N N . VAL A 1 214 ? -11.416 -1.490 -21.776 1.00 94.50 214 VAL A N 1
ATOM 1583 C CA . VAL A 1 214 ? -10.522 -2.429 -22.453 1.00 94.50 214 VAL A CA 1
ATOM 1584 C C . VAL A 1 214 ? -10.055 -3.479 -21.443 1.00 94.50 214 VAL A C 1
ATOM 1586 O O . VAL A 1 214 ? -10.067 -3.192 -20.237 1.00 94.50 214 VAL A O 1
ATOM 1589 N N . PRO A 1 215 ? -9.656 -4.684 -21.882 1.00 94.62 215 PRO A N 1
ATOM 1590 C CA . PRO A 1 215 ? -9.037 -5.661 -20.994 1.00 94.62 215 PRO A CA 1
ATOM 1591 C C . PRO A 1 215 ? -7.784 -5.084 -20.328 1.00 94.62 215 PRO A C 1
ATOM 1593 O O . PRO A 1 215 ? -6.939 -4.491 -20.994 1.00 94.62 215 PRO A O 1
ATOM 1596 N N . LEU A 1 216 ? -7.648 -5.265 -19.012 1.00 94.56 216 LEU A N 1
ATOM 1597 C CA . LEU A 1 216 ? -6.430 -4.877 -18.296 1.00 94.56 216 LEU A CA 1
ATOM 1598 C C . LEU A 1 216 ? -5.241 -5.752 -18.714 1.00 94.56 216 LEU A C 1
ATOM 1600 O O . LEU A 1 216 ? -4.134 -5.246 -18.837 1.00 94.56 216 LEU A O 1
ATOM 1604 N N . LEU A 1 217 ? -5.474 -7.049 -18.923 1.00 94.62 217 LEU A N 1
ATOM 1605 C CA . LEU A 1 217 ? -4.460 -8.034 -19.303 1.00 94.62 217 LEU A CA 1
ATOM 1606 C C . LEU A 1 217 ? -4.694 -8.439 -20.763 1.00 94.62 217 LEU A C 1
ATOM 1608 O O . LEU A 1 217 ? -5.387 -9.416 -21.042 1.00 94.62 217 LEU A O 1
ATOM 1612 N N . SER A 1 218 ? -4.176 -7.641 -21.693 1.00 90.69 218 SER A N 1
ATOM 1613 C CA . SER A 1 218 ? -4.498 -7.715 -23.127 1.00 90.69 218 SER A CA 1
ATOM 1614 C C . SER A 1 218 ? -4.043 -8.999 -23.824 1.00 90.69 218 SER A C 1
ATOM 1616 O O . SER A 1 218 ? -4.638 -9.381 -24.830 1.00 90.69 218 SER A O 1
ATOM 1618 N N . ALA A 1 219 ? -3.039 -9.692 -23.284 1.00 92.75 219 ALA A N 1
ATOM 1619 C CA . ALA A 1 219 ? -2.546 -10.952 -23.837 1.00 92.75 219 ALA A CA 1
ATOM 1620 C C . ALA A 1 219 ? -3.170 -12.201 -23.200 1.00 92.75 219 ALA A C 1
ATOM 1622 O O . ALA A 1 219 ? -2.832 -13.320 -23.586 1.00 92.75 219 ALA A O 1
ATOM 1623 N N . LEU A 1 220 ? -4.086 -12.042 -22.237 1.00 93.44 220 LEU A N 1
ATOM 1624 C CA . LEU A 1 220 ? -4.702 -13.155 -21.516 1.00 93.44 220 LEU A CA 1
ATOM 1625 C C . LEU A 1 220 ? -6.218 -13.192 -21.758 1.00 93.44 220 LEU A C 1
ATOM 1627 O O . LEU A 1 220 ? -6.984 -12.716 -20.915 1.00 93.44 220 LEU A O 1
ATOM 1631 N N . PRO A 1 221 ? -6.683 -13.840 -22.849 1.00 93.88 221 PRO A N 1
ATOM 1632 C CA . PRO A 1 221 ? -8.107 -13.957 -23.174 1.00 93.88 221 PRO A CA 1
ATOM 1633 C C . PRO A 1 221 ? -8.975 -14.510 -22.042 1.00 93.88 221 PRO A C 1
ATOM 1635 O O . PRO A 1 221 ? -10.133 -14.121 -21.901 1.00 93.88 221 PRO A O 1
ATOM 1638 N N . ALA A 1 222 ? -8.412 -15.387 -21.204 1.00 95.19 222 ALA A N 1
ATOM 1639 C CA . ALA A 1 222 ? -9.088 -15.948 -20.036 1.00 95.19 222 ALA A CA 1
ATOM 1640 C C . ALA A 1 222 ? -9.440 -14.906 -18.953 1.00 95.19 222 ALA A C 1
ATOM 1642 O O . ALA A 1 222 ? -10.236 -15.210 -18.070 1.00 95.19 222 ALA A O 1
ATOM 1643 N N . HIS A 1 223 ? -8.860 -13.703 -19.019 1.00 94.56 223 HIS A N 1
ATOM 1644 C CA . HIS A 1 223 ? -9.028 -12.612 -18.054 1.00 94.56 223 HIS A CA 1
ATOM 1645 C C . HIS A 1 223 ? -9.586 -11.328 -18.686 1.00 94.56 223 HIS A C 1
ATOM 1647 O O . HIS A 1 223 ? -9.481 -10.242 -18.113 1.00 94.56 223 HIS A O 1
ATOM 1653 N N . HIS A 1 224 ? -10.202 -11.428 -19.868 1.00 94.50 224 HIS A N 1
ATOM 1654 C CA . HIS A 1 224 ? -10.874 -10.299 -20.526 1.00 94.50 224 HIS A CA 1
ATOM 1655 C C . HIS A 1 224 ? -12.162 -9.844 -19.812 1.00 94.50 224 HIS A C 1
ATOM 1657 O O . HIS A 1 224 ? -12.832 -8.924 -20.270 1.00 94.50 224 HIS A O 1
ATOM 1663 N N . ASP A 1 225 ? -12.518 -10.460 -18.686 1.00 92.88 225 ASP A N 1
ATOM 1664 C CA . ASP A 1 225 ? -13.532 -9.982 -17.747 1.00 92.88 225 ASP A CA 1
ATOM 1665 C C . ASP A 1 225 ? -12.999 -8.883 -16.804 1.00 92.88 225 ASP A C 1
ATOM 1667 O O . ASP A 1 225 ? -13.783 -8.122 -16.227 1.00 92.88 225 ASP A O 1
ATOM 1671 N N . ILE A 1 226 ? -11.673 -8.740 -16.682 1.00 92.56 226 ILE A N 1
ATOM 1672 C CA . ILE A 1 226 ? -11.025 -7.676 -15.909 1.00 92.56 226 ILE A CA 1
ATOM 1673 C C . ILE A 1 226 ? -10.857 -6.441 -16.794 1.00 92.56 226 ILE A C 1
ATOM 1675 O O . ILE A 1 226 ? -9.882 -6.289 -17.530 1.00 92.56 226 ILE A O 1
ATOM 1679 N N . MET A 1 227 ? -11.820 -5.530 -16.688 1.00 91.69 227 MET A N 1
ATOM 1680 C CA . MET A 1 227 ? -11.913 -4.350 -17.543 1.00 91.69 227 MET A CA 1
ATOM 1681 C C . MET A 1 227 ? -11.418 -3.079 -16.848 1.00 91.69 227 MET A C 1
ATOM 1683 O O . MET A 1 227 ? -11.659 -2.845 -15.661 1.00 91.69 227 MET A O 1
ATOM 1687 N N . VAL A 1 228 ? -10.781 -2.198 -17.615 1.00 92.31 228 VAL A N 1
ATOM 1688 C CA . VAL A 1 228 ? -10.292 -0.891 -17.164 1.00 92.31 228 VAL A CA 1
ATOM 1689 C C . VAL A 1 228 ? -10.640 0.180 -18.190 1.00 92.31 228 VAL A C 1
ATOM 1691 O O . VAL A 1 228 ? -10.761 -0.095 -19.374 1.00 92.31 228 VAL A O 1
ATOM 1694 N N . GLN A 1 229 ? -10.831 1.422 -17.749 1.00 91.25 229 GLN A N 1
ATOM 1695 C CA . GLN A 1 229 ? -11.071 2.532 -18.672 1.00 91.25 229 GLN A CA 1
ATOM 1696 C C . GLN A 1 229 ? -9.832 2.787 -19.533 1.00 91.25 229 GLN A C 1
ATOM 1698 O O . GLN A 1 229 ? -8.756 3.041 -18.989 1.00 91.25 229 GLN A O 1
ATOM 1703 N N . GLU A 1 230 ? -10.010 2.800 -20.850 1.00 93.12 230 GLU A N 1
ATOM 1704 C CA . GLU A 1 230 ? -8.943 2.949 -21.844 1.00 93.12 230 GLU A CA 1
ATOM 1705 C C . GLU A 1 230 ? -8.008 4.143 -21.555 1.00 93.12 230 GLU A C 1
ATOM 1707 O O . GLU A 1 230 ? -6.790 3.947 -21.483 1.00 93.12 230 GLU A O 1
ATOM 1712 N N . PRO A 1 231 ? -8.506 5.358 -21.217 1.00 92.06 231 PRO A N 1
ATOM 1713 C CA . PRO A 1 231 ? -7.623 6.489 -20.936 1.00 92.06 231 PRO A CA 1
ATOM 1714 C C . PRO A 1 231 ? -6.758 6.318 -19.682 1.00 92.06 231 PRO A C 1
ATOM 1716 O O . PRO A 1 231 ? -5.822 7.086 -19.490 1.00 92.06 231 PRO A O 1
ATOM 1719 N N . ARG A 1 232 ? -7.059 5.367 -18.785 1.00 89.38 232 ARG A N 1
ATOM 1720 C CA . ARG A 1 232 ? -6.214 5.108 -17.606 1.00 89.38 232 ARG A CA 1
ATOM 1721 C C . ARG A 1 232 ? -4.973 4.297 -17.950 1.00 89.38 232 ARG A C 1
ATOM 1723 O O . ARG A 1 232 ? -3.954 4.467 -17.286 1.00 89.38 232 ARG A O 1
ATOM 1730 N N . VAL A 1 233 ? -5.068 3.434 -18.957 1.00 94.69 233 VAL A N 1
ATOM 1731 C CA . VAL A 1 233 ? -4.018 2.465 -19.288 1.00 94.69 233 VAL A CA 1
ATOM 1732 C C . VAL A 1 233 ? -3.291 2.765 -20.594 1.00 94.69 233 VAL A C 1
ATOM 1734 O O . VAL A 1 233 ? -2.166 2.301 -20.749 1.00 94.69 233 VAL A O 1
ATOM 1737 N N . TYR A 1 234 ? -3.854 3.619 -21.457 1.00 96.31 234 TYR A N 1
ATOM 1738 C CA . TYR A 1 234 ? -3.215 4.046 -22.710 1.00 96.31 234 TYR A CA 1
ATOM 1739 C C . TYR A 1 234 ? -2.821 5.526 -22.771 1.00 96.31 234 TYR A C 1
ATOM 1741 O O . TYR A 1 234 ? -2.074 5.928 -23.660 1.00 96.31 234 TYR A O 1
ATOM 1749 N N . ARG A 1 235 ? -3.244 6.363 -21.811 1.00 96.06 235 ARG A N 1
ATOM 1750 C CA . ARG A 1 235 ? -2.715 7.732 -21.708 1.00 96.06 235 ARG A CA 1
ATOM 1751 C C . ARG A 1 235 ? -1.343 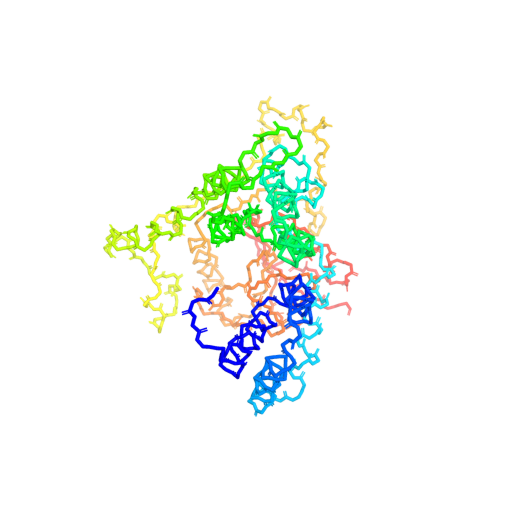7.709 -21.042 1.00 96.06 235 ARG A C 1
ATOM 1753 O O . ARG A 1 235 ? -1.251 7.800 -19.818 1.00 96.06 235 ARG A O 1
ATOM 1760 N N . VAL A 1 236 ? -0.302 7.611 -21.861 1.00 95.94 236 VAL A N 1
ATOM 1761 C CA . VAL A 1 236 ? 1.090 7.663 -21.405 1.00 95.94 236 VAL A CA 1
ATOM 1762 C C . VAL A 1 236 ? 1.430 9.066 -20.918 1.00 95.94 236 VAL A C 1
ATOM 1764 O O . VAL A 1 236 ? 1.205 10.058 -21.611 1.00 95.94 236 VAL A O 1
ATOM 1767 N N . SER A 1 237 ? 1.965 9.153 -19.705 1.00 96.12 237 SER A N 1
ATOM 1768 C CA . SER A 1 237 ? 2.495 10.404 -19.166 1.00 96.12 237 SER A CA 1
ATOM 1769 C C . SER A 1 237 ? 3.721 10.137 -18.317 1.00 96.12 237 SER A C 1
ATOM 1771 O O . SER A 1 237 ? 3.688 9.240 -17.474 1.00 96.12 237 SER A O 1
ATOM 1773 N N . TYR A 1 238 ? 4.744 10.967 -18.490 1.00 94.69 238 TYR A N 1
ATOM 1774 C CA . TYR A 1 238 ? 5.956 10.938 -17.684 1.00 94.69 238 TYR A CA 1
ATOM 1775 C C . TYR A 1 238 ? 5.999 12.122 -16.722 1.00 94.69 238 TYR A C 1
ATOM 1777 O O . TYR A 1 238 ? 5.455 13.194 -16.999 1.00 94.69 238 TYR A O 1
ATOM 1785 N N . ARG A 1 239 ? 6.674 11.928 -15.595 1.00 93.94 239 ARG A N 1
ATOM 1786 C CA . ARG A 1 239 ? 7.148 12.992 -14.717 1.00 93.94 239 ARG A CA 1
ATOM 1787 C C . ARG A 1 239 ? 8.635 13.167 -14.955 1.00 93.94 239 ARG A C 1
ATOM 1789 O O . ARG A 1 239 ? 9.368 12.188 -14.945 1.00 93.94 239 ARG A O 1
ATOM 1796 N N . VAL A 1 240 ? 9.047 14.406 -15.176 1.00 91.62 240 VAL A N 1
ATOM 1797 C CA . VAL A 1 240 ? 10.445 14.791 -15.375 1.00 91.62 240 VAL A CA 1
ATOM 1798 C C . VAL A 1 240 ? 10.752 15.985 -14.487 1.00 91.62 240 VAL A C 1
ATOM 1800 O O . VAL A 1 240 ? 9.887 16.846 -14.284 1.00 91.62 240 VAL A O 1
ATOM 1803 N N . ALA A 1 241 ? 11.969 16.037 -13.957 1.00 88.94 241 ALA A N 1
ATOM 1804 C CA . ALA A 1 241 ? 12.435 17.187 -13.200 1.00 88.94 241 ALA A CA 1
ATOM 1805 C C . ALA A 1 241 ? 12.499 18.427 -14.111 1.00 88.94 241 ALA A C 1
ATOM 1807 O O . ALA A 1 241 ? 13.060 18.394 -15.209 1.00 88.94 241 ALA A O 1
ATOM 1808 N N . ALA A 1 242 ? 11.896 19.533 -13.670 1.00 91.12 242 ALA A N 1
ATOM 1809 C CA . ALA A 1 242 ? 11.827 20.759 -14.467 1.00 91.12 242 ALA A CA 1
ATOM 1810 C C . ALA A 1 242 ? 13.161 21.523 -14.506 1.00 91.12 242 ALA A C 1
ATOM 1812 O O . ALA A 1 242 ? 13.331 22.393 -15.351 1.00 91.12 242 ALA A O 1
ATOM 1813 N N . ASP A 1 243 ? 14.093 21.202 -13.612 1.00 91.62 243 ASP A N 1
ATOM 1814 C CA . ASP A 1 243 ? 15.449 21.745 -13.496 1.00 91.62 243 ASP A CA 1
ATOM 1815 C C . ASP A 1 243 ? 16.517 20.832 -14.120 1.00 91.62 243 ASP A C 1
ATOM 1817 O O . ASP A 1 243 ? 17.707 20.950 -13.832 1.00 91.62 243 ASP A O 1
ATOM 1821 N N . GLY A 1 244 ? 16.112 19.940 -15.027 1.00 86.12 244 GLY A N 1
ATOM 1822 C CA . GLY A 1 244 ? 17.039 19.148 -15.829 1.00 86.12 244 GLY A CA 1
ATOM 1823 C C . GLY A 1 244 ? 17.935 19.995 -16.755 1.00 86.12 244 GLY A C 1
ATOM 1824 O O . GLY A 1 244 ? 17.668 21.183 -16.986 1.00 86.12 244 GLY A O 1
ATOM 1825 N N . PRO A 1 245 ? 18.997 19.397 -17.328 1.00 85.62 245 PRO A N 1
ATOM 1826 C CA . PRO A 1 245 ? 19.862 20.068 -18.298 1.00 85.62 245 PRO A CA 1
ATOM 1827 C C . PRO A 1 245 ? 19.072 20.674 -19.469 1.00 85.62 245 PRO A C 1
ATOM 1829 O O . PRO A 1 245 ? 18.132 20.070 -19.976 1.00 85.62 245 PRO A O 1
ATOM 1832 N N . GLY A 1 246 ? 19.454 21.878 -19.906 1.00 87.12 246 GLY A N 1
ATOM 1833 C CA . GLY A 1 246 ? 18.805 22.568 -21.032 1.00 87.12 246 GLY A CA 1
ATOM 1834 C C . GLY A 1 246 ? 17.481 23.270 -20.699 1.00 87.12 246 GLY A C 1
ATOM 1835 O O . GLY A 1 246 ? 16.874 23.872 -21.583 1.00 87.12 246 GLY A O 1
ATOM 1836 N N . THR A 1 247 ? 17.039 23.242 -19.440 1.00 90.81 247 THR A N 1
ATOM 1837 C CA . THR A 1 247 ? 15.837 23.955 -18.985 1.00 90.81 247 THR A CA 1
ATOM 1838 C C . THR A 1 247 ? 16.164 25.354 -18.457 1.00 90.81 247 THR A C 1
ATOM 1840 O O . THR A 1 247 ? 17.289 25.642 -18.042 1.00 90.81 247 THR A O 1
ATOM 1843 N N . ALA A 1 248 ? 15.150 26.224 -18.385 1.00 94.75 248 ALA A N 1
ATOM 1844 C CA . ALA A 1 248 ? 15.271 27.541 -17.750 1.00 94.75 248 ALA A CA 1
ATOM 1845 C C . ALA A 1 248 ? 15.605 27.464 -16.246 1.00 94.75 248 ALA A C 1
ATOM 1847 O O . ALA A 1 248 ? 16.004 28.466 -15.653 1.00 94.75 248 ALA A O 1
ATOM 1848 N N . TYR A 1 249 ? 15.448 26.285 -15.634 1.00 94.19 249 TYR A N 1
ATOM 1849 C CA . TYR A 1 249 ? 15.665 26.059 -14.211 1.00 94.19 249 TYR A CA 1
ATOM 1850 C C . TYR A 1 249 ? 16.950 25.270 -13.909 1.00 94.19 249 TYR A C 1
ATOM 1852 O O . TYR A 1 249 ? 17.238 25.041 -12.740 1.00 94.19 249 TYR A O 1
ATOM 1860 N N . ALA A 1 250 ? 17.761 24.916 -14.916 1.00 91.69 250 ALA A N 1
ATOM 1861 C CA . ALA A 1 250 ? 18.956 24.076 -14.754 1.00 91.69 250 ALA A CA 1
ATOM 1862 C C . ALA A 1 250 ? 19.939 24.581 -13.678 1.00 91.69 250 ALA A C 1
ATOM 1864 O O . ALA A 1 250 ? 20.516 23.794 -12.934 1.00 91.69 250 ALA A O 1
ATOM 1865 N N . ALA A 1 251 ? 20.080 25.903 -13.538 1.00 91.38 251 ALA A N 1
ATOM 1866 C CA . ALA A 1 251 ? 20.947 26.524 -12.533 1.00 91.38 251 ALA A CA 1
ATOM 1867 C C . ALA A 1 251 ? 20.501 26.281 -11.074 1.00 91.38 251 ALA A C 1
ATOM 1869 O O . ALA A 1 251 ? 21.253 26.573 -10.143 1.00 91.38 251 ALA A O 1
ATOM 1870 N N . TYR A 1 252 ? 19.278 25.789 -10.853 1.00 91.50 252 TYR A N 1
ATOM 1871 C CA . TYR A 1 252 ? 18.766 25.458 -9.525 1.00 91.50 252 TYR A CA 1
ATOM 1872 C C . TYR A 1 252 ? 19.031 24.005 -9.121 1.00 91.50 252 TYR A C 1
ATOM 1874 O O . TYR A 1 252 ? 18.951 23.721 -7.928 1.00 91.50 252 TYR A O 1
ATOM 1882 N N . LYS A 1 253 ? 19.418 23.122 -10.054 1.00 87.56 253 LYS A N 1
ATOM 1883 C CA . LYS A 1 253 ? 19.653 21.700 -9.766 1.00 87.56 253 LYS A CA 1
ATOM 1884 C C . LYS A 1 253 ? 20.707 21.495 -8.675 1.00 87.56 253 LYS A C 1
ATOM 1886 O O . LYS A 1 253 ? 20.473 20.765 -7.720 1.00 87.56 253 LYS A O 1
ATOM 1891 N N . GLU A 1 254 ? 21.819 22.224 -8.750 1.00 84.88 254 GLU A N 1
ATOM 1892 C CA . GLU A 1 254 ? 22.893 22.176 -7.740 1.00 84.88 254 GLU A CA 1
ATOM 1893 C C . GLU A 1 254 ? 22.462 22.708 -6.364 1.00 84.88 254 GLU A C 1
ATOM 1895 O O . GLU A 1 254 ? 23.088 22.409 -5.353 1.00 84.88 254 GLU A O 1
ATOM 1900 N N . ARG A 1 255 ? 21.390 23.508 -6.301 1.00 89.12 255 ARG A N 1
ATOM 1901 C CA . ARG A 1 255 ? 20.877 24.072 -5.043 1.00 89.12 255 ARG A CA 1
ATOM 1902 C C . ARG A 1 255 ? 19.856 23.170 -4.356 1.00 89.12 255 ARG A C 1
ATOM 1904 O O . ARG A 1 255 ? 19.546 23.415 -3.194 1.00 89.12 255 ARG A O 1
ATOM 1911 N N . ALA A 1 256 ? 19.290 22.210 -5.083 1.00 84.00 256 ALA A N 1
ATOM 1912 C CA . ALA A 1 256 ? 18.160 21.400 -4.642 1.00 84.00 256 ALA A CA 1
ATOM 1913 C C . ALA A 1 256 ? 18.564 20.071 -3.976 1.00 84.00 256 ALA A C 1
ATOM 1915 O O . ALA A 1 256 ? 17.676 19.365 -3.512 1.00 84.00 256 ALA A O 1
ATOM 1916 N N . ASP A 1 257 ? 19.869 19.768 -3.891 1.00 81.38 257 ASP A N 1
ATOM 1917 C CA . ASP A 1 257 ? 20.417 18.552 -3.261 1.00 81.38 257 ASP A CA 1
ATOM 1918 C C . ASP A 1 257 ? 19.747 17.264 -3.778 1.00 81.38 257 ASP A C 1
ATOM 1920 O O . ASP A 1 257 ? 19.216 16.445 -3.027 1.00 81.38 257 ASP A O 1
ATOM 1924 N N . TRP A 1 258 ? 19.690 17.132 -5.107 1.00 81.50 258 TRP A N 1
ATOM 1925 C CA . TRP A 1 258 ? 19.121 15.951 -5.753 1.00 81.50 258 TRP A CA 1
ATOM 1926 C C . TRP A 1 258 ? 19.983 14.706 -5.496 1.00 81.50 258 TRP A C 1
ATOM 1928 O O . TRP A 1 258 ? 21.209 14.812 -5.533 1.00 81.50 258 TRP A O 1
ATOM 1938 N N . PRO A 1 259 ? 19.368 13.519 -5.321 1.00 83.00 259 PRO A N 1
ATOM 1939 C CA . PRO A 1 259 ? 20.099 12.259 -5.307 1.00 83.00 259 PRO A CA 1
ATOM 1940 C C . PRO A 1 259 ? 20.906 12.041 -6.590 1.00 83.00 259 PRO A C 1
ATOM 1942 O O . PRO A 1 259 ? 20.522 12.505 -7.669 1.00 83.00 259 PRO A O 1
ATOM 1945 N N . ASP A 1 260 ? 21.986 11.270 -6.474 1.00 85.31 260 ASP A N 1
ATOM 1946 C CA . ASP A 1 260 ? 22.784 10.863 -7.626 1.00 85.31 260 ASP A CA 1
ATOM 1947 C C . ASP A 1 260 ? 21.942 10.056 -8.633 1.00 85.31 260 ASP A C 1
ATOM 1949 O O . ASP A 1 260 ? 21.072 9.265 -8.241 1.00 85.31 260 ASP A O 1
ATOM 1953 N N . PRO A 1 261 ? 22.186 10.228 -9.945 1.00 89.00 261 PRO A N 1
ATOM 1954 C CA . PRO A 1 261 ? 21.473 9.476 -10.966 1.00 89.00 261 PRO A CA 1
ATOM 1955 C C . PRO A 1 261 ? 21.780 7.979 -10.862 1.00 89.00 261 PRO A C 1
ATOM 1957 O O . PRO A 1 261 ? 22.901 7.572 -10.548 1.00 89.00 261 PRO A O 1
ATOM 1960 N N . THR A 1 262 ? 20.796 7.140 -11.204 1.00 93.44 262 THR A N 1
ATOM 1961 C CA . THR A 1 262 ? 21.042 5.702 -11.378 1.00 93.44 262 THR A CA 1
ATOM 1962 C C . THR A 1 262 ? 22.139 5.512 -12.422 1.00 93.44 262 THR A C 1
ATOM 1964 O O . THR A 1 262 ? 21.992 5.996 -13.542 1.00 93.44 262 THR A O 1
ATOM 1967 N N . THR A 1 263 ? 23.203 4.791 -12.081 1.00 95.38 263 THR A N 1
ATOM 1968 C CA . THR A 1 263 ? 24.269 4.457 -13.030 1.00 95.38 263 THR A CA 1
ATOM 1969 C C . THR A 1 263 ? 24.146 2.993 -13.433 1.00 95.38 263 THR A C 1
ATOM 1971 O O . THR A 1 263 ? 24.000 2.131 -12.575 1.00 95.38 263 THR A O 1
ATOM 1974 N N . LEU A 1 264 ? 24.184 2.715 -14.734 1.00 96.19 264 LEU A N 1
ATOM 1975 C CA . LEU A 1 264 ? 24.180 1.371 -15.306 1.00 96.19 264 LEU A CA 1
ATOM 1976 C C . LEU A 1 264 ? 25.387 1.253 -16.239 1.00 96.19 264 LEU A C 1
ATOM 1978 O O . LEU A 1 264 ? 25.505 2.031 -17.181 1.00 96.19 264 LEU A O 1
ATOM 1982 N N . ASN A 1 265 ? 26.296 0.311 -15.973 1.00 94.06 265 ASN A N 1
ATOM 1983 C CA . ASN A 1 265 ? 27.529 0.123 -16.756 1.00 94.06 265 ASN A CA 1
ATOM 1984 C C . ASN A 1 265 ? 28.356 1.417 -16.946 1.00 94.06 265 ASN A C 1
ATOM 1986 O O . ASN A 1 265 ? 28.954 1.642 -17.996 1.00 94.06 265 ASN A O 1
ATOM 1990 N N . GLY A 1 266 ? 28.384 2.287 -15.930 1.00 92.44 266 GLY A N 1
ATOM 1991 C CA . GLY A 1 266 ? 29.089 3.576 -15.974 1.00 92.44 266 GLY A CA 1
ATOM 1992 C C . GLY A 1 266 ? 28.338 4.714 -16.682 1.00 92.44 266 GLY A C 1
ATOM 1993 O O . GLY A 1 266 ? 28.848 5.832 -16.724 1.00 92.44 266 GLY A O 1
ATOM 1994 N N . GLU A 1 267 ? 27.134 4.470 -17.206 1.00 93.94 267 GLU A N 1
ATOM 1995 C CA . GLU A 1 267 ? 26.271 5.482 -17.821 1.00 93.94 267 GLU A CA 1
ATOM 1996 C C . GLU A 1 267 ? 25.169 5.930 -16.852 1.00 93.94 267 GLU A C 1
ATOM 1998 O O . GLU A 1 267 ? 24.473 5.106 -16.258 1.00 93.94 267 GLU A O 1
ATOM 2003 N N . ALA A 1 268 ? 24.974 7.243 -16.720 1.00 94.44 268 ALA A N 1
ATOM 2004 C CA . ALA A 1 268 ? 23.862 7.800 -15.959 1.00 94.44 268 ALA A CA 1
ATOM 2005 C C . ALA A 1 268 ? 22.544 7.654 -16.739 1.00 94.44 268 ALA A C 1
ATOM 2007 O O . ALA A 1 268 ? 22.411 8.161 -17.855 1.00 94.44 268 ALA A O 1
ATOM 2008 N N . LEU A 1 269 ? 21.552 7.003 -16.133 1.00 95.44 269 LEU A N 1
ATOM 2009 C CA . LEU A 1 269 ? 20.220 6.842 -16.708 1.00 95.44 269 LEU A CA 1
ATOM 2010 C C . LEU A 1 269 ? 19.366 8.111 -16.541 1.00 95.44 269 LEU A C 1
ATOM 2012 O O . LEU A 1 269 ? 19.575 8.883 -15.600 1.00 95.44 269 LEU A O 1
ATOM 2016 N N . PRO A 1 270 ? 18.348 8.311 -17.401 1.00 92.88 270 PRO A N 1
ATOM 2017 C CA . PRO A 1 270 ? 17.430 9.438 -17.286 1.00 92.88 270 PRO A CA 1
ATOM 2018 C C . PRO A 1 270 ? 16.686 9.488 -15.945 1.00 92.88 270 PRO A C 1
ATOM 2020 O O . PRO A 1 270 ? 16.323 8.459 -15.363 1.00 92.88 270 PRO A O 1
ATOM 2023 N N . ASP A 1 271 ? 16.424 10.717 -15.501 1.00 90.81 271 ASP A N 1
ATOM 2024 C CA . ASP A 1 271 ? 15.629 11.048 -14.318 1.00 90.81 271 ASP A CA 1
ATOM 2025 C C . ASP A 1 271 ? 14.181 11.356 -14.733 1.00 90.81 271 ASP A C 1
ATOM 2027 O O . ASP A 1 271 ? 13.796 12.499 -15.013 1.00 90.81 271 ASP A O 1
ATOM 2031 N N . CYS A 1 272 ? 13.401 10.288 -14.890 1.00 93.00 272 CYS A N 1
ATOM 2032 C CA . CYS A 1 272 ? 12.001 10.349 -15.286 1.00 93.00 272 CYS A CA 1
ATOM 2033 C C . CYS A 1 272 ? 11.202 9.182 -14.700 1.00 93.00 272 CYS A C 1
ATOM 2035 O O . CYS A 1 272 ? 11.731 8.088 -14.521 1.00 93.00 272 CYS A O 1
ATOM 2037 N N . GLU A 1 273 ? 9.907 9.398 -14.459 1.00 95.12 273 GLU A N 1
ATOM 2038 C CA . GLU A 1 273 ? 8.993 8.358 -13.975 1.00 95.12 273 GLU A CA 1
ATOM 2039 C C . GLU A 1 273 ? 7.746 8.215 -14.853 1.00 95.12 273 GLU A C 1
ATOM 2041 O O . GLU A 1 273 ? 7.106 9.207 -15.211 1.00 95.12 273 GLU A O 1
ATOM 2046 N N . LEU A 1 274 ? 7.348 6.981 -15.166 1.00 96.00 274 LEU A N 1
ATOM 2047 C CA . LEU A 1 274 ? 6.080 6.675 -15.827 1.00 96.00 274 LEU A CA 1
ATOM 2048 C C . LEU A 1 274 ? 4.917 6.845 -14.836 1.00 96.00 274 LEU A C 1
ATOM 2050 O O . LEU A 1 274 ? 4.717 6.042 -13.926 1.00 96.00 274 LEU A O 1
ATOM 2054 N N . ALA A 1 275 ? 4.112 7.888 -15.037 1.00 93.62 275 ALA A N 1
ATOM 2055 C CA . ALA A 1 275 ? 3.008 8.241 -14.144 1.00 93.62 275 ALA A CA 1
ATOM 2056 C C . ALA A 1 275 ? 1.656 7.625 -14.546 1.00 93.62 275 ALA A C 1
ATOM 2058 O O . ALA A 1 275 ? 0.766 7.500 -13.706 1.00 93.62 275 ALA A O 1
ATOM 2059 N N . ALA A 1 276 ? 1.471 7.285 -15.824 1.00 94.69 276 ALA A N 1
ATOM 2060 C CA . ALA A 1 276 ? 0.272 6.628 -16.346 1.00 94.69 276 ALA A CA 1
ATOM 2061 C C . ALA A 1 276 ? 0.576 5.958 -17.692 1.00 94.69 276 ALA A C 1
ATOM 2063 O O . ALA A 1 276 ? 1.605 6.245 -18.301 1.00 94.69 276 ALA A O 1
ATOM 2064 N N . GLY A 1 277 ? -0.344 5.117 -18.173 1.00 94.88 277 GLY A N 1
ATOM 2065 C CA . GLY A 1 277 ? -0.190 4.431 -19.458 1.00 94.88 277 GLY A CA 1
ATOM 2066 C C . GLY A 1 277 ? 0.520 3.080 -19.358 1.00 94.88 277 GLY A C 1
ATOM 2067 O O . GLY A 1 277 ? 1.281 2.728 -20.252 1.00 94.88 277 GLY A O 1
ATOM 2068 N N . TYR A 1 278 ? 0.318 2.346 -18.258 1.00 94.19 278 TYR A N 1
ATOM 2069 C CA . TYR A 1 278 ? 1.043 1.100 -17.994 1.00 94.19 278 TYR A CA 1
ATOM 2070 C C . TYR A 1 278 ? 0.839 0.045 -19.090 1.00 94.19 278 TYR A C 1
ATOM 2072 O O . TYR A 1 278 ? 1.830 -0.515 -19.541 1.00 94.19 278 TYR A O 1
ATOM 2080 N N . ASN A 1 279 ? -0.390 -0.181 -19.577 1.00 96.06 279 ASN A N 1
ATOM 2081 C CA . ASN A 1 279 ? -0.615 -1.139 -20.669 1.00 96.06 279 ASN A CA 1
ATOM 2082 C C . ASN A 1 279 ? 0.080 -0.704 -21.952 1.00 96.06 279 ASN A C 1
ATOM 2084 O O . ASN A 1 279 ? 0.737 -1.527 -22.571 1.00 96.06 279 ASN A O 1
ATOM 2088 N N . ALA A 1 280 ? -0.008 0.580 -22.322 1.00 97.12 280 ALA A N 1
ATOM 2089 C CA . ALA A 1 280 ? 0.712 1.086 -23.489 1.00 97.12 280 ALA A CA 1
ATOM 2090 C C . ALA A 1 280 ? 2.209 0.770 -23.398 1.00 97.12 280 ALA A C 1
ATOM 2092 O O . ALA A 1 280 ? 2.797 0.317 -24.375 1.00 97.12 280 ALA A O 1
ATOM 2093 N N . TRP A 1 281 ? 2.816 0.982 -22.227 1.00 97.31 281 TRP A N 1
ATOM 2094 C CA . TRP A 1 281 ? 4.226 0.675 -22.014 1.00 97.31 281 TRP A CA 1
ATOM 2095 C C . TRP A 1 281 ? 4.502 -0.832 -22.089 1.00 97.31 281 TRP A C 1
ATOM 2097 O O . TRP A 1 281 ? 5.339 -1.243 -22.888 1.00 97.31 281 TRP A O 1
ATOM 2107 N N . PHE A 1 282 ? 3.773 -1.656 -21.328 1.00 97.50 282 PHE A N 1
ATOM 2108 C CA . PHE A 1 282 ? 3.968 -3.109 -21.319 1.00 97.50 282 PHE A CA 1
ATOM 2109 C C . PHE A 1 282 ? 3.766 -3.725 -22.707 1.00 97.50 282 PHE A C 1
ATOM 2111 O O . PHE A 1 282 ? 4.637 -4.447 -23.171 1.00 97.50 282 PHE A O 1
ATOM 2118 N N . GLU A 1 283 ? 2.673 -3.405 -23.399 1.00 97.75 283 GLU A N 1
ATOM 2119 C CA . GLU A 1 283 ? 2.377 -3.932 -24.737 1.00 97.75 283 GLU A CA 1
ATOM 2120 C C . GLU A 1 283 ? 3.416 -3.490 -25.771 1.00 97.75 283 GLU A C 1
ATOM 2122 O O . GLU A 1 283 ? 3.832 -4.294 -26.600 1.00 97.75 283 GLU A O 1
ATOM 2127 N N . THR A 1 284 ? 3.882 -2.237 -25.704 1.00 97.75 284 THR A N 1
ATOM 2128 C CA . THR A 1 284 ? 4.933 -1.737 -26.606 1.00 97.75 284 THR A CA 1
ATOM 2129 C C . THR A 1 284 ? 6.249 -2.477 -26.384 1.00 97.75 284 THR A C 1
ATOM 2131 O O . THR A 1 284 ? 6.886 -2.901 -27.345 1.00 97.75 284 THR A O 1
ATOM 2134 N N . VAL A 1 285 ? 6.652 -2.648 -25.122 1.00 98.25 285 VAL A N 1
ATOM 2135 C CA . VAL A 1 285 ? 7.900 -3.331 -24.770 1.00 98.25 285 VAL A CA 1
ATOM 2136 C C . VAL A 1 285 ? 7.833 -4.811 -25.126 1.00 98.25 285 VAL A C 1
ATOM 2138 O O . VAL A 1 285 ? 8.764 -5.321 -25.739 1.00 98.25 285 VAL A O 1
ATOM 2141 N N . VAL A 1 286 ? 6.742 -5.501 -24.785 1.00 98.19 286 VAL A N 1
ATOM 2142 C CA . VAL A 1 286 ? 6.588 -6.925 -25.110 1.00 98.19 286 VAL A CA 1
ATOM 2143 C C . VAL A 1 286 ? 6.589 -7.141 -26.615 1.00 98.19 286 VAL A C 1
ATOM 2145 O O . VAL A 1 286 ? 7.323 -8.001 -27.091 1.00 98.19 286 VAL A O 1
ATOM 2148 N N . LYS A 1 287 ? 5.862 -6.311 -27.370 1.00 98.12 287 LYS A N 1
ATOM 2149 C CA . LYS A 1 287 ? 5.879 -6.383 -28.828 1.00 98.12 287 LYS A CA 1
ATOM 2150 C C . LYS A 1 287 ? 7.291 -6.215 -29.398 1.00 98.12 287 LYS A C 1
ATOM 2152 O O . LYS A 1 287 ? 7.677 -6.991 -30.266 1.00 98.12 287 LYS A O 1
ATOM 2157 N N . ASP A 1 288 ? 8.064 -5.233 -28.924 1.00 98.44 288 ASP A N 1
ATOM 2158 C CA . ASP A 1 288 ? 9.447 -5.057 -29.391 1.00 98.44 288 ASP A CA 1
ATOM 2159 C C . ASP A 1 288 ? 10.327 -6.259 -29.014 1.00 98.44 288 ASP A C 1
ATOM 2161 O O . ASP A 1 288 ? 11.101 -6.732 -29.841 1.00 98.44 288 ASP A O 1
ATOM 2165 N N . LEU A 1 289 ? 10.186 -6.812 -27.808 1.00 98.44 289 LEU A N 1
ATOM 2166 C CA . LEU A 1 289 ? 10.916 -8.012 -27.392 1.00 98.44 289 LEU A CA 1
ATOM 2167 C C . LEU A 1 289 ? 10.604 -9.217 -28.295 1.00 98.44 289 LEU A C 1
ATOM 2169 O O . LEU A 1 289 ? 11.527 -9.869 -28.786 1.00 98.44 289 LEU A O 1
ATOM 2173 N N . GLU A 1 290 ? 9.327 -9.487 -28.564 1.00 98.06 290 GLU A N 1
ATOM 2174 C CA . GLU A 1 290 ? 8.880 -10.573 -29.446 1.00 98.06 290 GLU A CA 1
ATOM 2175 C C . GLU A 1 290 ? 9.387 -10.392 -30.882 1.00 98.06 290 GLU A C 1
ATOM 2177 O O . GLU A 1 290 ? 9.982 -11.312 -31.450 1.00 98.06 290 GLU A O 1
ATOM 2182 N N . ASP A 1 291 ? 9.223 -9.188 -31.443 1.00 98.19 291 ASP A N 1
ATOM 2183 C CA . ASP A 1 291 ? 9.674 -8.840 -32.796 1.00 98.19 291 ASP A CA 1
ATOM 2184 C C . ASP A 1 291 ? 11.208 -8.971 -32.938 1.00 98.19 291 ASP A C 1
ATOM 2186 O O . ASP A 1 291 ? 11.723 -9.126 -34.047 1.00 98.19 291 ASP A O 1
ATOM 2190 N N . ASN A 1 292 ? 11.947 -8.948 -31.821 1.00 97.75 292 ASN A N 1
ATOM 2191 C CA . ASN A 1 292 ? 13.401 -9.108 -31.767 1.00 97.75 292 ASN A CA 1
ATOM 2192 C C . ASN A 1 292 ? 13.846 -10.455 -31.167 1.00 97.75 292 ASN A C 1
ATOM 2194 O O . ASN A 1 292 ? 14.974 -10.579 -30.689 1.00 97.75 292 ASN A O 1
ATOM 2198 N N . GLY A 1 293 ? 12.991 -11.480 -31.238 1.00 97.12 293 GLY A N 1
ATOM 2199 C CA . GLY A 1 293 ? 13.374 -12.869 -30.977 1.00 97.12 293 GLY A CA 1
ATOM 2200 C C . GLY A 1 293 ? 13.407 -13.275 -29.505 1.00 97.12 293 GLY A C 1
ATOM 2201 O O . GLY A 1 293 ? 13.939 -14.337 -29.200 1.00 97.12 293 GLY A O 1
ATOM 2202 N N . GLN A 1 294 ? 12.830 -12.468 -28.611 1.00 98.19 294 GLN A N 1
ATOM 2203 C CA . GLN A 1 294 ? 12.755 -12.757 -27.173 1.00 98.19 294 GLN A CA 1
ATOM 2204 C C . GLN A 1 294 ? 11.439 -13.426 -26.754 1.00 98.19 294 GLN A C 1
ATOM 2206 O O . GLN A 1 294 ? 11.138 -13.519 -25.565 1.00 98.19 294 GLN A O 1
ATOM 2211 N N . ALA A 1 295 ? 10.640 -13.889 -27.719 1.00 97.69 295 ALA A N 1
ATOM 2212 C CA . ALA A 1 295 ? 9.440 -14.666 -27.438 1.00 97.69 295 ALA A CA 1
ATOM 2213 C C . ALA A 1 295 ? 9.796 -15.936 -26.642 1.00 97.69 295 ALA A C 1
ATOM 2215 O O . ALA A 1 295 ? 10.752 -16.651 -26.950 1.00 97.69 295 ALA A O 1
ATOM 2216 N N . GLY A 1 296 ? 9.029 -16.206 -25.591 1.00 97.44 296 GLY A N 1
ATOM 2217 C CA . GLY A 1 296 ? 9.261 -17.288 -24.646 1.00 97.44 296 GLY A CA 1
ATOM 2218 C C . GLY A 1 296 ? 10.369 -17.023 -23.619 1.00 97.44 296 GLY A C 1
ATOM 2219 O O . GLY A 1 296 ? 10.586 -17.881 -22.763 1.00 97.44 296 GLY A O 1
ATOM 2220 N N . SER A 1 297 ? 11.054 -15.878 -23.629 1.00 98.00 297 SER A N 1
ATOM 2221 C CA . SER A 1 297 ? 12.093 -15.572 -22.635 1.00 98.00 297 SER A CA 1
ATOM 2222 C C . SER A 1 297 ? 11.505 -15.214 -21.261 1.00 98.00 297 SER A C 1
ATOM 2224 O O . SER A 1 297 ? 10.379 -14.722 -21.140 1.00 98.00 297 SER A O 1
ATOM 2226 N N . ALA A 1 298 ? 12.267 -15.463 -20.195 1.00 97.88 298 ALA A N 1
ATOM 2227 C CA . ALA A 1 298 ? 11.971 -15.010 -18.839 1.00 97.88 298 ALA A CA 1
ATOM 2228 C C . ALA A 1 298 ? 12.674 -13.670 -18.572 1.00 97.88 298 ALA A C 1
ATOM 2230 O O . ALA A 1 298 ? 13.879 -13.630 -18.328 1.00 97.88 298 ALA A O 1
ATOM 2231 N N . VAL A 1 299 ? 11.924 -12.567 -18.615 1.00 98.06 299 VAL A N 1
ATOM 2232 C CA . VAL A 1 299 ? 12.478 -11.208 -18.495 1.00 98.06 299 VAL A CA 1
ATOM 2233 C C . VAL A 1 299 ? 12.152 -10.613 -17.127 1.00 98.06 299 VAL A C 1
ATOM 2235 O O . VAL A 1 299 ? 10.981 -10.416 -16.790 1.00 98.06 299 VAL A O 1
ATOM 2238 N N . LEU A 1 300 ? 13.189 -10.308 -16.345 1.00 97.81 300 LEU A N 1
ATOM 2239 C CA . LEU A 1 300 ? 13.069 -9.547 -15.101 1.00 97.81 300 LEU A CA 1
ATOM 2240 C C . LEU A 1 300 ? 13.108 -8.052 -15.423 1.00 97.81 300 LEU A C 1
ATOM 2242 O O . LEU A 1 300 ? 13.989 -7.605 -16.150 1.00 97.81 300 LEU A O 1
ATOM 2246 N N . VAL A 1 301 ? 12.185 -7.266 -14.874 1.00 97.75 301 VAL A N 1
ATOM 2247 C CA . VAL A 1 301 ? 12.170 -5.807 -15.061 1.00 97.75 301 VAL A CA 1
ATOM 2248 C C . VAL A 1 301 ? 12.734 -5.117 -13.823 1.00 97.75 301 VAL A C 1
ATOM 2250 O O . VAL A 1 301 ? 12.244 -5.335 -12.716 1.00 97.75 301 VAL A O 1
ATOM 2253 N N . ALA A 1 302 ? 13.722 -4.241 -14.011 1.00 96.69 302 ALA A N 1
ATOM 2254 C CA . ALA A 1 302 ? 14.274 -3.380 -12.967 1.00 96.69 302 ALA A CA 1
ATOM 2255 C C . ALA A 1 302 ? 13.344 -2.190 -12.662 1.00 96.69 302 ALA A C 1
ATOM 2257 O O . ALA A 1 302 ? 13.689 -1.028 -12.877 1.00 96.69 302 ALA A O 1
ATOM 2258 N N . ASP A 1 303 ? 12.136 -2.486 -12.189 1.00 95.44 303 ASP A N 1
ATOM 2259 C CA . ASP A 1 303 ? 11.101 -1.513 -11.839 1.00 95.44 303 ASP A CA 1
ATOM 2260 C C . ASP A 1 303 ? 10.189 -2.073 -10.732 1.00 95.44 303 ASP A C 1
ATOM 2262 O O . ASP A 1 303 ? 10.321 -3.216 -10.298 1.00 95.44 303 ASP A O 1
ATOM 2266 N N . LEU A 1 304 ? 9.228 -1.273 -10.273 1.00 92.56 304 LEU A N 1
ATOM 2267 C CA . LEU A 1 304 ? 8.203 -1.675 -9.312 1.00 92.56 304 LEU A CA 1
ATOM 2268 C C . LEU A 1 304 ? 7.409 -2.900 -9.783 1.00 92.56 304 LEU A C 1
ATOM 2270 O O . LEU A 1 304 ? 6.998 -3.712 -8.951 1.00 92.56 304 LEU A O 1
ATOM 2274 N N . PHE A 1 305 ? 7.203 -3.018 -11.097 1.00 94.12 305 PHE A N 1
ATOM 2275 C CA . PHE A 1 305 ? 6.439 -4.079 -11.737 1.00 94.12 305 PHE A CA 1
ATOM 2276 C C . PHE A 1 305 ? 7.310 -4.905 -12.686 1.00 94.12 305 PHE A C 1
ATOM 2278 O O . PHE A 1 305 ? 7.820 -4.385 -13.674 1.00 94.12 305 PHE A O 1
ATOM 2285 N N . SER A 1 306 ? 7.382 -6.215 -12.449 1.00 94.81 306 SER A N 1
ATOM 2286 C CA . SER A 1 306 ? 8.045 -7.181 -13.334 1.00 94.81 306 SER A CA 1
ATOM 2287 C C . SER A 1 306 ? 7.038 -8.200 -13.865 1.00 94.81 306 SER A C 1
ATOM 2289 O O . SER A 1 306 ? 7.026 -9.369 -13.478 1.00 94.81 306 SER A O 1
ATOM 2291 N N . ALA A 1 307 ? 6.141 -7.725 -14.730 1.00 94.56 307 ALA A N 1
ATOM 2292 C CA . ALA A 1 307 ? 4.947 -8.460 -15.144 1.00 94.56 307 ALA A CA 1
ATOM 2293 C C . ALA A 1 307 ? 4.750 -8.535 -16.670 1.00 94.56 307 ALA A C 1
ATOM 2295 O O . ALA A 1 307 ? 3.622 -8.686 -17.129 1.00 94.56 307 ALA A O 1
ATOM 2296 N N . LEU A 1 308 ? 5.829 -8.445 -17.459 1.00 96.19 308 LEU A N 1
ATOM 2297 C CA . LEU A 1 308 ? 5.771 -8.474 -18.932 1.00 96.19 308 LEU A CA 1
ATOM 2298 C C . LEU A 1 308 ? 5.050 -9.718 -19.489 1.00 96.19 308 LEU A C 1
ATOM 2300 O O . LEU A 1 308 ? 4.305 -9.611 -20.454 1.00 96.19 308 LEU A O 1
ATOM 2304 N N . TRP A 1 309 ? 5.181 -10.871 -18.826 1.00 95.12 309 TRP A N 1
ATOM 2305 C CA . TRP A 1 309 ? 4.497 -12.128 -19.174 1.00 95.12 309 TRP A CA 1
ATOM 2306 C C . TRP A 1 309 ? 2.960 -12.061 -19.149 1.00 95.12 309 TRP A C 1
ATOM 2308 O O . TRP A 1 309 ? 2.297 -12.946 -19.677 1.00 95.12 309 TRP A O 1
ATOM 2318 N N . LEU A 1 310 ? 2.368 -11.023 -18.548 1.00 95.12 310 LEU A N 1
ATOM 2319 C CA . LEU A 1 310 ? 0.922 -10.787 -18.602 1.00 95.12 310 LEU A CA 1
ATOM 2320 C C . LEU A 1 310 ? 0.462 -10.118 -19.912 1.00 95.12 310 LEU A C 1
ATOM 2322 O O . LEU A 1 310 ? -0.745 -10.007 -20.137 1.00 95.12 310 LEU A O 1
ATOM 2326 N N . TYR A 1 311 ? 1.399 -9.651 -20.744 1.00 96.69 311 TYR A N 1
ATOM 2327 C CA . TYR A 1 311 ? 1.142 -8.799 -21.912 1.00 96.69 311 TYR A CA 1
ATOM 2328 C C . TYR A 1 311 ? 1.702 -9.361 -23.234 1.00 96.69 311 TYR A C 1
ATOM 2330 O O . TYR A 1 311 ? 1.632 -8.673 -24.247 1.00 96.69 311 TYR A O 1
ATOM 2338 N N . GLY A 1 312 ? 2.183 -10.611 -23.255 1.00 95.94 312 GLY A N 1
ATOM 2339 C CA . GLY A 1 312 ? 2.507 -11.357 -24.482 1.00 95.94 312 GLY A CA 1
ATOM 2340 C C . GLY A 1 312 ? 3.189 -12.697 -24.202 1.00 95.94 312 GLY A C 1
ATOM 2341 O O . GLY A 1 312 ? 3.074 -13.238 -23.101 1.00 95.94 312 GLY A O 1
ATOM 2342 N N . ASP A 1 313 ? 3.881 -13.241 -25.198 1.00 96.88 313 ASP A N 1
ATOM 2343 C CA . ASP A 1 313 ? 4.586 -14.524 -25.173 1.00 96.88 313 ASP A CA 1
ATOM 2344 C C . ASP A 1 313 ? 5.924 -14.409 -24.430 1.00 96.88 313 ASP A C 1
ATOM 2346 O O . ASP A 1 313 ? 7.003 -14.435 -25.014 1.00 96.88 313 ASP A O 1
ATOM 2350 N N . LEU A 1 314 ? 5.855 -14.252 -23.108 1.00 97.25 314 LEU A N 1
ATOM 2351 C CA . LEU A 1 314 ? 7.004 -14.283 -22.202 1.00 97.25 314 LEU A CA 1
ATOM 2352 C C . LEU A 1 314 ? 6.690 -15.181 -21.007 1.00 97.25 314 LEU A C 1
ATOM 2354 O O . LEU A 1 314 ? 5.535 -15.345 -20.608 1.00 97.25 314 LEU A O 1
ATOM 2358 N N . ARG A 1 315 ? 7.723 -15.760 -20.392 1.00 96.44 315 ARG A N 1
ATOM 2359 C CA . ARG A 1 315 ? 7.552 -16.643 -19.231 1.00 96.44 315 ARG A CA 1
ATOM 2360 C C . ARG A 1 315 ? 7.705 -15.872 -17.916 1.00 96.44 315 ARG A C 1
ATOM 2362 O O . ARG A 1 315 ? 8.555 -14.985 -17.820 1.00 96.44 315 ARG A O 1
ATOM 2369 N N . PRO A 1 316 ? 6.951 -16.235 -16.860 1.00 95.56 316 PRO A N 1
ATOM 2370 C CA . PRO A 1 316 ? 7.236 -15.755 -15.513 1.00 95.56 316 PRO A CA 1
ATOM 2371 C C . PRO A 1 316 ? 8.669 -16.107 -15.093 1.00 95.56 316 PRO A C 1
ATOM 2373 O O . PRO A 1 316 ? 9.118 -17.241 -15.274 1.00 95.56 316 PRO A O 1
ATOM 2376 N N . VAL A 1 317 ? 9.369 -15.150 -14.485 1.00 96.00 317 VAL A N 1
ATOM 2377 C CA . VAL A 1 317 ? 10.719 -15.362 -13.948 1.00 96.00 317 VAL A CA 1
ATOM 2378 C C . VAL A 1 317 ? 10.646 -16.267 -12.723 1.00 96.00 317 VAL A C 1
ATOM 2380 O O . VAL A 1 317 ? 9.933 -15.982 -11.756 1.00 96.00 317 VAL A O 1
ATOM 2383 N N . ARG A 1 318 ? 11.405 -17.365 -12.730 1.00 94.25 318 ARG A N 1
ATOM 2384 C CA . ARG A 1 318 ? 11.435 -18.287 -11.591 1.00 94.25 318 ARG A CA 1
ATOM 2385 C C . ARG A 1 318 ? 12.072 -17.605 -10.381 1.00 94.25 318 ARG A C 1
ATOM 2387 O O . ARG A 1 318 ? 13.203 -17.143 -10.450 1.00 94.25 318 ARG A O 1
ATOM 2394 N N . GLY A 1 319 ? 11.358 -17.595 -9.257 1.00 89.44 319 GLY A N 1
ATOM 2395 C CA . GLY A 1 319 ? 11.806 -16.908 -8.040 1.00 89.44 319 GLY A CA 1
ATOM 2396 C C . GLY A 1 319 ? 11.663 -15.383 -8.102 1.00 89.44 319 GLY A C 1
ATOM 2397 O O . GLY A 1 319 ? 12.019 -14.714 -7.137 1.00 89.44 319 GLY A O 1
ATOM 2398 N N . GLY A 1 320 ? 11.132 -14.842 -9.203 1.00 88.81 320 GLY A N 1
ATOM 2399 C CA . GLY A 1 320 ? 10.726 -13.447 -9.310 1.00 88.81 320 GLY A CA 1
ATOM 2400 C C . GLY A 1 320 ? 9.285 -13.251 -8.838 1.00 88.81 320 GLY A C 1
ATOM 2401 O O . GLY A 1 320 ? 8.450 -14.154 -8.927 1.00 88.81 320 GLY A O 1
ATOM 2402 N N . ALA A 1 321 ? 8.985 -12.049 -8.357 1.00 87.25 321 ALA A N 1
ATOM 2403 C CA . ALA A 1 321 ? 7.627 -11.609 -8.061 1.00 87.25 321 ALA A CA 1
ATOM 2404 C C . ALA A 1 321 ? 7.178 -10.577 -9.111 1.00 87.25 321 ALA A C 1
ATOM 2406 O O . ALA A 1 321 ? 8.003 -9.800 -9.591 1.00 87.25 321 ALA A O 1
ATOM 2407 N N . PRO A 1 322 ? 5.874 -10.496 -9.440 1.00 88.69 322 PRO A N 1
ATOM 2408 C CA . PRO A 1 322 ? 5.364 -9.454 -10.335 1.00 88.69 322 PRO A CA 1
ATOM 2409 C C . PRO A 1 322 ? 5.515 -8.046 -9.741 1.00 88.69 322 PRO A C 1
ATOM 2411 O O . PRO A 1 322 ? 5.396 -7.059 -10.464 1.00 88.69 322 PRO A O 1
ATOM 2414 N N . TRP A 1 323 ? 5.773 -7.958 -8.432 1.00 87.56 323 TRP A N 1
ATOM 2415 C CA . TRP A 1 323 ? 6.004 -6.730 -7.691 1.00 87.56 323 TRP A CA 1
ATOM 2416 C C . TRP A 1 323 ? 7.357 -6.786 -6.969 1.00 87.56 323 TRP A C 1
ATOM 2418 O O . TRP A 1 323 ? 7.638 -7.765 -6.281 1.00 87.56 323 TRP A O 1
ATOM 2428 N N . TYR A 1 324 ? 8.164 -5.728 -7.063 1.00 88.00 324 TYR A N 1
ATOM 2429 C CA . TYR A 1 324 ? 9.450 -5.641 -6.366 1.00 88.00 324 TYR A CA 1
ATOM 2430 C C . TYR A 1 324 ? 9.335 -5.347 -4.856 1.00 88.00 324 TYR A C 1
ATOM 2432 O O . TYR A 1 324 ? 8.648 -4.409 -4.436 1.00 88.00 324 TYR A O 1
ATOM 2440 N N . TYR A 1 325 ? 10.055 -6.120 -4.037 1.00 78.75 325 TYR A N 1
ATOM 2441 C CA . TYR A 1 325 ? 10.088 -5.982 -2.573 1.00 78.75 325 TYR A CA 1
ATOM 2442 C C . TYR A 1 325 ? 11.488 -5.720 -1.989 1.00 78.75 325 TYR A C 1
ATOM 2444 O O . TYR A 1 325 ? 11.590 -5.525 -0.781 1.00 78.75 325 TYR A O 1
ATOM 2452 N N . GLY A 1 326 ? 12.542 -5.672 -2.810 1.00 84.69 326 GLY A N 1
ATOM 2453 C CA . GLY A 1 326 ? 13.932 -5.502 -2.366 1.00 84.69 326 GLY A CA 1
ATOM 2454 C C . GLY A 1 326 ? 14.868 -6.605 -2.878 1.00 84.69 326 GLY A C 1
ATOM 2455 O O . GLY A 1 326 ? 14.404 -7.698 -3.198 1.00 84.69 326 GLY A O 1
ATOM 2456 N N . GLY A 1 327 ? 16.174 -6.320 -2.918 1.00 85.81 327 GLY A N 1
ATOM 2457 C CA . GLY A 1 327 ? 17.233 -7.253 -3.326 1.00 85.81 327 GLY A CA 1
ATOM 2458 C C . GLY A 1 327 ? 17.238 -7.580 -4.823 1.00 85.81 327 GLY A C 1
ATOM 2459 O O . GLY A 1 327 ? 16.861 -6.763 -5.656 1.00 85.81 327 GLY A O 1
ATOM 2460 N N . THR A 1 328 ? 17.640 -8.803 -5.167 1.00 90.00 328 THR A N 1
ATOM 2461 C CA . THR A 1 328 ? 17.720 -9.294 -6.555 1.00 90.00 328 THR A CA 1
ATOM 2462 C C . THR A 1 328 ? 16.860 -10.551 -6.821 1.00 90.00 328 THR A C 1
ATOM 2464 O O . THR A 1 328 ? 17.273 -11.445 -7.566 1.00 90.00 328 THR A O 1
ATOM 2467 N N . PRO A 1 329 ? 15.645 -10.697 -6.241 1.00 87.88 329 PRO A N 1
ATOM 2468 C CA . PRO A 1 329 ? 14.873 -11.930 -6.363 1.00 87.88 329 PRO A CA 1
ATOM 2469 C C . PRO A 1 329 ? 14.522 -12.234 -7.824 1.00 87.88 329 PRO A C 1
ATOM 2471 O O . PRO A 1 329 ? 13.934 -11.417 -8.531 1.00 87.88 329 PRO A O 1
ATOM 2474 N N . GLY A 1 330 ? 14.870 -13.443 -8.261 1.00 92.69 330 GLY A N 1
ATOM 2475 C CA . GLY A 1 330 ? 14.573 -13.944 -9.600 1.00 92.69 330 GLY A CA 1
ATOM 2476 C C . GLY A 1 330 ? 15.653 -13.694 -10.650 1.00 92.69 330 GLY A C 1
ATOM 2477 O O . GLY A 1 330 ? 15.569 -14.322 -11.700 1.00 92.69 330 GLY A O 1
ATOM 2478 N N . ILE A 1 331 ? 16.691 -12.884 -10.389 1.00 96.44 331 ILE A N 1
ATOM 2479 C CA . ILE A 1 331 ? 17.736 -12.610 -11.399 1.00 96.44 331 ILE A CA 1
ATOM 2480 C C . ILE A 1 331 ? 18.415 -13.893 -11.900 1.00 96.44 331 ILE A C 1
ATOM 2482 O O . ILE A 1 331 ? 18.584 -14.076 -13.099 1.00 96.44 331 ILE A O 1
ATOM 2486 N N . ALA A 1 332 ? 18.693 -14.846 -11.005 1.00 95.12 332 ALA A N 1
ATOM 2487 C CA . ALA A 1 332 ? 19.300 -16.130 -11.362 1.00 95.12 332 ALA A CA 1
ATOM 2488 C C . ALA A 1 332 ? 18.390 -17.035 -12.216 1.00 95.12 332 ALA A C 1
ATOM 2490 O O . ALA A 1 332 ? 18.858 -18.010 -12.798 1.00 95.12 332 ALA A O 1
ATOM 2491 N N . GLY A 1 333 ? 17.085 -16.754 -12.245 1.00 95.19 333 GLY A N 1
ATOM 2492 C CA . GLY A 1 333 ? 16.099 -17.449 -13.067 1.00 95.19 333 GLY A CA 1
ATOM 2493 C C . GLY A 1 333 ? 15.641 -16.644 -14.283 1.00 95.19 333 GLY A C 1
ATOM 2494 O O . GLY A 1 333 ? 14.681 -17.067 -14.929 1.00 95.19 333 GLY A O 1
ATOM 2495 N N . ALA A 1 334 ? 16.259 -15.491 -14.550 1.00 97.56 334 ALA A N 1
ATOM 2496 C CA . ALA A 1 334 ? 15.938 -14.624 -15.672 1.00 97.56 334 ALA A CA 1
ATOM 2497 C C . ALA A 1 334 ? 16.894 -14.886 -16.842 1.00 97.56 334 ALA A C 1
ATOM 2499 O O . ALA A 1 334 ? 18.103 -14.990 -16.652 1.00 97.56 334 ALA A O 1
ATOM 2500 N N . ASP A 1 335 ? 16.339 -14.955 -18.049 1.00 98.06 335 ASP A N 1
ATOM 2501 C CA . ASP A 1 335 ? 17.118 -14.992 -19.288 1.00 98.06 335 ASP A CA 1
ATOM 2502 C C . ASP A 1 335 ? 17.665 -13.584 -19.601 1.00 98.06 335 ASP A C 1
ATOM 2504 O O . ASP A 1 335 ? 18.797 -13.439 -20.060 1.00 98.06 335 ASP A O 1
ATOM 2508 N N . HIS A 1 336 ? 16.881 -12.542 -19.278 1.00 98.38 336 HIS A N 1
ATOM 2509 C CA . HIS A 1 336 ? 17.242 -11.139 -19.491 1.00 98.38 336 HIS A CA 1
ATOM 2510 C C . HIS A 1 336 ? 16.815 -10.247 -18.324 1.00 98.38 336 HIS A C 1
ATOM 2512 O O . HIS A 1 336 ? 15.801 -10.489 -17.661 1.00 98.38 336 HIS A O 1
ATOM 2518 N N . LEU A 1 337 ? 17.552 -9.155 -18.142 1.00 98.31 337 LEU A N 1
ATOM 2519 C CA . LEU A 1 337 ? 17.180 -8.018 -17.314 1.00 98.31 337 LEU A CA 1
ATOM 2520 C C . LEU A 1 337 ? 16.796 -6.843 -18.218 1.00 98.31 337 LEU A C 1
ATOM 2522 O O . LEU A 1 337 ? 17.592 -6.388 -19.034 1.00 98.31 337 LEU A O 1
ATOM 2526 N N . LEU A 1 338 ? 15.590 -6.317 -18.043 1.00 98.56 338 LEU A N 1
ATOM 2527 C CA . LEU A 1 338 ? 15.124 -5.109 -18.710 1.00 98.56 338 LEU A CA 1
ATOM 2528 C C . LEU A 1 338 ? 15.154 -3.933 -17.737 1.00 98.56 338 LEU A C 1
ATOM 2530 O O . LEU A 1 338 ? 14.497 -3.962 -16.699 1.00 98.56 338 LEU A O 1
ATOM 2534 N N . VAL A 1 339 ? 15.870 -2.870 -18.093 1.00 98.38 339 VAL A N 1
ATOM 2535 C CA . VAL A 1 339 ? 15.948 -1.628 -17.315 1.00 98.38 339 VAL A CA 1
ATOM 2536 C C . VAL A 1 339 ? 15.178 -0.524 -18.046 1.00 98.38 339 VAL A C 1
ATOM 2538 O O . VAL A 1 339 ? 15.629 -0.071 -19.101 1.00 98.38 339 VAL A O 1
ATOM 2541 N N . PRO A 1 340 ? 14.023 -0.063 -17.527 1.00 98.00 340 PRO A N 1
ATOM 2542 C CA . PRO A 1 340 ? 13.286 1.035 -18.144 1.00 98.00 340 PRO A CA 1
ATOM 2543 C C . PRO A 1 340 ? 14.049 2.360 -18.042 1.00 98.00 340 PRO A C 1
ATOM 2545 O O . PRO A 1 340 ? 14.581 2.714 -16.982 1.00 98.00 340 PRO A O 1
ATOM 2548 N N . LEU A 1 341 ? 14.031 3.147 -19.121 1.00 96.88 341 LEU A N 1
ATOM 2549 C CA . LEU A 1 341 ? 14.605 4.496 -19.102 1.00 96.88 341 LEU A CA 1
ATOM 2550 C C . LEU A 1 341 ? 13.777 5.448 -18.230 1.00 96.88 341 LEU A C 1
ATOM 2552 O O . LEU A 1 341 ? 14.354 6.242 -17.492 1.00 96.88 341 LEU A O 1
ATOM 2556 N N . CYS A 1 342 ? 12.448 5.302 -18.251 1.00 96.31 342 CYS A N 1
ATOM 2557 C CA . CYS A 1 342 ? 11.518 5.976 -17.342 1.00 96.31 342 CYS A CA 1
ATOM 2558 C C . CYS A 1 342 ? 10.706 4.937 -16.549 1.00 96.31 342 CYS A C 1
ATOM 2560 O O . CYS A 1 342 ? 9.630 4.541 -17.008 1.00 96.31 342 CYS A O 1
ATOM 2562 N N . PRO A 1 343 ? 11.210 4.457 -15.397 1.00 96.75 343 PRO A N 1
ATOM 2563 C CA . PRO A 1 343 ? 10.530 3.461 -14.569 1.00 96.75 343 PRO A CA 1
ATOM 2564 C C . PRO A 1 343 ? 9.263 4.023 -13.920 1.00 96.75 343 PRO A C 1
ATOM 2566 O O . PRO A 1 343 ? 9.082 5.228 -13.798 1.00 96.75 343 PRO A O 1
ATOM 2569 N N . THR A 1 344 ? 8.382 3.160 -13.434 1.00 94.81 344 THR A N 1
ATOM 2570 C CA . THR A 1 344 ? 7.240 3.557 -12.595 1.00 94.81 344 THR A CA 1
ATOM 2571 C C . THR A 1 344 ? 7.653 4.038 -11.203 1.00 94.81 344 THR A C 1
ATOM 2573 O O . THR A 1 344 ? 6.898 4.772 -10.567 1.00 94.81 344 THR A O 1
ATOM 2576 N N . GLY A 1 345 ? 8.841 3.640 -10.734 1.00 92.38 345 GLY A N 1
ATOM 2577 C CA . GLY A 1 345 ? 9.466 4.177 -9.528 1.00 92.38 345 GLY A CA 1
ATOM 2578 C C . GLY A 1 345 ? 10.976 4.324 -9.693 1.00 92.38 345 GLY A C 1
ATOM 2579 O O . GLY A 1 345 ? 11.698 3.326 -9.725 1.00 92.38 345 GLY A O 1
ATOM 2580 N N . LEU A 1 346 ? 11.470 5.562 -9.729 1.00 92.00 346 LEU A N 1
ATOM 2581 C CA . LEU A 1 346 ? 12.891 5.864 -9.931 1.00 92.00 346 LEU A CA 1
ATOM 2582 C C . LEU A 1 346 ? 13.767 5.236 -8.843 1.00 92.00 346 LEU A C 1
ATOM 2584 O O . LEU A 1 346 ? 14.732 4.535 -9.139 1.00 92.00 346 LEU A O 1
ATOM 2588 N N . ASN A 1 347 ? 13.375 5.414 -7.580 1.00 90.06 347 ASN A N 1
ATOM 2589 C CA . ASN A 1 347 ? 14.087 4.850 -6.431 1.00 90.06 347 ASN A CA 1
ATOM 2590 C C . ASN A 1 347 ? 14.119 3.316 -6.461 1.00 90.06 347 ASN A C 1
ATOM 2592 O O . ASN A 1 347 ? 15.066 2.710 -5.969 1.00 90.06 347 ASN A O 1
ATOM 2596 N N . VAL A 1 348 ? 13.098 2.685 -7.050 1.00 91.88 348 VAL A N 1
ATOM 2597 C CA . VAL A 1 348 ? 13.040 1.227 -7.183 1.00 91.88 348 VAL A CA 1
ATOM 2598 C C . VAL A 1 348 ? 14.035 0.747 -8.229 1.00 91.88 348 VAL A C 1
ATOM 2600 O O . VAL A 1 348 ? 14.833 -0.135 -7.922 1.00 91.88 348 VAL A O 1
ATOM 2603 N N . ARG A 1 349 ? 14.052 1.365 -9.419 1.00 95.38 349 ARG A N 1
ATOM 2604 C CA . ARG A 1 349 ? 15.065 1.071 -10.443 1.00 95.38 349 ARG A CA 1
ATOM 2605 C C . ARG A 1 349 ? 16.474 1.247 -9.880 1.00 95.38 349 ARG A C 1
ATOM 2607 O O . ARG A 1 349 ? 17.295 0.349 -10.027 1.00 95.38 349 ARG A O 1
ATOM 2614 N N . THR A 1 350 ? 16.738 2.368 -9.202 1.00 93.62 350 THR A N 1
ATOM 2615 C CA . THR A 1 350 ? 18.036 2.626 -8.560 1.00 93.62 350 THR A CA 1
ATOM 2616 C C . THR A 1 350 ? 18.399 1.532 -7.565 1.00 93.62 350 THR A C 1
ATOM 2618 O O . THR A 1 350 ? 19.506 1.007 -7.624 1.00 93.62 350 THR A O 1
ATOM 2621 N N . GLY A 1 351 ? 17.466 1.154 -6.687 1.00 92.44 351 GLY A N 1
ATOM 2622 C CA . GLY A 1 351 ? 17.692 0.100 -5.702 1.00 92.44 351 GLY A CA 1
ATOM 2623 C C . GLY A 1 351 ? 18.007 -1.257 -6.334 1.00 92.44 351 GLY A C 1
ATOM 2624 O O . GLY A 1 351 ? 18.903 -1.940 -5.858 1.00 92.44 351 GLY A O 1
ATOM 2625 N N . ILE A 1 352 ? 17.315 -1.632 -7.416 1.00 94.69 352 ILE A N 1
ATOM 2626 C CA . ILE A 1 352 ? 17.555 -2.900 -8.126 1.00 94.69 352 ILE A CA 1
ATOM 2627 C C . ILE A 1 352 ? 18.929 -2.902 -8.796 1.00 94.69 352 ILE A C 1
ATOM 2629 O O . ILE A 1 352 ? 19.694 -3.841 -8.609 1.00 94.69 352 ILE A O 1
ATOM 2633 N N . VAL A 1 353 ? 19.249 -1.856 -9.565 1.00 95.88 353 VAL A N 1
ATOM 2634 C CA . VAL A 1 353 ? 20.530 -1.765 -10.288 1.00 95.88 353 VAL A CA 1
ATOM 2635 C C . VAL A 1 353 ? 21.702 -1.785 -9.310 1.00 95.88 353 VAL A C 1
ATOM 2637 O O . VAL A 1 353 ? 22.647 -2.542 -9.508 1.00 95.88 353 VAL A O 1
ATOM 2640 N N . LYS A 1 354 ? 21.599 -1.029 -8.212 1.00 93.81 354 LYS A N 1
ATOM 2641 C CA . LYS A 1 354 ? 22.604 -1.025 -7.149 1.00 93.81 354 LYS A CA 1
ATOM 2642 C C . LYS A 1 354 ? 22.746 -2.398 -6.485 1.00 93.81 354 LYS A C 1
ATOM 2644 O O . LYS A 1 354 ? 23.864 -2.857 -6.303 1.00 93.81 354 LYS A O 1
ATOM 2649 N N . ALA A 1 355 ? 21.638 -3.066 -6.158 1.00 93.81 355 ALA A N 1
ATOM 2650 C CA . ALA A 1 355 ? 21.686 -4.394 -5.547 1.00 93.81 355 ALA A CA 1
ATOM 2651 C C . ALA A 1 355 ? 22.347 -5.432 -6.472 1.00 93.81 355 ALA A C 1
ATOM 2653 O O . ALA A 1 355 ? 23.110 -6.267 -6.005 1.00 93.81 355 ALA A O 1
ATOM 2654 N N . LEU A 1 356 ? 22.102 -5.359 -7.784 1.00 95.50 356 LEU A N 1
ATOM 2655 C CA . LEU A 1 356 ? 22.755 -6.230 -8.768 1.00 95.50 356 LEU A CA 1
ATOM 2656 C C . LEU A 1 356 ? 24.269 -5.998 -8.842 1.00 95.50 356 LEU A C 1
ATOM 2658 O O . LEU A 1 356 ? 25.023 -6.966 -8.915 1.00 95.50 356 LEU A O 1
ATOM 2662 N N . GLU A 1 357 ? 24.704 -4.737 -8.805 1.00 93.62 357 GLU A N 1
ATOM 2663 C CA . GLU A 1 357 ? 26.124 -4.373 -8.765 1.00 93.62 357 GLU A CA 1
ATOM 2664 C C . GLU A 1 357 ? 26.793 -4.854 -7.467 1.00 93.62 357 GLU A C 1
ATOM 2666 O O . GLU A 1 357 ? 27.865 -5.455 -7.511 1.00 93.62 357 GLU A O 1
ATOM 2671 N N . GLU A 1 358 ? 26.143 -4.651 -6.317 1.00 94.50 358 GLU A N 1
ATOM 2672 C CA . GLU A 1 358 ? 26.621 -5.113 -5.005 1.00 94.50 358 GLU A CA 1
ATOM 2673 C C . GLU A 1 358 ? 26.710 -6.645 -4.919 1.00 94.50 358 GLU A C 1
ATOM 2675 O O . GLU A 1 358 ? 27.656 -7.175 -4.331 1.00 94.50 358 GLU A O 1
ATOM 2680 N N . ASP A 1 359 ? 25.773 -7.353 -5.553 1.00 94.81 359 ASP A N 1
ATOM 2681 C CA . ASP A 1 359 ? 25.769 -8.814 -5.676 1.00 94.81 359 ASP A CA 1
ATOM 2682 C C . ASP A 1 359 ? 26.789 -9.333 -6.717 1.00 94.81 359 ASP A C 1
ATOM 2684 O O . ASP A 1 359 ? 26.971 -10.544 -6.850 1.00 94.81 359 ASP A O 1
ATOM 2688 N N . GLY A 1 360 ? 27.474 -8.444 -7.448 1.00 95.12 360 GLY A N 1
ATOM 2689 C CA . GLY A 1 360 ? 28.545 -8.784 -8.390 1.00 95.12 360 GLY A CA 1
ATOM 2690 C C . GLY A 1 360 ? 28.080 -9.247 -9.773 1.00 95.12 360 GLY A C 1
ATOM 2691 O O . GLY A 1 360 ? 28.876 -9.816 -10.520 1.00 95.12 360 GLY A O 1
ATOM 2692 N N . TRP A 1 361 ? 26.817 -9.017 -10.140 1.00 96.81 361 TRP A N 1
ATOM 2693 C CA . TRP A 1 361 ? 26.314 -9.374 -11.467 1.00 96.81 361 TRP A CA 1
ATOM 2694 C C . TRP A 1 361 ? 26.949 -8.510 -12.555 1.00 96.81 361 TRP A C 1
ATOM 2696 O O . TRP A 1 361 ? 26.977 -7.283 -12.464 1.00 96.81 361 TRP A O 1
ATOM 2706 N N . ILE A 1 362 ? 27.386 -9.151 -13.638 1.00 96.38 362 ILE A N 1
ATOM 2707 C CA . ILE A 1 362 ? 27.823 -8.451 -14.847 1.00 96.38 362 ILE A CA 1
ATOM 2708 C C . ILE A 1 362 ? 26.614 -8.328 -15.777 1.00 96.38 362 ILE A C 1
ATOM 2710 O O . ILE A 1 362 ? 25.955 -9.319 -16.086 1.00 96.38 362 ILE A O 1
ATOM 2714 N N . LEU A 1 363 ? 26.305 -7.110 -16.220 1.00 97.12 363 LEU A N 1
ATOM 2715 C CA . LEU A 1 363 ? 25.140 -6.823 -17.058 1.00 97.12 363 LEU A CA 1
ATOM 2716 C C . LEU A 1 363 ? 25.596 -6.487 -18.479 1.00 97.12 363 LEU A C 1
ATOM 2718 O O . LEU A 1 363 ? 26.033 -5.371 -18.750 1.00 97.12 363 LEU A O 1
ATOM 2722 N N . GLU A 1 364 ? 25.512 -7.443 -19.399 1.00 97.81 364 GLU A N 1
ATOM 2723 C CA . GLU A 1 364 ? 25.936 -7.226 -20.785 1.00 97.81 364 GLU A CA 1
ATOM 2724 C C . GLU A 1 364 ? 24.788 -6.676 -21.632 1.00 97.81 364 GLU A C 1
ATOM 2726 O O . GLU A 1 364 ? 23.740 -7.304 -21.728 1.00 97.81 364 GLU A O 1
ATOM 2731 N N . GLU A 1 365 ? 24.966 -5.513 -22.259 1.00 98.06 365 GLU A N 1
ATOM 2732 C CA . GLU A 1 365 ? 23.926 -4.907 -23.100 1.00 98.06 365 GLU A CA 1
ATOM 2733 C C . GLU A 1 365 ? 23.697 -5.715 -24.382 1.00 98.06 365 GLU A C 1
ATOM 2735 O O . GLU A 1 365 ? 24.614 -5.938 -25.171 1.00 98.06 365 GLU A O 1
ATOM 2740 N N . GLU A 1 366 ? 22.449 -6.123 -24.603 1.00 97.50 366 GLU A N 1
ATOM 2741 C CA . GLU A 1 366 ? 22.015 -6.831 -25.811 1.00 97.50 366 GLU A CA 1
ATOM 2742 C C . GLU A 1 366 ? 21.232 -5.912 -26.748 1.00 97.50 366 GLU A C 1
ATOM 2744 O O . GLU A 1 366 ? 21.295 -6.048 -27.972 1.00 97.50 366 GLU A O 1
ATOM 2749 N N . ARG A 1 367 ? 20.463 -4.977 -26.177 1.00 97.38 367 ARG A N 1
ATOM 2750 C CA . ARG A 1 367 ? 19.607 -4.063 -26.932 1.00 97.38 367 ARG A CA 1
ATOM 2751 C C . ARG A 1 367 ? 19.358 -2.781 -26.158 1.00 97.38 367 ARG A C 1
ATOM 2753 O O . ARG A 1 367 ? 19.153 -2.800 -24.950 1.00 97.38 367 ARG A O 1
ATOM 2760 N N . ARG A 1 368 ? 19.234 -1.681 -26.892 1.00 97.88 368 ARG A N 1
ATOM 2761 C CA . ARG A 1 368 ? 18.775 -0.396 -26.373 1.00 97.88 368 ARG A CA 1
ATOM 2762 C C . ARG A 1 368 ? 17.719 0.197 -27.286 1.00 97.88 368 ARG A C 1
ATOM 2764 O O . ARG A 1 368 ? 17.852 0.156 -28.507 1.00 97.88 368 ARG A O 1
ATOM 2771 N N . THR A 1 369 ? 16.676 0.738 -26.674 1.00 97.69 369 THR A N 1
ATOM 2772 C CA . THR A 1 369 ? 15.586 1.449 -27.344 1.00 97.69 369 THR A CA 1
ATOM 2773 C C . THR A 1 369 ? 15.375 2.805 -26.679 1.00 97.69 369 THR A C 1
ATOM 2775 O O . THR A 1 369 ? 15.989 3.115 -25.659 1.00 97.69 369 THR A O 1
ATOM 2778 N N . ASP A 1 370 ? 14.439 3.591 -27.207 1.00 95.19 370 ASP A N 1
ATOM 2779 C CA . ASP A 1 370 ? 14.026 4.857 -26.593 1.00 95.19 370 ASP A CA 1
ATOM 2780 C C . ASP A 1 370 ? 13.225 4.667 -25.289 1.00 95.19 370 ASP A C 1
ATOM 2782 O O . ASP A 1 370 ? 12.857 5.643 -24.637 1.00 95.19 370 ASP A O 1
ATOM 2786 N N . THR A 1 371 ? 12.925 3.423 -24.889 1.00 96.12 371 THR A N 1
ATOM 2787 C CA . THR A 1 371 ? 12.093 3.127 -23.708 1.00 96.12 371 THR A CA 1
ATOM 2788 C C . THR A 1 371 ? 12.771 2.226 -22.675 1.00 96.12 371 THR A C 1
ATOM 2790 O O . THR A 1 371 ? 12.420 2.304 -21.493 1.00 96.12 371 THR A O 1
ATOM 2793 N N . TYR A 1 372 ? 13.751 1.407 -23.073 1.00 98.31 372 TYR A N 1
ATOM 2794 C CA . TYR A 1 372 ? 14.453 0.487 -22.176 1.00 98.31 372 TYR A CA 1
ATOM 2795 C C . TYR A 1 372 ? 15.834 0.061 -22.695 1.00 98.31 372 TYR A C 1
ATOM 2797 O O . TYR A 1 372 ? 16.162 0.218 -23.872 1.00 98.31 372 TYR A O 1
ATOM 2805 N N . ILE A 1 373 ? 16.609 -0.550 -21.799 1.00 98.62 373 ILE A N 1
ATOM 2806 C CA . ILE A 1 373 ? 17.850 -1.275 -22.091 1.00 98.62 373 ILE A CA 1
ATOM 2807 C C . ILE A 1 373 ? 17.636 -2.743 -21.704 1.00 98.62 373 ILE A C 1
ATOM 2809 O O . ILE A 1 373 ? 17.164 -3.024 -20.603 1.00 98.62 373 ILE A O 1
ATOM 2813 N N . LEU A 1 374 ? 17.930 -3.669 -22.615 1.00 98.62 374 LEU A N 1
ATOM 2814 C CA . LEU A 1 374 ? 17.924 -5.111 -22.373 1.00 98.62 374 LEU A CA 1
ATOM 2815 C C . LEU A 1 374 ? 19.348 -5.587 -22.136 1.00 98.62 374 LEU A C 1
ATOM 2817 O O . LEU A 1 374 ? 20.255 -5.268 -22.909 1.00 98.62 374 LEU A O 1
ATOM 2821 N N . LEU A 1 375 ? 19.515 -6.366 -21.080 1.00 98.50 375 LEU A N 1
ATOM 2822 C CA . LEU A 1 375 ? 20.799 -6.857 -20.625 1.00 98.50 375 LEU A CA 1
ATOM 2823 C C . LEU A 1 375 ? 20.724 -8.367 -20.426 1.00 98.50 375 LEU A C 1
ATOM 2825 O O . LEU A 1 375 ? 19.731 -8.886 -19.912 1.00 98.50 375 LEU A O 1
ATOM 2829 N N . ARG A 1 376 ? 21.823 -9.047 -20.728 1.00 97.94 376 ARG A N 1
ATOM 2830 C CA . ARG A 1 376 ? 22.082 -10.415 -20.302 1.00 97.94 376 ARG A CA 1
ATOM 2831 C C . ARG A 1 376 ? 22.756 -10.392 -18.931 1.00 97.94 376 ARG A C 1
ATOM 2833 O O . ARG A 1 376 ? 23.880 -9.891 -18.831 1.00 97.94 376 ARG A O 1
ATOM 2840 N N . PRO A 1 377 ? 22.115 -10.908 -17.873 1.00 97.00 377 PRO A N 1
ATOM 2841 C CA . PRO A 1 377 ? 22.759 -11.023 -16.576 1.00 97.00 377 PRO A CA 1
ATOM 2842 C C . PRO A 1 377 ? 23.739 -12.202 -16.574 1.00 97.00 377 PRO A C 1
ATOM 2844 O O . PRO A 1 377 ? 23.375 -13.339 -16.873 1.00 97.00 377 PRO A O 1
ATOM 2847 N N . VAL A 1 378 ? 24.993 -11.939 -16.221 1.00 96.44 378 VAL A N 1
ATOM 2848 C CA . VAL A 1 378 ? 26.042 -12.947 -16.049 1.00 96.44 378 VAL A CA 1
ATOM 2849 C C . VAL A 1 378 ? 26.360 -13.050 -14.563 1.00 96.44 378 VAL A C 1
ATOM 2851 O O . VAL A 1 378 ? 26.675 -12.051 -13.913 1.00 96.44 378 VAL A O 1
ATOM 2854 N N . ALA A 1 379 ? 26.218 -14.264 -14.032 1.00 92.62 379 ALA A N 1
ATOM 2855 C CA . ALA A 1 379 ? 26.426 -14.548 -12.618 1.00 92.62 379 ALA A CA 1
ATOM 2856 C C . ALA A 1 379 ? 27.884 -14.266 -12.187 1.00 92.62 379 ALA A C 1
ATOM 2858 O O . ALA A 1 379 ? 28.786 -14.454 -13.012 1.00 92.62 379 ALA A O 1
ATOM 2859 N N . PRO A 1 380 ? 28.098 -13.837 -10.927 1.00 88.88 380 PRO A N 1
ATOM 2860 C CA . PRO A 1 380 ? 29.425 -13.600 -10.351 1.00 88.88 380 PRO A CA 1
ATOM 2861 C C . PRO A 1 380 ? 30.308 -14.853 -10.256 1.00 88.88 380 PRO A C 1
ATOM 2863 O O . PRO A 1 380 ? 29.765 -15.984 -10.176 1.00 88.88 380 PRO A O 1
#

pLDDT: mean 93.11, std 6.41, range [48.62, 98.62]

Secondary structure (DSSP, 8-state):
--S---HHHHHHHHHHHHHHHHHHHHHHHHHHHHHHHHHHHHTT-HHHHHHHHHHHHHHHHHHHHHH-SHHHHHHHHHHHHHHH-SSSSSSSS-HHHHHHSHHHHHHHHHHHHHHHHHHHTT-HHHHHHHHHHHHHHHHHHHTSGGG--THHHHHHHHHHHT--SS--B-TT--BHHHHHHHHHHHHHHHHHHHHHHHHHHHHHHHTS-GGGEEESSTT-GGGTTSEEEHHHHS--EEEE-TTSTTSTTGGGGGGTTPPPPPEETTEEPP-EEEEE-HHHHHHHHHHHHHHTT-TT-BEEESSSB--GGGSSS-BPPTT--SB--SS-TTGGG-SEEEEESS-S-HHHHHHHHHHHHHTT-EEEEEEE-SSEEEEEEE--

Radius of gyration: 26.2 Å; chains: 1; bounding box: 59×56×69 Å

Sequence (380 aa):
PNGAPRPWLDGGLIGLAMAGLVLIKVTYFVAFAPPVLIALIARRQGRMILAALVAGLGVAGAVTGLLGAEFWLAYLHDLQSVAGSETRPAPGHPLGAVMAAPAYLAGTLTLVAVIIFLRQAGRMTEGMVLLFLMPGFIYVTWQNFGNDPQWLVLLALLAFSLRPSGPETNGFGWSLSDALRVTGIVAVTLGAGSILNLMWSPFRHMSMGAEKAVPLLSALPAHHDIMVQEPRVYRVSYRVAADGPGTAYAAYKERADWPDPTTLNGEALPDCELAAGYNAWFETVVKDLEDNGQAGSAVLVADLFSALWLYGDLRPVRGGAPWYYGGTPGIAGADHLLVPLCPTGLNVRTGIVKALEEDGWILEEERRTDTYILLRPVAP